Protein AF-A0A9P7K5M5-F1 (afdb_monomer)

Sequence (499 aa):
MVILNSVEAAVDLMEKRSSNYSDRAPLPAFTRMGWSKALATMRYGQEFRMHRRILQQHFNKAKIRNYESIQLLEARTFARNLLTDPEEKKNIINRFTTSIITHITYGHRVTSDEDPYVILVEDIGRGNAETGNASGALLDFQFLEYLPSWFPGTYYVNHARKWAPKVKEFHDLPFEREEGRAKACLVTSELQAFEDKDANSTKTISDIKGAAGQTYIGGAETHFIWAWARVVYATPSTMSSYPPIPPFTWDSIVPRDLLAVFPPPDSLLHPPPSLPSPPRKPIFDAPYTLSTHIFPAAHLRTTDYVPVPPTPPPDAPKAERQAVAEQTAHTLKALRTSLTPRGSPQVLWNCANRYVRNGLDGTQARGLTLFFAHANGFMKEIWEPVLQHLLASPAASIIDEVWTWESVQHGDAFLINGDKIGGVFDWTDNARDILNFLTYYLPSTASAAALPTHLPRLPPAESEHRKTNPFRHRTFIAVGHSYGGCTSYVLFVDRDRDV

Mean predicted aligned error: 17.44 Å

Foldseek 3Di:
DDDDDDPVSCCVCCPVVVVPVVFADAQPLCVLLVLQLALVRDGDDPLNVVLVVLCCVCPPPVNVVVLVVVLVVLVVVLVVVCVVCVVCNLLSLLLSQLQSLLCQLQVDGRDDSPPVSSVLLVLVVVLVVVLPDSVVSVLQPPVLLVPDCPDPNCVSVVSSVVNSVSLVCLLPVSLVVRVVPPRDHSLVVVVVVVVPDDPPDPDDPSNSSNSSSNSNNVRNPVSSVVVCCCSQVVPPVHVPPPPDDPPDPPPPPPDQDDDDFDFAPPVVCPPPFDQPDDFDAQPADFQWGKDKAKEKFTAFFQDDFAAAQDQPPPPDDPVVNVVSVVVVVVVVVVRVPPRGRPGYRDIAMWMKMKIFGHPFDQVPQAAEEEEEAEDPAAALCVCSVVCNVCRPDPSVVRYGMYMRTDDCCYDSNVVRCDRVDHNDHDLLSRLSRVLNCVLFFPDLTRDPDDADNYGHTDDPVRSVCVVLDDRPRHHYHYDYDHSRVVSPVVNVVVNVVVD

Secondary structure (DSSP, 8-state):
-----SHHHHHHHHTTTHHHH------HHHHHHTGGGSTTTPPTTHHHHHHHHHHHHHHSTTGGGGGHHHHHHHHHHHHHHHHH-STTHHHHHHHHHHHHHHHHHHSPPP-STT-HHHHHHHHHHHHHHHH--TTGGGG--GGGGGS-TTSTT-HHHHHHHHHHHHHHHHHHHHHHHHTT--S--HHHHHHHHHHTS-TT----HHHHHHHHHHHHHHHHHHHHHHHHIIIIISSTT----SSPPP--------PPPPPP--PPPGGGS-SPPPPSS-----SS--SEEEEEEEEEPPSSBSS---PPPPPPPTT--HHHHHHHHHHHHHHHHHHHT--S---B----EEEEEEEEETT--TTS--SEEEEEEPPTT--GGGGHHHHHHHHTSGGGGGEEEEEEEE-TTSHHHHHHHGGG--S---SHHHHHHHHHHHHHTS-SS--SSPPPSBPPPPPHHHHHHHHHS--TT-EEEEEE-THHHHHHHHHHHGGGS--

Structure (mmCIF, N/CA/C/O backbone):
data_AF-A0A9P7K5M5-F1
#
_entry.id   AF-A0A9P7K5M5-F1
#
loop_
_atom_site.group_PDB
_atom_site.id
_atom_site.type_symbol
_atom_site.label_atom_id
_atom_site.label_alt_id
_atom_site.label_comp_id
_atom_site.label_asym_id
_atom_site.label_entity_id
_atom_site.label_seq_id
_atom_site.pdbx_PDB_ins_code
_atom_site.Cartn_x
_atom_site.Cartn_y
_atom_site.Cartn_z
_atom_site.occupancy
_atom_site.B_iso_or_equiv
_atom_site.auth_seq_id
_atom_site.auth_comp_id
_atom_site.auth_asym_id
_atom_site.auth_atom_id
_atom_site.pdbx_PDB_model_num
ATOM 1 N N . MET A 1 1 ? 22.376 -7.304 21.214 1.00 71.38 1 MET A N 1
ATOM 2 C CA . MET A 1 1 ? 21.468 -6.539 20.331 1.00 71.38 1 MET A CA 1
ATOM 3 C C . MET A 1 1 ? 21.064 -7.443 19.178 1.00 71.38 1 MET A C 1
ATOM 5 O O . MET A 1 1 ? 21.937 -8.104 18.636 1.00 71.38 1 MET A O 1
ATOM 9 N N . VAL A 1 2 ? 19.776 -7.505 18.840 1.00 79.75 2 VAL A N 1
ATOM 10 C CA . VAL A 1 2 ? 19.262 -8.249 17.676 1.00 79.75 2 VAL A CA 1
ATOM 11 C C . VAL A 1 2 ? 18.604 -7.232 16.748 1.00 79.75 2 VAL A C 1
ATOM 13 O O . VAL A 1 2 ? 17.795 -6.434 17.217 1.00 79.75 2 VAL A O 1
ATOM 16 N N . ILE A 1 3 ? 18.975 -7.228 15.467 1.00 83.44 3 ILE A N 1
ATOM 17 C CA . ILE A 1 3 ? 18.427 -6.309 14.459 1.00 83.44 3 ILE A CA 1
ATOM 18 C C . ILE A 1 3 ? 17.410 -7.077 13.616 1.00 83.44 3 ILE A C 1
ATOM 20 O O . ILE A 1 3 ? 17.737 -8.121 13.055 1.00 83.44 3 ILE A O 1
ATOM 24 N N . LEU A 1 4 ? 16.183 -6.563 13.529 1.00 83.81 4 LEU A N 1
ATOM 25 C CA . LEU A 1 4 ? 15.136 -7.116 12.671 1.00 83.81 4 LEU A CA 1
ATOM 26 C C . LEU A 1 4 ? 15.174 -6.387 11.328 1.00 83.81 4 LEU A C 1
ATOM 28 O O . LEU A 1 4 ? 14.983 -5.176 11.291 1.00 83.81 4 LEU A O 1
ATOM 32 N N . ASN A 1 5 ? 15.440 -7.117 10.245 1.00 88.75 5 ASN A N 1
ATOM 33 C CA . ASN A 1 5 ? 15.594 -6.549 8.900 1.00 88.75 5 ASN A CA 1
ATOM 34 C C . ASN A 1 5 ? 14.642 -7.181 7.865 1.00 88.75 5 ASN A C 1
ATOM 36 O O . ASN A 1 5 ? 14.878 -7.097 6.664 1.00 88.75 5 ASN A O 1
ATOM 40 N N . SER A 1 6 ? 13.582 -7.852 8.326 1.00 93.06 6 SER A N 1
ATOM 41 C CA . SER A 1 6 ? 12.512 -8.370 7.470 1.00 93.06 6 SER A CA 1
ATOM 42 C C . SER A 1 6 ? 11.148 -8.139 8.120 1.00 93.06 6 SER A C 1
ATOM 44 O O . SER A 1 6 ? 11.038 -8.049 9.350 1.00 93.06 6 SER A O 1
ATOM 46 N N . VAL A 1 7 ? 10.112 -8.028 7.288 1.00 91.19 7 VAL A N 1
ATOM 47 C CA . VAL A 1 7 ? 8.731 -7.810 7.743 1.00 91.19 7 VAL A CA 1
ATOM 48 C C . VAL A 1 7 ? 8.240 -9.020 8.531 1.00 91.19 7 VAL A C 1
ATOM 50 O O . VAL A 1 7 ? 7.619 -8.862 9.578 1.00 91.19 7 VAL A O 1
ATOM 53 N N . GLU A 1 8 ? 8.583 -10.224 8.082 1.00 94.50 8 GLU A N 1
ATOM 54 C CA . GLU A 1 8 ? 8.213 -11.487 8.719 1.00 94.50 8 GLU A CA 1
ATOM 55 C C . GLU A 1 8 ? 8.771 -11.553 10.143 1.00 94.50 8 GLU A C 1
ATOM 57 O O . GLU A 1 8 ? 8.028 -11.797 11.093 1.00 94.50 8 GLU A O 1
ATOM 62 N N . ALA A 1 9 ? 10.062 -11.245 10.314 1.00 93.56 9 ALA A N 1
ATOM 63 C CA . ALA A 1 9 ? 10.698 -11.220 11.626 1.00 93.56 9 ALA A CA 1
ATOM 64 C C . ALA A 1 9 ? 10.080 -10.153 12.548 1.00 93.56 9 ALA A C 1
ATOM 66 O O . ALA A 1 9 ? 9.888 -10.405 13.742 1.00 93.56 9 ALA A O 1
ATOM 67 N N . ALA A 1 10 ? 9.746 -8.976 12.005 1.00 92.00 10 ALA A N 1
ATOM 68 C CA . ALA A 1 10 ? 9.083 -7.914 12.754 1.00 92.00 10 ALA A CA 1
ATOM 69 C C . ALA A 1 10 ? 7.682 -8.337 13.223 1.00 92.00 10 ALA A C 1
ATOM 71 O O . ALA A 1 10 ? 7.375 -8.181 14.403 1.00 92.00 10 ALA A O 1
ATOM 72 N N . VAL A 1 11 ? 6.863 -8.931 12.352 1.00 94.12 11 VAL A N 1
ATOM 73 C CA . VAL A 1 11 ? 5.517 -9.424 12.695 1.00 94.12 11 VAL A CA 1
ATOM 74 C C . VAL A 1 11 ? 5.591 -10.550 13.730 1.00 94.12 11 VAL A C 1
ATOM 76 O O . VAL A 1 11 ? 4.892 -10.527 14.748 1.00 94.12 11 VAL A O 1
ATOM 79 N N . ASP A 1 12 ? 6.477 -11.524 13.531 1.00 95.38 12 ASP A N 1
ATOM 80 C CA . ASP A 1 12 ? 6.584 -12.680 14.422 1.00 95.38 12 ASP A CA 1
ATOM 81 C C . ASP A 1 12 ? 7.025 -12.312 15.842 1.00 95.38 12 ASP A C 1
ATOM 83 O O . ASP A 1 12 ? 6.630 -12.979 16.804 1.00 95.38 12 ASP A O 1
ATOM 87 N N . LEU A 1 13 ? 7.868 -11.290 15.999 1.00 93.69 13 LEU A N 1
ATOM 88 C CA . LEU A 1 13 ? 8.374 -10.863 17.305 1.00 93.69 13 LEU A CA 1
ATOM 89 C C . LEU A 1 13 ? 7.526 -9.746 17.920 1.00 93.69 13 LEU A C 1
ATOM 91 O O . LEU A 1 13 ? 7.126 -9.854 19.077 1.00 93.69 13 LEU A O 1
ATOM 95 N N . MET A 1 14 ? 7.220 -8.696 17.160 1.00 92.00 14 MET A N 1
ATOM 96 C CA . MET A 1 14 ? 6.601 -7.477 17.691 1.00 92.00 14 MET A CA 1
ATOM 97 C C . MET A 1 14 ? 5.075 -7.552 17.763 1.00 92.00 14 MET A C 1
ATOM 99 O O . MET A 1 14 ? 4.488 -6.817 18.553 1.00 92.00 14 MET A O 1
ATOM 103 N N . GLU A 1 15 ? 4.432 -8.434 16.990 1.00 89.94 15 GLU A N 1
ATOM 104 C CA . GLU A 1 15 ? 2.973 -8.602 16.989 1.00 89.94 15 GLU A CA 1
ATOM 105 C C . GLU A 1 15 ? 2.569 -9.926 17.645 1.00 89.94 15 GLU A C 1
ATOM 107 O O . GLU A 1 15 ? 2.021 -9.924 18.753 1.00 89.94 15 GLU A O 1
ATOM 112 N N . LYS A 1 16 ? 2.923 -11.064 17.026 1.00 93.56 16 LYS A N 1
ATOM 113 C CA . LYS A 1 16 ? 2.516 -12.403 17.501 1.00 93.56 16 LYS A CA 1
ATOM 114 C C . LYS A 1 16 ? 3.061 -12.731 18.892 1.00 93.56 16 LYS A C 1
ATOM 116 O O . LYS A 1 16 ? 2.392 -13.392 19.680 1.00 93.56 16 LYS A O 1
ATOM 121 N N . ARG A 1 17 ? 4.273 -12.261 19.201 1.00 93.25 17 ARG A N 1
ATOM 122 C CA . ARG A 1 17 ? 4.951 -12.454 20.497 1.00 93.25 17 ARG A CA 1
ATOM 123 C C . ARG A 1 17 ? 5.127 -11.146 21.268 1.00 93.25 17 ARG A C 1
ATOM 125 O O . ARG A 1 17 ? 6.010 -11.044 22.119 1.00 93.25 17 ARG A O 1
ATOM 132 N N . SER A 1 18 ? 4.269 -10.159 21.006 1.00 87.69 18 SER A N 1
ATOM 133 C CA . SER A 1 18 ? 4.341 -8.821 21.607 1.00 87.69 18 SER A CA 1
ATOM 134 C C . SER A 1 18 ? 4.461 -8.840 23.137 1.00 87.69 18 SER A C 1
ATOM 136 O O . SER A 1 18 ? 5.211 -8.036 23.690 1.00 87.69 18 SER A O 1
ATOM 138 N N . SER A 1 19 ? 3.814 -9.782 23.834 1.00 86.94 19 SER A N 1
ATOM 139 C CA . SER A 1 19 ? 3.913 -9.936 25.297 1.00 86.94 19 SER A CA 1
ATOM 140 C C . SER A 1 19 ? 5.346 -10.117 25.806 1.00 86.94 19 SER A C 1
ATOM 142 O O . SER A 1 19 ? 5.638 -9.724 26.931 1.00 86.94 19 SER A O 1
ATOM 144 N N . ASN A 1 20 ? 6.231 -10.684 24.983 1.00 90.50 20 ASN A N 1
ATOM 145 C CA . ASN A 1 20 ? 7.612 -10.994 25.349 1.00 90.50 20 ASN A CA 1
ATOM 146 C C . ASN A 1 20 ? 8.577 -9.855 24.989 1.00 90.50 20 ASN A C 1
ATOM 148 O O . ASN A 1 20 ? 9.620 -9.720 25.621 1.00 90.50 20 ASN A O 1
ATOM 152 N N . TYR A 1 21 ? 8.238 -9.041 23.981 1.00 89.25 21 TYR A N 1
ATOM 153 C CA . TYR A 1 21 ? 9.144 -8.050 23.379 1.00 89.25 21 TYR A CA 1
ATOM 154 C C . TYR A 1 21 ? 8.643 -6.599 23.486 1.00 89.25 21 TYR A C 1
ATOM 156 O O . TYR A 1 21 ? 9.220 -5.698 22.883 1.00 89.25 21 TYR A O 1
ATOM 164 N N . SER A 1 22 ? 7.582 -6.345 24.260 1.00 88.38 22 SER A N 1
ATOM 165 C CA . SER A 1 22 ? 7.037 -4.990 24.456 1.00 88.38 22 SER A CA 1
ATOM 166 C C . SER A 1 22 ? 7.821 -4.126 25.448 1.00 88.38 22 SER A C 1
ATOM 168 O O . SER A 1 22 ? 7.543 -2.929 25.525 1.00 88.38 22 SER A O 1
ATOM 170 N N . ASP A 1 23 ? 8.762 -4.692 26.214 1.00 89.75 23 ASP A N 1
ATOM 171 C CA . ASP A 1 23 ? 9.558 -3.919 27.179 1.00 89.75 23 ASP A CA 1
ATOM 172 C C . ASP A 1 23 ? 10.513 -2.934 26.479 1.00 89.75 23 ASP A C 1
ATOM 174 O O . ASP A 1 23 ? 10.741 -2.982 25.265 1.00 89.75 23 ASP A O 1
ATOM 178 N N . ARG A 1 24 ? 11.039 -1.984 27.245 1.00 84.56 24 ARG A N 1
ATOM 179 C CA . ARG A 1 24 ? 12.035 -1.012 26.796 1.00 84.56 24 ARG A CA 1
ATOM 180 C C . ARG A 1 24 ? 13.346 -1.275 27.518 1.00 84.56 24 ARG A C 1
ATOM 182 O O . ARG A 1 24 ? 13.363 -1.527 28.722 1.00 84.56 24 ARG A O 1
ATOM 189 N N . ALA A 1 25 ? 14.450 -1.204 26.774 1.00 80.81 25 ALA A N 1
ATOM 190 C CA . ALA A 1 25 ? 15.769 -1.167 27.388 1.00 80.81 25 ALA A CA 1
ATOM 191 C C . ALA A 1 25 ? 15.860 0.060 28.318 1.00 80.81 25 ALA A C 1
ATOM 193 O O . ALA A 1 25 ? 15.236 1.081 28.019 1.00 80.81 25 ALA A O 1
ATOM 194 N N . PRO A 1 26 ? 16.605 -0.011 29.435 1.00 77.50 26 PRO A N 1
ATOM 195 C CA . PRO A 1 26 ? 16.825 1.154 30.281 1.00 77.50 26 PRO A CA 1
ATOM 196 C C . PRO A 1 26 ? 17.418 2.316 29.477 1.00 77.50 26 PRO A C 1
ATOM 198 O O . PRO A 1 26 ? 18.375 2.124 28.732 1.00 77.50 26 PRO A O 1
ATOM 201 N N . LEU A 1 27 ? 16.867 3.518 29.661 1.00 82.00 27 LEU A N 1
ATOM 202 C CA . LEU A 1 27 ? 17.335 4.757 29.033 1.00 82.00 27 LEU A CA 1
ATOM 203 C C . LEU A 1 27 ? 17.709 5.777 30.124 1.00 82.00 27 LEU A C 1
ATOM 205 O O . LEU A 1 27 ? 16.927 6.690 30.399 1.00 82.00 27 LEU A O 1
ATOM 209 N N . PRO A 1 28 ? 18.868 5.625 30.796 1.00 80.75 28 PRO A N 1
ATOM 210 C CA . PRO A 1 28 ? 19.196 6.404 31.990 1.00 80.75 28 PRO A CA 1
ATOM 211 C C . PRO A 1 28 ? 19.210 7.916 31.766 1.00 80.75 28 PRO A C 1
ATOM 213 O O . PRO A 1 28 ? 18.712 8.673 32.601 1.00 80.75 28 PRO A O 1
ATOM 216 N N . ALA A 1 29 ? 19.722 8.358 30.614 1.00 82.94 29 ALA A N 1
ATOM 217 C CA . ALA A 1 29 ? 19.745 9.765 30.237 1.00 82.94 29 ALA A CA 1
ATOM 218 C C . ALA A 1 29 ? 18.328 10.366 30.189 1.00 82.94 29 ALA A C 1
ATOM 220 O O . ALA A 1 29 ? 18.055 11.357 30.865 1.00 82.94 29 ALA A O 1
ATOM 221 N N . PHE A 1 30 ? 17.398 9.713 29.483 1.00 85.38 30 PHE A N 1
ATOM 222 C CA . PHE A 1 30 ? 16.001 10.149 29.382 1.00 85.38 30 PHE A CA 1
ATOM 223 C C . PHE A 1 30 ? 15.274 10.093 30.730 1.00 85.38 30 PHE A C 1
ATOM 225 O O . PHE A 1 30 ? 14.559 11.031 31.085 1.00 85.38 30 PHE A O 1
ATOM 232 N N . THR A 1 31 ? 15.490 9.037 31.519 1.00 86.62 31 THR A N 1
ATOM 233 C CA . THR A 1 31 ? 14.927 8.936 32.873 1.00 86.62 31 THR A CA 1
ATOM 234 C C . THR A 1 31 ? 15.357 10.121 33.736 1.00 86.62 31 THR A C 1
ATOM 236 O O . THR A 1 31 ? 14.516 10.737 34.388 1.00 86.62 31 THR A O 1
ATOM 239 N N . ARG A 1 32 ? 16.642 10.496 33.704 1.00 84.88 32 ARG A N 1
ATOM 240 C CA . ARG A 1 32 ? 17.172 11.628 34.483 1.00 84.88 32 ARG A CA 1
ATOM 241 C C . ARG A 1 32 ? 16.771 12.995 33.967 1.00 84.88 32 ARG A C 1
ATOM 243 O O . ARG A 1 32 ? 16.653 13.920 34.762 1.00 84.88 32 ARG A O 1
ATOM 250 N N . MET A 1 33 ? 16.549 13.117 32.665 1.00 89.44 33 MET A N 1
ATOM 251 C CA . MET A 1 33 ? 15.928 14.305 32.092 1.00 89.44 33 MET A CA 1
ATOM 252 C C . MET A 1 33 ? 14.496 14.499 32.611 1.00 89.44 33 MET A C 1
ATOM 254 O O . MET A 1 33 ? 13.993 15.604 32.533 1.00 89.44 33 MET A O 1
ATOM 258 N N . GLY A 1 34 ? 13.840 13.470 33.158 1.00 89.69 34 GLY A N 1
ATOM 259 C CA . GLY A 1 34 ? 12.465 13.559 33.661 1.00 89.69 34 GLY A CA 1
ATOM 260 C C . GLY A 1 34 ? 11.427 12.893 32.758 1.00 89.69 34 GLY A C 1
ATOM 261 O O . GLY A 1 34 ? 10.233 13.024 33.001 1.00 89.69 34 GLY A O 1
ATOM 262 N N . TRP A 1 35 ? 11.852 12.123 31.751 1.00 89.75 35 TRP A N 1
ATOM 263 C CA . TRP A 1 35 ? 10.953 11.397 30.847 1.00 89.75 35 TRP A CA 1
ATOM 264 C C . TRP A 1 35 ? 10.442 10.066 31.410 1.00 89.75 35 TRP A C 1
ATOM 266 O O . TRP A 1 35 ? 9.920 9.250 30.660 1.00 89.75 35 TRP A O 1
ATOM 276 N N . SER A 1 36 ? 10.574 9.794 32.709 1.00 87.75 36 SER A N 1
ATOM 277 C CA . SER A 1 36 ? 10.162 8.509 33.304 1.00 87.75 36 SER A CA 1
ATOM 278 C C . SER A 1 36 ? 8.663 8.217 33.155 1.00 87.75 36 SER A C 1
ATOM 280 O O . SER A 1 36 ? 8.269 7.057 33.054 1.00 87.75 36 SER A O 1
ATOM 282 N N . LYS A 1 37 ? 7.836 9.268 33.100 1.00 89.75 37 LYS A N 1
ATOM 283 C CA . LYS A 1 37 ? 6.376 9.195 32.944 1.00 89.75 37 LYS A CA 1
ATOM 284 C C . LYS A 1 37 ? 5.895 9.285 31.490 1.00 89.75 37 LYS A C 1
ATOM 286 O O . LYS A 1 37 ? 4.690 9.261 31.258 1.00 89.75 37 LYS A O 1
ATOM 291 N N . ALA A 1 38 ? 6.797 9.370 30.511 1.00 88.75 38 ALA A N 1
ATOM 292 C CA . ALA A 1 38 ? 6.428 9.341 29.099 1.00 88.75 38 ALA A CA 1
ATOM 293 C C . ALA A 1 38 ? 6.317 7.898 28.591 1.00 88.75 38 ALA A C 1
ATOM 295 O O . ALA A 1 38 ? 7.188 7.061 28.818 1.00 88.75 38 ALA A O 1
ATOM 296 N N . LEU A 1 39 ? 5.240 7.590 27.867 1.00 90.62 39 LEU A N 1
ATOM 297 C CA . LEU A 1 39 ? 4.955 6.222 27.421 1.00 90.62 39 LEU A CA 1
ATOM 298 C C . LEU A 1 39 ? 6.062 5.627 26.526 1.00 90.62 39 LEU A C 1
ATOM 300 O O . LEU A 1 39 ? 6.244 4.412 26.513 1.00 90.62 39 LEU A O 1
ATOM 304 N N . ALA A 1 40 ? 6.779 6.453 25.758 1.00 85.31 40 ALA A N 1
ATOM 305 C CA . ALA A 1 40 ? 7.815 6.004 24.825 1.00 85.31 40 ALA A CA 1
ATOM 306 C C . ALA A 1 40 ? 9.043 5.387 25.522 1.00 85.31 40 ALA A C 1
ATOM 308 O O . ALA A 1 40 ? 9.659 4.468 24.976 1.00 85.31 40 ALA A O 1
ATOM 309 N N . THR A 1 41 ? 9.372 5.873 26.718 1.00 85.94 41 THR A N 1
ATOM 310 C CA . THR A 1 41 ? 10.529 5.484 27.548 1.00 85.94 41 THR A CA 1
ATOM 311 C C . THR A 1 41 ? 10.138 4.551 28.697 1.00 85.94 41 THR A C 1
ATOM 313 O O . THR A 1 41 ? 10.999 3.912 29.301 1.00 85.94 41 THR A O 1
ATOM 316 N N . MET A 1 42 ? 8.842 4.453 28.998 1.00 89.50 42 MET A N 1
ATOM 317 C CA . MET A 1 42 ? 8.301 3.646 30.084 1.00 89.50 42 MET A CA 1
ATOM 318 C C . MET A 1 42 ? 8.464 2.143 29.831 1.00 89.50 42 MET A C 1
ATOM 320 O O . MET A 1 42 ? 8.139 1.624 28.759 1.00 89.50 42 MET A O 1
ATOM 324 N N . ARG A 1 43 ? 8.931 1.425 30.856 1.00 89.69 43 ARG A N 1
ATOM 325 C CA . ARG A 1 43 ? 9.053 -0.037 30.828 1.00 89.69 43 ARG A CA 1
ATOM 326 C C . ARG A 1 43 ? 7.689 -0.714 30.832 1.00 89.69 43 ARG A C 1
ATOM 328 O O . ARG A 1 43 ? 6.727 -0.209 31.413 1.00 89.69 43 ARG A O 1
ATOM 335 N N . TYR A 1 44 ? 7.604 -1.883 30.208 1.00 90.44 44 TYR A N 1
ATOM 336 C CA . TYR A 1 44 ? 6.350 -2.621 30.131 1.00 90.44 44 TYR A CA 1
ATOM 337 C C . TYR A 1 44 ? 5.916 -3.096 31.525 1.00 90.44 44 TYR A C 1
ATOM 339 O O . TYR A 1 44 ? 6.648 -3.786 32.229 1.00 90.44 44 TYR A O 1
ATOM 347 N N . GLY A 1 45 ? 4.699 -2.729 31.926 1.00 91.06 45 GLY A N 1
ATOM 348 C CA . GLY A 1 45 ? 4.170 -2.988 33.263 1.00 91.06 45 GLY A CA 1
ATOM 349 C C . GLY A 1 45 ? 2.757 -2.436 33.445 1.00 91.06 45 GLY A C 1
ATOM 350 O O . GLY A 1 45 ? 2.100 -2.037 32.479 1.00 91.06 45 GLY A O 1
ATOM 351 N N . GLN A 1 46 ? 2.268 -2.417 34.688 1.00 91.50 46 GLN A N 1
ATOM 352 C CA . GLN A 1 46 ? 0.936 -1.878 34.999 1.00 91.50 46 GLN A CA 1
ATOM 353 C C . GLN A 1 46 ? 0.822 -0.390 34.646 1.00 91.50 46 GLN A C 1
ATOM 355 O O . GLN A 1 46 ? -0.169 0.018 34.041 1.00 91.50 46 GLN A O 1
ATOM 360 N N . GLU A 1 47 ? 1.863 0.388 34.939 1.00 91.38 47 GLU A N 1
ATOM 361 C CA . GLU A 1 47 ? 1.936 1.815 34.625 1.00 91.38 47 GLU A CA 1
ATOM 362 C C . GLU A 1 47 ? 1.863 2.071 33.111 1.00 91.38 47 GLU A C 1
ATOM 364 O O . GLU A 1 47 ? 1.005 2.826 32.656 1.00 91.38 47 GLU A O 1
ATOM 369 N N . PHE A 1 48 ? 2.645 1.337 32.309 1.00 93.00 48 PHE A N 1
ATOM 370 C CA . PHE A 1 48 ? 2.591 1.416 30.843 1.00 93.00 48 PHE A CA 1
ATOM 371 C C . PHE A 1 48 ? 1.193 1.126 30.306 1.00 93.00 48 PHE A C 1
ATOM 373 O O . PHE A 1 48 ? 0.669 1.865 29.471 1.00 93.00 48 PHE A O 1
ATOM 380 N N . ARG A 1 49 ? 0.549 0.059 30.795 1.00 92.06 49 ARG A N 1
ATOM 381 C CA . ARG A 1 49 ? -0.814 -0.298 30.373 1.00 92.06 49 ARG A CA 1
ATOM 382 C C . ARG A 1 49 ? -1.824 0.783 30.755 1.00 92.06 49 ARG A C 1
ATOM 384 O O . ARG A 1 49 ? -2.751 1.027 29.986 1.00 92.06 49 ARG A O 1
ATOM 391 N N . MET A 1 50 ? -1.652 1.427 31.908 1.00 93.00 50 MET A N 1
ATOM 392 C CA . MET A 1 50 ? -2.495 2.536 32.352 1.00 93.00 50 MET A CA 1
ATOM 393 C C . MET A 1 50 ? -2.333 3.761 31.447 1.00 93.00 50 MET A C 1
ATOM 395 O O . MET A 1 50 ? -3.330 4.238 30.909 1.00 93.00 50 MET A O 1
ATOM 399 N N . HIS A 1 51 ? -1.104 4.226 31.212 1.00 94.19 51 HIS A N 1
ATOM 400 C CA . HIS A 1 51 ? -0.824 5.357 30.317 1.00 94.19 51 HIS A CA 1
ATOM 401 C C . HIS A 1 51 ? -1.292 5.077 28.887 1.00 94.19 51 HIS A C 1
ATOM 403 O O . HIS A 1 51 ? -1.968 5.901 28.272 1.00 94.19 51 HIS A O 1
ATOM 409 N N . ARG A 1 52 ? -1.039 3.867 28.368 1.00 92.56 52 ARG A N 1
ATOM 410 C CA . ARG A 1 52 ? -1.550 3.436 27.058 1.00 92.56 52 ARG A CA 1
ATOM 411 C C . ARG A 1 52 ? -3.075 3.491 27.008 1.00 92.56 52 ARG A C 1
ATOM 413 O O . ARG A 1 52 ? -3.617 3.890 25.982 1.00 92.56 52 ARG A O 1
ATOM 420 N N . ARG A 1 53 ? -3.766 3.106 28.086 1.00 92.69 53 ARG A N 1
ATOM 421 C CA . ARG A 1 53 ? -5.231 3.165 28.172 1.00 92.69 53 ARG A CA 1
ATOM 422 C C . ARG A 1 53 ? -5.744 4.603 28.143 1.00 92.69 53 ARG A C 1
ATOM 424 O O . ARG A 1 53 ? -6.686 4.842 27.398 1.00 92.69 53 ARG A O 1
ATOM 431 N N . ILE A 1 54 ? -5.107 5.526 28.872 1.00 92.44 54 ILE A N 1
ATOM 432 C CA . ILE A 1 54 ? -5.428 6.964 28.816 1.00 92.44 54 ILE A CA 1
ATOM 433 C C . ILE A 1 54 ? -5.363 7.439 27.358 1.00 92.44 54 ILE A C 1
ATOM 435 O O . ILE A 1 54 ? -6.353 7.914 26.814 1.00 92.44 54 ILE A O 1
ATOM 439 N N . LEU A 1 55 ? -4.246 7.197 26.663 1.00 93.38 55 LEU A N 1
ATOM 440 C CA . LEU A 1 55 ? -4.105 7.631 25.268 1.00 93.38 55 LEU A CA 1
ATOM 441 C C . LEU A 1 55 ? -5.121 6.963 24.326 1.00 93.38 55 LEU A C 1
ATOM 443 O O . LEU A 1 55 ? -5.732 7.629 23.498 1.00 93.38 55 LEU A O 1
ATOM 447 N N . GLN A 1 56 ? -5.347 5.653 24.449 1.00 92.88 56 GLN A N 1
ATOM 448 C CA . GLN A 1 56 ? -6.309 4.929 23.602 1.00 92.88 56 GLN A CA 1
ATOM 449 C C . GLN A 1 56 ? -7.757 5.406 23.798 1.00 92.88 56 GLN A C 1
ATOM 451 O O . GLN A 1 56 ? -8.559 5.357 22.864 1.00 92.88 56 GLN A O 1
ATOM 456 N N . GLN A 1 57 ? -8.108 5.896 24.988 1.00 91.56 57 GLN A N 1
ATOM 457 C CA . GLN A 1 57 ? -9.434 6.456 25.254 1.00 91.56 57 GLN A CA 1
ATOM 458 C C . GLN A 1 57 ? -9.688 7.753 24.482 1.00 91.56 57 GLN A C 1
ATOM 460 O O . GLN A 1 57 ? -10.828 7.980 24.086 1.00 91.56 57 GLN A O 1
ATOM 465 N N . HIS A 1 58 ? -8.648 8.539 24.193 1.00 92.94 58 HIS A N 1
ATOM 466 C CA . HIS A 1 58 ? -8.750 9.795 23.435 1.00 92.94 58 HIS A CA 1
ATOM 467 C C . HIS A 1 58 ? -8.438 9.634 21.942 1.00 92.94 58 HIS A C 1
ATOM 469 O O . HIS A 1 58 ? -9.016 10.328 21.113 1.00 92.94 58 HIS A O 1
ATOM 475 N N . PHE A 1 59 ? -7.602 8.661 21.568 1.00 93.44 59 PHE A N 1
ATOM 476 C CA . PHE A 1 59 ? -7.115 8.482 20.191 1.00 93.44 59 PHE A CA 1
ATOM 477 C C . PHE A 1 59 ? -7.640 7.229 19.473 1.00 93.44 59 PHE A C 1
ATOM 479 O O . PHE A 1 59 ? -7.062 6.787 18.480 1.00 93.44 59 PHE A O 1
ATOM 486 N N . ASN A 1 60 ? -8.745 6.637 19.933 1.00 92.19 60 ASN A N 1
ATOM 487 C CA . ASN A 1 60 ? -9.407 5.567 19.180 1.00 92.19 60 ASN A CA 1
ATOM 488 C C . ASN A 1 60 ? -10.169 6.105 17.955 1.00 92.19 60 ASN A C 1
ATOM 490 O O . ASN A 1 60 ? -10.518 7.282 17.873 1.00 92.19 60 ASN A O 1
ATOM 494 N N . LYS A 1 61 ? -10.503 5.196 17.029 1.00 90.00 61 LYS A N 1
ATOM 495 C CA . LYS A 1 61 ? -11.170 5.494 15.749 1.00 90.00 61 LYS A CA 1
ATOM 496 C C . LYS A 1 61 ? -12.446 6.341 15.877 1.00 90.00 61 LYS A C 1
ATOM 498 O O . LYS A 1 61 ? -12.749 7.101 14.963 1.00 90.00 61 LYS A O 1
ATOM 503 N N . ALA A 1 62 ? -13.199 6.205 16.969 1.00 91.31 62 ALA A N 1
ATOM 504 C CA . ALA A 1 62 ? -14.413 6.989 17.183 1.00 91.31 62 ALA A CA 1
ATOM 505 C C . ALA A 1 62 ? -14.095 8.401 17.694 1.00 91.31 62 ALA A C 1
ATOM 507 O O . ALA A 1 62 ? -14.668 9.372 17.209 1.00 91.31 62 ALA A O 1
ATOM 508 N N . LYS A 1 63 ? -13.165 8.521 18.648 1.00 88.81 63 LYS A N 1
ATOM 509 C CA . LYS A 1 63 ? -12.842 9.787 19.318 1.00 88.81 63 LYS A CA 1
ATOM 510 C C . LYS A 1 63 ? -12.045 10.751 18.449 1.00 88.81 63 LYS A C 1
ATOM 512 O O . LYS A 1 63 ? -12.308 11.946 18.517 1.00 88.81 63 LYS A O 1
ATOM 517 N N . ILE A 1 64 ? -11.173 10.248 17.571 1.00 91.12 64 ILE A N 1
ATOM 518 C CA . ILE A 1 64 ? -10.373 11.107 16.679 1.00 91.12 64 ILE A CA 1
ATOM 519 C C . ILE A 1 64 ? -11.221 11.999 15.761 1.00 91.12 64 ILE A C 1
ATOM 521 O O . ILE A 1 64 ? -10.775 13.083 15.399 1.00 91.12 64 ILE A O 1
ATOM 525 N N . ARG A 1 65 ? -12.458 11.594 15.434 1.00 92.62 65 ARG A N 1
ATOM 526 C CA . ARG A 1 65 ? -13.385 12.394 14.613 1.00 92.62 65 ARG A CA 1
ATOM 527 C C . ARG A 1 65 ? -13.765 13.720 15.270 1.00 92.62 65 ARG A C 1
ATOM 529 O O . ARG A 1 65 ? -14.012 14.702 14.582 1.00 92.62 65 ARG A O 1
ATOM 536 N N . ASN A 1 66 ? -13.745 13.781 16.602 1.00 91.00 66 ASN A N 1
ATOM 537 C CA . ASN A 1 66 ? -14.033 15.012 17.337 1.00 91.00 66 ASN A CA 1
ATOM 538 C C . ASN A 1 66 ? -12.960 16.092 17.119 1.00 91.00 66 ASN A C 1
ATOM 540 O O . ASN A 1 66 ? -13.205 17.259 17.409 1.00 91.00 66 ASN A O 1
ATOM 544 N N . TYR A 1 67 ? -11.785 15.715 16.607 1.00 93.81 67 TYR A N 1
ATOM 545 C CA . TYR A 1 67 ? -10.676 16.629 16.345 1.00 93.81 67 TYR A CA 1
ATOM 546 C C . TYR A 1 67 ? -10.639 17.130 14.893 1.00 93.81 67 TYR A C 1
ATOM 548 O O . TYR A 1 67 ? -9.809 17.981 14.574 1.00 93.81 67 TYR A O 1
ATOM 556 N N . GLU A 1 68 ? -11.532 16.660 14.013 1.00 93.19 68 GLU A N 1
ATOM 557 C CA . GLU A 1 68 ? -11.560 17.052 12.594 1.00 93.19 68 GLU A CA 1
ATOM 558 C C . GLU A 1 68 ? -11.740 18.564 12.414 1.00 93.19 68 GLU A C 1
ATOM 560 O O . GLU A 1 68 ? -11.088 19.176 11.570 1.00 93.19 68 GLU A O 1
ATOM 565 N N . SER A 1 69 ? -12.582 19.194 13.237 1.00 93.50 69 SER A N 1
ATOM 566 C CA . SER A 1 69 ? -12.802 20.644 13.196 1.00 93.50 69 SER A CA 1
ATOM 567 C C . SER A 1 69 ? -11.537 21.432 13.549 1.00 93.50 69 SER A C 1
ATOM 569 O O . SER A 1 69 ? -11.232 22.427 12.889 1.00 93.50 69 SER A O 1
ATOM 571 N N . ILE A 1 70 ? -10.773 20.959 14.540 1.00 93.88 70 ILE A N 1
ATOM 572 C CA . ILE A 1 70 ? -9.483 21.529 14.947 1.00 93.88 70 ILE A CA 1
ATOM 573 C C . ILE A 1 70 ? -8.474 21.382 13.805 1.00 93.88 70 ILE A C 1
ATOM 575 O O . ILE A 1 70 ? -7.870 22.365 13.382 1.00 93.88 70 ILE A O 1
ATOM 579 N N . GLN A 1 71 ? -8.334 20.174 13.257 1.00 93.75 71 GLN A N 1
ATOM 580 C CA . GLN A 1 71 ? -7.408 19.889 12.158 1.00 93.75 71 GLN A CA 1
ATOM 581 C C . GLN A 1 71 ? -7.725 20.724 10.912 1.00 93.75 71 GLN A C 1
ATOM 583 O O . GLN A 1 71 ? -6.821 21.295 10.307 1.00 93.75 71 GLN A O 1
ATOM 588 N N . LEU A 1 72 ? -9.005 20.841 10.546 1.00 94.62 72 LEU A N 1
ATOM 589 C CA . LEU A 1 72 ? -9.447 21.619 9.391 1.00 94.62 72 LEU A CA 1
ATOM 590 C C . LEU A 1 72 ? -9.196 23.120 9.575 1.00 94.62 72 LEU A C 1
ATOM 592 O O . LEU A 1 72 ? -8.791 23.795 8.626 1.00 94.62 72 LEU A O 1
ATOM 596 N N . LEU A 1 73 ? -9.433 23.649 10.778 1.00 94.62 73 LEU A N 1
ATOM 597 C CA . LEU A 1 73 ? -9.141 25.042 11.107 1.00 94.62 73 LEU A CA 1
ATOM 598 C C . LEU A 1 73 ? -7.647 25.338 10.942 1.00 94.62 73 LEU A C 1
ATOM 600 O O . LEU A 1 73 ? -7.283 26.262 10.212 1.00 94.62 73 LEU A O 1
ATOM 604 N N . GLU A 1 74 ? -6.794 24.533 11.574 1.00 94.31 74 GLU A N 1
ATOM 605 C CA . GLU A 1 74 ? -5.346 24.727 11.523 1.00 94.31 74 GLU A CA 1
ATOM 606 C C . GLU A 1 74 ? -4.794 24.501 10.110 1.00 94.31 74 GLU A C 1
ATOM 608 O O . GLU A 1 74 ? -3.945 25.269 9.667 1.00 94.31 74 GLU A O 1
ATOM 613 N N . ALA A 1 75 ? -5.336 23.550 9.340 1.00 92.94 75 ALA A N 1
ATOM 614 C CA . ALA A 1 75 ? -4.941 23.326 7.946 1.00 92.94 75 ALA A CA 1
ATOM 615 C C . ALA A 1 75 ? -5.267 24.527 7.044 1.00 92.94 75 ALA A C 1
ATOM 617 O O . ALA A 1 75 ? -4.461 24.910 6.195 1.00 92.94 75 ALA A O 1
ATOM 618 N N . ARG A 1 76 ? -6.429 25.165 7.243 1.00 94.75 76 ARG A N 1
ATOM 619 C CA . ARG A 1 76 ? -6.802 26.394 6.520 1.00 94.75 76 ARG A CA 1
ATOM 620 C C . ARG A 1 76 ? -5.893 27.562 6.893 1.00 94.75 76 ARG A C 1
ATOM 622 O O . ARG A 1 76 ? -5.465 28.303 6.011 1.00 94.75 76 ARG A O 1
ATOM 629 N N . THR A 1 77 ? -5.590 27.730 8.182 1.00 94.06 77 THR A N 1
ATOM 630 C CA . THR A 1 77 ? -4.649 28.761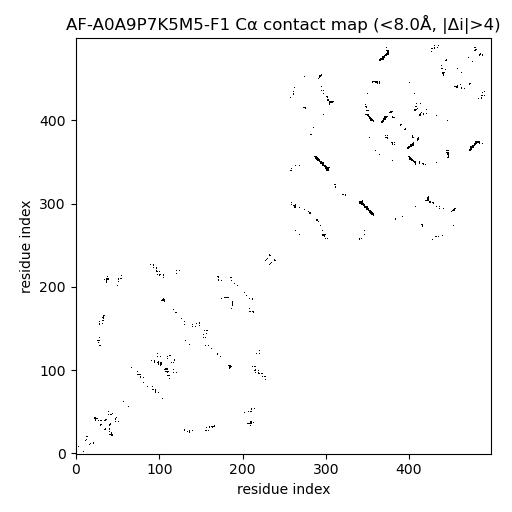 8.648 1.00 94.06 77 THR A CA 1
ATOM 631 C C . THR A 1 77 ? -3.244 28.520 8.098 1.00 94.06 77 THR A C 1
ATOM 633 O O . THR A 1 77 ? -2.627 29.459 7.602 1.00 94.06 77 THR A O 1
ATOM 636 N N . PHE A 1 78 ? -2.777 27.273 8.102 1.00 93.25 78 PHE A N 1
ATOM 637 C CA . PHE A 1 78 ? -1.501 26.864 7.525 1.00 93.25 78 PHE A CA 1
ATOM 638 C C . PHE A 1 78 ? -1.411 27.201 6.034 1.00 93.25 78 PHE A C 1
ATOM 640 O O . PHE A 1 78 ? -0.495 27.912 5.628 1.00 93.25 78 PHE A O 1
ATOM 647 N N . ALA A 1 79 ? -2.392 26.766 5.236 1.00 91.75 79 ALA A N 1
ATOM 648 C CA . ALA A 1 79 ? -2.419 27.027 3.799 1.00 91.75 79 ALA A CA 1
ATOM 649 C C . ALA A 1 79 ? -2.427 28.531 3.493 1.00 91.75 79 ALA A C 1
ATOM 651 O O . ALA A 1 79 ? -1.669 28.994 2.646 1.00 91.75 79 ALA A O 1
ATOM 652 N N . ARG A 1 80 ? -3.239 29.309 4.220 1.00 94.19 80 ARG A N 1
ATOM 653 C CA . ARG A 1 80 ? -3.275 30.768 4.070 1.00 94.19 80 ARG A CA 1
ATOM 654 C C . ARG A 1 80 ? -1.921 31.399 4.386 1.00 94.19 80 ARG A C 1
ATOM 656 O O . ARG A 1 80 ? -1.433 32.185 3.587 1.00 94.19 80 ARG A O 1
ATOM 663 N N . ASN A 1 81 ? -1.321 31.057 5.525 1.00 91.88 81 ASN A N 1
ATOM 664 C CA . ASN A 1 81 ? -0.065 31.670 5.950 1.00 91.88 81 ASN A CA 1
ATOM 665 C C . ASN A 1 81 ? 1.082 31.295 4.998 1.00 91.88 81 ASN A C 1
ATOM 667 O O . ASN A 1 81 ? 1.884 32.158 4.671 1.00 91.88 81 ASN A O 1
ATOM 671 N N . LEU A 1 82 ? 1.111 30.058 4.487 1.00 89.94 82 LEU A N 1
ATOM 672 C CA . LEU A 1 82 ? 2.108 29.622 3.504 1.00 89.94 82 LEU A CA 1
ATOM 673 C C . LEU A 1 82 ? 1.969 30.350 2.155 1.00 89.94 82 LEU A C 1
ATOM 675 O O . LEU A 1 82 ? 2.969 30.592 1.491 1.00 89.94 82 LEU A O 1
ATOM 679 N N . LEU A 1 83 ? 0.744 30.708 1.752 1.00 89.81 83 LEU A N 1
ATOM 680 C CA . LEU A 1 83 ? 0.497 31.518 0.551 1.00 89.81 83 LEU A CA 1
ATOM 681 C C . LEU A 1 83 ? 0.874 32.993 0.741 1.00 89.81 83 LEU A C 1
ATOM 683 O O . LEU A 1 83 ? 1.206 33.661 -0.233 1.00 89.81 83 LEU A O 1
ATOM 687 N N . THR A 1 84 ? 0.768 33.513 1.965 1.00 93.06 84 THR A N 1
ATOM 688 C CA . THR A 1 84 ? 1.080 34.915 2.279 1.00 93.06 84 THR A CA 1
ATOM 689 C C . THR A 1 84 ? 2.574 35.142 2.491 1.00 93.06 84 THR A C 1
ATOM 691 O O . THR A 1 84 ? 3.096 36.135 1.996 1.00 93.06 84 THR A O 1
ATOM 694 N N . ASP A 1 85 ? 3.249 34.237 3.200 1.00 91.19 85 ASP A N 1
ATOM 695 C CA . ASP A 1 85 ? 4.665 34.370 3.548 1.00 91.19 85 ASP A CA 1
ATOM 696 C C . ASP A 1 85 ? 5.389 33.009 3.471 1.00 91.19 85 ASP A C 1
ATOM 698 O O . ASP A 1 85 ? 5.591 32.329 4.481 1.00 91.19 85 ASP A O 1
ATOM 702 N N . PRO A 1 86 ? 5.734 32.540 2.260 1.00 86.75 86 PRO A N 1
ATOM 703 C CA . PRO A 1 86 ? 6.365 31.235 2.070 1.00 86.75 86 PRO A CA 1
ATOM 704 C C . PRO A 1 86 ? 7.799 31.153 2.619 1.00 86.75 86 PRO A C 1
ATOM 706 O O . PRO A 1 86 ? 8.298 30.042 2.829 1.00 86.75 86 PRO A O 1
ATOM 709 N N . GLU A 1 87 ? 8.466 32.284 2.861 1.00 89.06 87 GLU A N 1
ATOM 710 C CA . GLU A 1 87 ? 9.824 32.309 3.422 1.00 89.06 87 GLU A CA 1
ATOM 711 C C . GLU A 1 87 ? 9.814 31.873 4.894 1.00 89.06 87 GLU A C 1
ATOM 713 O O . GLU A 1 87 ? 10.660 31.085 5.327 1.00 89.06 87 GLU A O 1
ATOM 718 N N . GLU A 1 88 ? 8.754 32.225 5.622 1.00 90.44 88 GLU A N 1
ATOM 719 C CA . GLU A 1 88 ? 8.519 31.833 7.016 1.00 90.44 88 GLU A CA 1
ATOM 720 C C . GLU A 1 88 ? 7.991 30.393 7.182 1.00 90.44 88 GLU A C 1
ATOM 722 O O . GLU A 1 88 ? 7.501 30.000 8.247 1.00 90.44 88 GLU A O 1
ATOM 727 N N . LYS A 1 89 ? 8.112 29.542 6.151 1.00 88.44 89 LYS A N 1
ATOM 728 C CA . LYS A 1 89 ? 7.595 28.158 6.141 1.00 88.44 89 LYS A CA 1
ATOM 729 C C . LYS A 1 89 ? 7.975 27.338 7.373 1.00 88.44 89 LYS A C 1
ATOM 731 O O . LYS A 1 89 ? 7.161 26.540 7.827 1.00 88.44 89 LYS A O 1
ATOM 736 N N . LYS A 1 90 ? 9.177 27.516 7.936 1.00 89.88 90 LYS A N 1
ATOM 737 C CA . LYS A 1 90 ? 9.603 26.789 9.145 1.00 89.88 90 LYS A CA 1
ATOM 738 C C . LYS A 1 90 ? 8.702 27.124 10.332 1.00 89.88 90 LYS A C 1
ATOM 740 O O . LYS A 1 90 ? 8.153 26.212 10.947 1.00 89.88 90 LYS A O 1
ATOM 745 N N . ASN A 1 91 ? 8.523 28.412 10.599 1.00 91.50 91 ASN A N 1
ATOM 746 C CA . ASN A 1 91 ? 7.713 28.916 11.704 1.00 91.50 91 ASN A CA 1
ATOM 747 C C . ASN A 1 91 ? 6.235 28.580 11.475 1.00 91.50 91 ASN A C 1
ATOM 749 O O . ASN A 1 91 ? 5.555 28.073 12.366 1.00 91.50 91 ASN A O 1
ATOM 753 N N . ILE A 1 92 ? 5.762 28.711 10.231 1.00 92.94 92 ILE A N 1
ATOM 754 C CA . ILE A 1 92 ? 4.401 28.337 9.833 1.00 92.94 92 ILE A CA 1
ATOM 755 C C . ILE A 1 92 ? 4.120 26.847 10.083 1.00 92.94 92 ILE A C 1
ATOM 757 O O . ILE A 1 92 ? 3.063 26.522 10.628 1.00 92.94 92 ILE A O 1
ATOM 761 N N . ILE A 1 93 ? 5.039 25.950 9.709 1.00 91.75 93 ILE A N 1
ATOM 762 C CA . ILE A 1 93 ? 4.898 24.507 9.951 1.00 91.75 93 ILE A CA 1
ATOM 763 C C . ILE A 1 93 ? 4.945 24.216 11.453 1.00 91.75 93 ILE A C 1
ATOM 765 O O . ILE A 1 93 ? 4.090 23.479 11.938 1.00 91.75 93 ILE A O 1
ATOM 769 N N . ASN A 1 94 ? 5.887 24.811 12.192 1.00 91.00 94 ASN A N 1
ATOM 770 C CA . ASN A 1 94 ? 6.023 24.575 13.631 1.00 91.00 94 ASN A CA 1
ATOM 771 C C . ASN A 1 94 ? 4.770 25.012 14.408 1.00 91.00 94 ASN A C 1
ATOM 773 O O . ASN A 1 94 ? 4.230 24.256 15.221 1.00 91.00 94 ASN A O 1
ATOM 777 N N . ARG A 1 95 ? 4.226 26.190 14.089 1.00 93.25 95 ARG A N 1
ATOM 778 C CA . ARG A 1 95 ? 2.960 26.671 14.651 1.00 93.25 95 ARG A CA 1
ATOM 779 C C . ARG A 1 95 ? 1.792 25.760 14.289 1.00 93.25 95 ARG A C 1
ATOM 781 O O . ARG A 1 95 ? 1.002 25.426 15.165 1.00 93.25 95 ARG A O 1
ATOM 788 N N . PHE A 1 96 ? 1.686 25.331 13.031 1.00 93.56 96 PHE A N 1
ATOM 789 C CA . PHE A 1 96 ? 0.619 24.435 12.572 1.00 93.56 96 PHE A CA 1
ATOM 790 C C . PHE A 1 96 ? 0.596 23.112 13.348 1.00 93.56 96 PHE A C 1
ATOM 792 O O . PHE A 1 96 ? -0.454 22.701 13.846 1.00 93.56 96 PHE A O 1
ATOM 799 N N . THR A 1 97 ? 1.746 22.453 13.491 1.00 92.69 97 THR A N 1
ATOM 800 C CA . THR A 1 97 ? 1.822 21.141 14.146 1.00 92.69 97 THR A CA 1
ATOM 801 C C . THR A 1 97 ? 1.655 21.249 15.655 1.00 92.69 97 THR A C 1
ATOM 803 O O . THR A 1 97 ? 0.926 20.448 16.245 1.00 92.69 97 THR A O 1
ATOM 806 N N . THR A 1 98 ? 2.247 22.275 16.270 1.00 93.25 98 THR A N 1
ATOM 807 C CA . THR A 1 98 ? 2.111 22.551 17.705 1.00 93.25 98 THR A CA 1
ATOM 808 C C . THR A 1 98 ? 0.669 22.916 18.062 1.00 93.25 98 THR A C 1
ATOM 810 O O . THR A 1 98 ? 0.122 22.339 18.997 1.00 93.25 98 THR A O 1
ATOM 813 N N . SER A 1 99 ? 0.015 23.792 17.288 1.00 94.25 99 SER A N 1
ATOM 814 C CA . SER A 1 99 ? -1.365 24.244 17.533 1.00 94.25 99 SER A CA 1
ATOM 815 C C . SER A 1 99 ? -2.372 23.094 17.548 1.00 94.25 99 SER A C 1
ATOM 817 O O . SER A 1 99 ? -3.216 23.024 18.438 1.00 94.25 99 SER A O 1
ATOM 819 N N . ILE A 1 100 ? -2.273 22.145 16.607 1.00 94.44 100 ILE A N 1
ATOM 820 C CA . ILE A 1 100 ? -3.178 20.984 16.575 1.00 94.44 100 ILE A CA 1
ATOM 821 C C . ILE A 1 100 ? -3.071 20.186 17.874 1.00 94.44 100 ILE A C 1
ATOM 823 O O . ILE A 1 100 ? -4.085 19.869 18.503 1.00 94.44 100 ILE A O 1
ATOM 827 N N . ILE A 1 101 ? -1.848 19.831 18.272 1.00 93.88 101 ILE A N 1
ATOM 828 C CA . ILE A 1 101 ? -1.658 18.903 19.382 1.00 93.88 101 ILE A CA 1
ATOM 829 C C . ILE A 1 101 ? -1.908 19.564 20.740 1.00 93.88 101 ILE A C 1
ATOM 831 O O . ILE A 1 101 ? -2.466 18.915 21.628 1.00 93.88 101 ILE A O 1
ATOM 835 N N . THR A 1 102 ? -1.579 20.847 20.913 1.00 93.00 102 THR A N 1
ATOM 836 C CA . THR A 1 102 ? -1.880 21.590 22.148 1.00 93.00 102 THR A CA 1
ATOM 837 C C . THR A 1 102 ? -3.369 21.857 22.291 1.00 93.00 102 THR A C 1
ATOM 839 O O . THR A 1 102 ? -3.895 21.763 23.400 1.00 93.00 102 THR A O 1
ATOM 842 N N . HIS A 1 103 ? -4.084 22.064 21.186 1.00 92.50 103 HIS A N 1
ATOM 843 C CA . HIS A 1 103 ? -5.532 22.231 21.217 1.00 92.50 103 HIS A CA 1
ATOM 844 C C . HIS A 1 103 ? -6.224 20.928 21.632 1.00 92.50 103 HIS A C 1
ATOM 846 O O . HIS A 1 103 ? -7.112 20.946 22.481 1.00 92.50 103 HIS A O 1
ATOM 852 N N . ILE A 1 104 ? -5.771 19.779 21.124 1.00 93.38 104 ILE A N 1
ATOM 853 C CA . ILE A 1 104 ? -6.303 18.467 21.528 1.00 93.38 104 ILE A CA 1
ATOM 854 C C . ILE A 1 104 ? -5.947 18.139 22.988 1.00 93.38 104 ILE A C 1
ATOM 856 O O . ILE A 1 104 ? -6.789 17.649 23.745 1.00 93.38 104 ILE A O 1
ATOM 860 N N . THR A 1 105 ? -4.699 18.393 23.387 1.00 92.12 105 THR A N 1
ATOM 861 C CA . THR A 1 105 ? -4.172 17.945 24.686 1.00 92.12 105 THR A CA 1
ATOM 862 C C . THR A 1 105 ? -4.613 18.858 25.826 1.00 92.12 105 THR A C 1
ATOM 864 O O . THR A 1 105 ? -5.103 18.372 26.843 1.00 92.12 105 THR A O 1
ATOM 867 N N . TYR A 1 106 ? -4.475 20.168 25.630 1.00 91.56 106 TYR A N 1
ATOM 868 C CA . TYR A 1 106 ? -4.641 21.197 26.656 1.00 91.56 106 TYR A CA 1
ATOM 869 C C . TYR A 1 106 ? -5.795 22.167 26.363 1.00 91.56 106 TYR A C 1
ATOM 871 O O . TYR A 1 106 ? -6.172 22.939 27.230 1.00 91.56 106 TYR A O 1
ATOM 879 N N . GLY A 1 107 ? -6.406 22.131 25.172 1.00 90.31 107 GLY A N 1
ATOM 880 C CA . GLY A 1 107 ? -7.465 23.084 24.803 1.00 90.31 107 GLY A CA 1
ATOM 881 C C . GLY A 1 107 ? -6.938 24.465 24.392 1.00 90.31 107 GLY A C 1
ATOM 882 O O . GLY A 1 107 ? -7.726 25.399 24.203 1.00 90.31 107 GLY A O 1
ATOM 883 N N . HIS A 1 108 ? -5.617 24.596 24.231 1.00 90.75 108 HIS A N 1
ATOM 884 C CA . HIS A 1 108 ? -4.937 25.840 23.873 1.00 90.75 108 HIS A CA 1
ATOM 885 C C . HIS A 1 108 ? -4.668 25.906 22.372 1.00 90.75 108 HIS A C 1
ATOM 887 O O . HIS A 1 108 ? -4.107 24.978 21.801 1.00 90.75 108 HIS A O 1
ATOM 893 N N . ARG A 1 109 ? -5.047 27.011 21.730 1.00 92.12 109 ARG A N 1
ATOM 894 C CA . ARG A 1 109 ? -4.762 27.246 20.312 1.00 92.12 109 ARG A CA 1
ATOM 895 C C . ARG A 1 109 ? -3.575 28.190 20.200 1.00 92.12 109 ARG A C 1
ATOM 897 O O . ARG A 1 109 ? -3.649 29.312 20.693 1.00 92.12 109 ARG A O 1
ATOM 904 N N . VAL A 1 110 ? -2.540 27.758 19.493 1.00 91.69 110 VAL A N 1
ATOM 905 C CA . VAL A 1 110 ? -1.342 28.567 19.258 1.00 91.69 110 VAL A CA 1
ATOM 906 C C . VAL A 1 110 ? -1.600 29.532 18.105 1.00 91.69 110 VAL A C 1
ATOM 908 O O . VAL A 1 110 ? -1.981 29.121 17.009 1.00 91.69 110 VAL A O 1
ATOM 911 N N . THR A 1 111 ? -1.387 30.825 18.341 1.00 88.75 111 THR A N 1
ATOM 912 C CA . THR A 1 111 ? -1.624 31.877 17.334 1.00 88.75 111 THR A CA 1
ATOM 913 C C . THR A 1 111 ? -0.390 32.696 16.973 1.00 88.75 111 THR A C 1
ATOM 915 O O . THR A 1 111 ? -0.451 33.442 16.000 1.00 88.75 111 THR A O 1
ATOM 918 N N . SER A 1 112 ? 0.706 32.576 17.723 1.00 90.31 112 SER A N 1
ATOM 919 C CA . SER A 1 112 ? 1.968 33.287 17.478 1.00 90.31 112 SER A CA 1
ATOM 920 C C . SER A 1 112 ? 3.152 32.335 17.653 1.00 90.31 112 SER A C 1
ATOM 922 O O . SER A 1 112 ? 3.009 31.269 18.256 1.00 90.31 112 SER A O 1
ATOM 924 N N . ASP A 1 113 ? 4.292 32.692 17.067 1.00 87.12 113 ASP A N 1
ATOM 925 C CA . ASP A 1 113 ? 5.504 31.865 17.090 1.00 87.12 113 ASP A CA 1
ATOM 926 C C . ASP A 1 113 ? 6.260 32.004 18.424 1.00 87.12 113 ASP A C 1
ATOM 928 O O . ASP A 1 113 ? 7.005 31.115 18.825 1.00 87.12 113 ASP A O 1
ATOM 932 N N . GLU A 1 114 ? 5.980 33.077 19.163 1.00 89.56 114 GLU A N 1
ATOM 933 C CA . GLU A 1 114 ? 6.465 33.364 20.517 1.00 89.56 114 GLU A CA 1
ATOM 934 C C . GLU A 1 114 ? 5.631 32.676 21.607 1.00 89.56 114 GLU A C 1
ATOM 936 O O . GLU A 1 114 ? 5.860 32.881 22.803 1.00 89.56 114 GLU A O 1
ATOM 941 N N . ASP A 1 115 ? 4.630 31.886 21.217 1.00 90.56 115 ASP A N 1
ATOM 942 C CA . ASP A 1 115 ? 3.817 31.143 22.163 1.00 90.56 115 ASP A CA 1
ATOM 943 C C . ASP A 1 115 ? 4.719 30.182 22.973 1.00 90.56 115 ASP A C 1
ATOM 945 O O . ASP A 1 115 ? 5.461 29.391 22.377 1.00 90.56 115 ASP A O 1
ATOM 949 N N . PRO A 1 116 ? 4.671 30.207 24.325 1.00 90.19 116 PRO A N 1
ATOM 950 C CA . PRO A 1 116 ? 5.535 29.379 25.167 1.00 90.19 116 PRO A CA 1
ATOM 951 C C . PRO A 1 116 ? 5.500 27.894 24.811 1.00 90.19 116 PRO A C 1
ATOM 953 O O . PRO A 1 116 ? 6.495 27.195 24.974 1.00 90.19 116 PRO A O 1
ATOM 956 N N . TYR A 1 117 ? 4.369 27.412 24.299 1.00 89.94 117 TYR A N 1
ATOM 957 C CA . TYR A 1 117 ? 4.224 26.040 23.842 1.00 89.94 117 TYR A CA 1
ATOM 958 C C . TYR A 1 117 ? 5.185 25.730 22.674 1.00 89.94 117 TYR A C 1
ATOM 960 O O . TYR A 1 117 ? 5.916 24.739 22.737 1.00 89.94 117 TYR A O 1
ATOM 968 N N . VAL A 1 118 ? 5.263 26.598 21.662 1.00 89.75 118 VAL A N 1
ATOM 969 C CA . VAL A 1 118 ? 6.157 26.429 20.499 1.00 89.75 118 VAL A CA 1
ATOM 970 C C . VAL A 1 118 ? 7.620 26.405 20.940 1.00 89.75 118 VAL A C 1
ATOM 972 O O . VAL A 1 118 ? 8.360 25.487 20.583 1.00 89.75 118 VAL A O 1
ATOM 975 N N . ILE A 1 119 ? 8.009 27.359 21.789 1.00 90.75 119 ILE A N 1
ATOM 976 C CA . ILE A 1 119 ? 9.376 27.477 22.319 1.00 90.75 119 ILE A CA 1
ATOM 977 C C . ILE A 1 119 ? 9.763 26.218 23.106 1.00 90.75 119 ILE A C 1
ATOM 979 O O . ILE A 1 119 ? 10.856 25.678 22.933 1.00 90.75 119 ILE A O 1
ATOM 983 N N . LEU A 1 120 ? 8.850 25.714 23.941 1.00 90.25 120 LEU A N 1
ATOM 984 C CA . LEU A 1 120 ? 9.067 24.506 24.731 1.00 90.25 120 LEU A CA 1
ATOM 985 C C . LEU A 1 120 ? 9.311 23.269 23.856 1.00 90.25 120 LEU A C 1
ATOM 987 O O . LEU A 1 120 ? 10.181 22.467 24.188 1.00 90.25 120 LEU A O 1
ATOM 991 N N . VAL A 1 121 ? 8.586 23.102 22.746 1.00 87.38 121 VAL A N 1
ATOM 992 C CA . VAL A 1 121 ? 8.806 21.973 21.821 1.00 87.38 121 VAL A CA 1
ATOM 993 C C . VAL A 1 121 ? 10.176 22.063 21.161 1.00 87.38 121 VAL A C 1
ATOM 995 O O . VAL A 1 121 ? 10.879 21.058 21.102 1.00 87.38 121 VAL A O 1
ATOM 998 N N . GLU A 1 122 ? 10.588 23.245 20.698 1.00 86.31 122 GLU A N 1
ATOM 999 C CA . GLU A 1 122 ? 11.902 23.415 20.067 1.00 86.31 122 GLU A CA 1
ATOM 1000 C C . GLU A 1 122 ? 13.056 23.140 21.041 1.00 86.31 122 GLU A C 1
ATOM 1002 O O . GLU A 1 122 ? 14.008 22.428 20.699 1.00 86.31 122 GLU A O 1
ATOM 1007 N N . ASP A 1 123 ? 12.962 23.661 22.267 1.00 89.38 123 ASP A N 1
ATOM 1008 C CA . ASP A 1 123 ? 13.954 23.433 23.318 1.00 89.38 123 ASP A CA 1
ATOM 1009 C C . ASP A 1 123 ? 14.082 21.947 23.651 1.00 89.38 123 ASP A C 1
ATOM 1011 O O . ASP A 1 123 ? 15.190 21.401 23.688 1.00 89.38 123 ASP A O 1
ATOM 1015 N N . ILE A 1 124 ? 12.948 21.283 23.863 1.00 88.56 124 ILE A N 1
ATOM 1016 C CA . ILE A 1 124 ? 12.915 19.866 24.203 1.00 88.56 124 ILE A CA 1
ATOM 1017 C C . ILE A 1 124 ? 13.391 18.992 23.048 1.00 88.56 124 ILE A C 1
ATOM 1019 O O . ILE A 1 124 ? 14.145 18.047 23.288 1.00 88.56 124 ILE A O 1
ATOM 1023 N N . GLY A 1 125 ? 13.019 19.311 21.811 1.00 84.62 125 GLY A N 1
ATOM 1024 C CA . GLY A 1 125 ? 13.458 18.544 20.653 1.00 84.62 125 GLY A CA 1
ATOM 1025 C C . GLY A 1 125 ? 14.948 18.619 20.416 1.00 84.62 125 GLY A C 1
ATOM 1026 O O . GLY A 1 125 ? 15.588 17.596 20.161 1.00 84.62 125 GLY A O 1
ATOM 1027 N N . ARG A 1 126 ? 15.542 19.796 20.625 1.00 84.38 126 ARG A N 1
ATOM 1028 C CA . ARG A 1 126 ? 16.999 19.939 20.666 1.00 84.38 126 ARG A CA 1
ATOM 1029 C C . ARG A 1 126 ? 17.607 19.098 21.787 1.00 84.38 126 ARG A C 1
ATOM 1031 O O . ARG A 1 126 ? 18.538 18.340 21.527 1.00 84.38 126 ARG A O 1
ATOM 1038 N N . GLY A 1 127 ? 17.068 19.182 23.004 1.00 84.94 127 GLY A N 1
ATOM 1039 C CA . GLY A 1 127 ? 17.559 18.402 24.141 1.00 84.94 127 GLY A CA 1
ATOM 1040 C C . GLY A 1 127 ? 17.516 16.892 23.899 1.00 84.94 127 GLY A C 1
ATOM 1041 O O . GLY A 1 127 ? 18.495 16.204 24.181 1.00 84.94 127 GLY A O 1
ATOM 1042 N N . ASN A 1 128 ? 16.426 16.385 23.321 1.00 83.69 128 ASN A N 1
ATOM 1043 C CA . ASN A 1 128 ? 16.250 14.975 22.974 1.00 83.69 128 ASN A CA 1
ATOM 1044 C C . ASN A 1 128 ? 17.185 14.532 21.838 1.00 83.69 128 ASN A C 1
ATOM 1046 O O . ASN A 1 128 ? 17.772 13.454 21.923 1.00 83.69 128 ASN A O 1
ATOM 1050 N N . ALA A 1 129 ? 17.358 15.355 20.799 1.00 79.38 129 ALA A N 1
ATOM 1051 C CA . ALA A 1 129 ? 18.272 15.063 19.696 1.00 79.38 129 ALA A CA 1
ATOM 1052 C C . ALA A 1 129 ? 19.738 15.011 20.160 1.00 79.38 129 ALA A C 1
ATOM 1054 O O . ALA A 1 129 ? 20.475 14.107 19.765 1.00 79.38 129 ALA A O 1
ATOM 1055 N N . GLU A 1 130 ? 20.144 15.933 21.040 1.00 80.12 130 GLU A N 1
ATOM 1056 C CA . GLU A 1 130 ? 21.478 15.958 21.657 1.00 80.12 130 GLU A CA 1
ATOM 1057 C C . GLU A 1 130 ? 21.728 14.745 22.576 1.00 80.12 130 GLU A C 1
ATOM 1059 O O . GLU A 1 130 ? 22.870 14.303 22.701 1.00 80.12 130 GLU A O 1
ATOM 1064 N N . THR A 1 131 ? 20.684 14.173 23.191 1.00 75.31 131 THR A N 1
ATOM 1065 C CA . THR A 1 131 ? 20.792 12.949 24.012 1.00 75.31 131 THR A CA 1
ATOM 1066 C C . THR A 1 131 ? 21.118 11.707 23.170 1.00 75.31 131 THR A C 1
ATOM 1068 O O . THR A 1 131 ? 21.665 10.736 23.689 1.00 75.31 131 THR A O 1
ATOM 1071 N N . GLY A 1 132 ? 20.826 11.730 21.866 1.00 65.44 132 GLY A N 1
ATOM 1072 C CA . GLY A 1 132 ? 21.050 10.608 20.958 1.00 65.44 132 GLY A CA 1
ATOM 1073 C C . GLY A 1 132 ? 19.917 9.575 20.953 1.00 65.44 132 GLY A C 1
ATOM 1074 O O . GLY A 1 132 ? 18.872 9.728 21.584 1.00 65.44 132 GLY A O 1
ATOM 1075 N N . ASN A 1 133 ? 20.102 8.509 20.172 1.00 59.56 133 ASN A N 1
ATOM 1076 C CA . ASN A 1 133 ? 19.096 7.464 19.977 1.00 59.56 133 ASN A CA 1
ATOM 1077 C C . ASN A 1 133 ? 19.246 6.308 20.985 1.00 59.56 133 ASN A C 1
ATOM 1079 O O . ASN A 1 133 ? 20.296 6.111 21.594 1.00 59.56 133 ASN A O 1
ATOM 1083 N N . ALA A 1 134 ? 18.202 5.483 21.118 1.00 52.22 134 ALA A N 1
ATOM 1084 C CA . ALA A 1 134 ? 18.197 4.323 22.016 1.00 52.22 134 ALA A CA 1
ATOM 1085 C C . ALA A 1 134 ? 19.331 3.308 21.740 1.00 52.22 134 ALA A C 1
ATOM 1087 O O . ALA A 1 134 ? 19.705 2.551 22.630 1.00 52.22 134 ALA A O 1
ATOM 1088 N N . SER A 1 135 ? 19.903 3.294 20.530 1.00 47.78 135 SER A N 1
ATOM 1089 C CA . SER A 1 135 ? 21.080 2.480 20.198 1.00 47.78 135 SER A CA 1
ATOM 1090 C C . SER A 1 135 ? 22.382 2.999 20.822 1.00 47.78 135 SER A C 1
ATOM 1092 O O . SER A 1 135 ? 23.240 2.185 21.151 1.00 47.78 135 SER A O 1
ATOM 1094 N N . GLY A 1 136 ? 22.523 4.313 21.037 1.00 54.12 136 GLY A N 1
ATOM 1095 C CA . GLY A 1 136 ? 23.649 4.905 21.773 1.00 54.12 136 GLY A CA 1
ATOM 1096 C C . GLY A 1 136 ? 23.589 4.632 23.280 1.00 54.12 136 GLY A C 1
ATOM 1097 O O . GLY A 1 136 ? 24.626 4.446 23.909 1.00 54.12 136 GLY A O 1
ATOM 1098 N N . ALA A 1 137 ? 22.379 4.476 23.831 1.00 54.25 137 ALA A N 1
ATOM 1099 C CA . ALA A 1 137 ? 22.151 4.174 25.248 1.00 54.25 137 ALA A CA 1
ATOM 1100 C C . ALA A 1 137 ? 22.715 2.811 25.703 1.00 54.25 137 ALA A C 1
ATOM 1102 O O . ALA A 1 137 ? 22.863 2.571 26.897 1.00 54.25 137 ALA A O 1
ATOM 1103 N N . LEU A 1 138 ? 23.082 1.915 24.774 1.00 50.50 138 LEU A N 1
ATOM 1104 C CA . LEU A 1 138 ? 23.792 0.667 25.096 1.00 50.50 138 LEU A CA 1
ATOM 1105 C C . LEU A 1 138 ? 25.199 0.909 25.670 1.00 50.50 138 LEU A C 1
ATOM 1107 O O . LEU A 1 138 ? 25.754 0.010 26.300 1.00 50.50 138 LEU A O 1
ATOM 1111 N N . LEU A 1 139 ? 25.766 2.099 25.450 1.00 54.78 139 LEU A N 1
ATOM 1112 C CA . LEU A 1 139 ? 27.058 2.525 25.993 1.00 54.78 139 LEU A CA 1
ATOM 1113 C C . LEU A 1 139 ? 26.915 3.311 27.310 1.00 54.78 139 LEU A C 1
ATOM 1115 O O . LEU A 1 139 ? 27.919 3.560 27.980 1.00 54.78 139 LEU A O 1
ATOM 1119 N N . ASP A 1 140 ? 25.689 3.659 27.715 1.00 65.44 140 ASP A N 1
ATOM 1120 C CA . ASP A 1 140 ? 25.412 4.362 28.969 1.00 65.44 140 ASP A CA 1
ATOM 1121 C C . ASP A 1 140 ? 25.403 3.355 30.127 1.00 65.44 140 ASP A C 1
ATOM 1123 O O . ASP A 1 140 ? 24.361 2.907 30.617 1.00 65.44 140 ASP A O 1
ATOM 1127 N N . PHE A 1 141 ? 26.596 2.952 30.569 1.00 67.19 141 PHE A N 1
ATOM 1128 C CA . PHE A 1 141 ? 26.729 2.054 31.709 1.00 67.19 141 PHE A CA 1
ATOM 1129 C C . PHE A 1 141 ? 26.119 2.689 32.967 1.00 67.19 141 PHE A C 1
ATOM 1131 O O . PHE A 1 141 ? 26.567 3.739 33.435 1.00 67.19 141 PHE A O 1
ATOM 1138 N N . GLN A 1 142 ? 25.134 2.004 33.554 1.00 67.56 142 GLN A N 1
ATOM 1139 C CA . GLN A 1 142 ? 24.375 2.484 34.715 1.00 67.56 142 GLN A CA 1
ATOM 1140 C C . GLN A 1 142 ? 25.235 2.783 35.947 1.00 67.56 142 GLN A C 1
ATOM 1142 O O . GLN A 1 142 ? 24.811 3.546 36.795 1.00 67.56 142 GLN A O 1
ATOM 1147 N N . PHE A 1 143 ? 26.443 2.227 36.091 1.00 74.31 143 PHE A N 1
ATOM 1148 C CA . PHE A 1 143 ? 27.293 2.557 37.243 1.00 74.31 143 PHE A CA 1
ATOM 1149 C C . PHE A 1 143 ? 27.952 3.944 37.125 1.00 74.31 143 PHE A C 1
ATOM 1151 O O . PHE A 1 143 ? 28.287 4.549 38.144 1.00 74.31 143 PHE A O 1
ATOM 1158 N N . LEU A 1 144 ? 28.110 4.479 35.903 1.00 73.06 144 LEU A N 1
ATOM 1159 C CA . LEU A 1 144 ? 28.682 5.816 35.666 1.00 73.06 144 LEU A CA 1
ATOM 1160 C C . LEU A 1 144 ? 27.816 6.917 36.292 1.00 73.06 144 LEU A C 1
ATOM 1162 O O . LEU A 1 144 ? 28.283 8.016 36.572 1.00 73.06 144 LEU A O 1
ATOM 1166 N N . GLU A 1 145 ? 26.558 6.592 36.573 1.00 70.56 145 GLU A N 1
ATOM 1167 C CA . GLU A 1 145 ? 25.600 7.407 37.296 1.00 70.56 145 GLU A CA 1
ATOM 1168 C C . GLU A 1 145 ? 26.051 7.887 38.673 1.00 70.56 145 GLU A C 1
ATOM 1170 O O . GLU A 1 145 ? 25.576 8.939 39.111 1.00 70.56 145 GLU A O 1
ATOM 1175 N N . TYR A 1 146 ? 26.907 7.113 39.339 1.00 78.19 146 TYR A N 1
ATOM 1176 C CA . TYR A 1 146 ? 27.395 7.376 40.692 1.00 78.19 146 TYR A CA 1
ATOM 1177 C C . TYR A 1 146 ? 28.761 8.067 40.700 1.00 78.19 146 TYR A C 1
ATOM 1179 O O . TYR A 1 146 ? 29.290 8.378 41.767 1.00 78.19 146 TYR A O 1
ATOM 1187 N N . LEU A 1 147 ? 29.347 8.304 39.523 1.00 80.44 147 LEU A N 1
ATOM 1188 C CA . LEU A 1 147 ? 30.664 8.909 39.395 1.00 80.44 147 LEU A CA 1
ATOM 1189 C C . LEU A 1 147 ? 30.569 10.441 39.291 1.00 80.44 147 LEU A C 1
ATOM 1191 O O . LEU A 1 147 ? 29.558 10.982 38.830 1.00 80.44 147 LEU A O 1
ATOM 1195 N N . PRO A 1 148 ? 31.617 11.170 39.715 1.00 80.69 148 PRO A N 1
ATOM 1196 C CA . PRO A 1 148 ? 31.683 12.617 39.547 1.00 80.69 148 PRO A CA 1
ATOM 1197 C C . PRO A 1 148 ? 31.547 13.044 38.080 1.00 80.69 148 PRO A C 1
ATOM 1199 O O . PRO A 1 148 ? 31.999 12.349 37.175 1.00 80.69 148 PRO A O 1
ATOM 1202 N N . SER A 1 149 ? 31.002 14.240 37.847 1.00 75.69 149 SER A N 1
ATOM 1203 C CA . SER A 1 149 ? 30.735 14.796 36.508 1.00 75.69 149 SER A CA 1
ATOM 1204 C C . SER A 1 149 ? 31.963 14.975 35.610 1.00 75.69 149 SER A C 1
ATOM 1206 O O . SER A 1 149 ? 31.798 15.192 34.411 1.00 75.69 149 SER A O 1
ATOM 1208 N N . TRP A 1 150 ? 33.172 14.931 36.175 1.00 80.50 150 TRP A N 1
ATOM 1209 C CA . TRP A 1 150 ? 34.435 15.002 35.438 1.00 80.50 150 TRP A CA 1
ATOM 1210 C C . TRP A 1 150 ? 34.916 13.630 34.939 1.00 80.50 150 TRP A C 1
ATOM 1212 O O . TRP A 1 150 ? 35.834 13.567 34.124 1.00 80.50 150 TRP A O 1
ATOM 1222 N N . PHE A 1 151 ? 34.330 12.528 35.423 1.00 81.19 151 PHE A N 1
ATOM 1223 C CA . PHE A 1 151 ? 34.781 11.179 35.093 1.00 81.19 151 PHE A CA 1
ATOM 1224 C C . PHE A 1 151 ? 34.419 10.813 33.636 1.00 81.19 151 PHE A C 1
ATOM 1226 O O . PHE A 1 151 ? 33.283 11.070 33.213 1.00 81.19 151 PHE A O 1
ATOM 1233 N N . PRO A 1 152 ? 35.334 10.199 32.857 1.00 76.69 152 PRO A N 1
ATOM 1234 C CA . PRO A 1 152 ? 35.070 9.820 31.468 1.00 76.69 152 PRO A CA 1
ATOM 1235 C C . PRO A 1 152 ? 33.818 8.943 31.319 1.00 76.69 152 PRO A C 1
ATOM 1237 O O . PRO A 1 152 ? 33.639 7.971 32.045 1.00 76.69 152 PRO A O 1
ATOM 1240 N N . GLY A 1 153 ? 32.942 9.282 30.369 1.00 72.19 153 GLY A N 1
ATOM 1241 C CA . GLY A 1 153 ? 31.689 8.549 30.133 1.00 72.19 153 GLY A CA 1
ATOM 1242 C C . GLY A 1 153 ? 30.467 9.071 30.904 1.00 72.19 153 GLY A C 1
ATOM 1243 O O . GLY A 1 153 ? 29.361 8.611 30.654 1.00 72.19 153 GLY A O 1
ATOM 1244 N N . THR A 1 154 ? 30.610 10.079 31.774 1.00 76.88 154 THR A N 1
ATOM 1245 C CA . THR A 1 154 ? 29.473 10.716 32.484 1.00 76.88 154 THR A CA 1
ATOM 1246 C C . THR A 1 154 ? 28.769 11.825 31.683 1.00 76.88 154 THR A C 1
ATOM 1248 O O . THR A 1 154 ? 27.938 12.558 32.225 1.00 76.88 154 THR A O 1
ATOM 1251 N N . TYR A 1 155 ? 29.061 11.955 30.381 1.00 77.62 155 TYR A N 1
ATOM 1252 C CA . TYR A 1 155 ? 28.538 13.026 29.516 1.00 77.62 155 TYR A CA 1
ATOM 1253 C C . TYR A 1 155 ? 27.003 13.106 29.549 1.00 77.62 155 TYR A C 1
ATOM 1255 O O . TYR A 1 155 ? 26.444 14.196 29.690 1.00 77.62 155 TYR A O 1
ATOM 1263 N N . TYR A 1 156 ? 26.324 11.955 29.527 1.00 77.62 156 TYR A N 1
ATOM 1264 C CA . TYR A 1 156 ? 24.864 11.878 29.539 1.00 77.62 156 TYR A CA 1
ATOM 1265 C C . TYR A 1 156 ? 24.259 12.361 30.866 1.00 77.62 156 TYR A C 1
ATOM 1267 O O . TYR A 1 156 ? 23.143 12.873 30.891 1.00 77.62 156 TYR A O 1
ATOM 1275 N N . VAL A 1 157 ? 24.997 12.250 31.977 1.00 78.56 157 VAL A N 1
ATOM 1276 C CA . VAL A 1 157 ? 24.555 12.712 33.301 1.00 78.56 157 VAL A CA 1
ATOM 1277 C C . VAL A 1 157 ? 24.510 14.234 33.350 1.00 78.56 157 VAL A C 1
ATOM 1279 O O . VAL A 1 157 ? 23.531 14.816 33.817 1.00 78.56 157 VAL A O 1
ATOM 1282 N N . ASN A 1 158 ? 25.565 14.885 32.859 1.00 80.25 158 ASN A N 1
ATOM 1283 C CA . ASN A 1 158 ? 25.641 16.344 32.809 1.00 80.25 158 ASN A CA 1
ATOM 1284 C C . ASN A 1 158 ? 24.613 16.912 31.828 1.00 80.25 158 ASN A C 1
ATOM 1286 O O . ASN A 1 158 ? 23.939 17.893 32.140 1.00 80.25 158 ASN A O 1
ATOM 1290 N N . HIS A 1 159 ? 24.440 16.246 30.686 1.00 84.31 159 HIS A N 1
ATOM 1291 C CA . HIS A 1 159 ? 23.403 16.573 29.713 1.00 84.31 159 HIS A CA 1
ATOM 1292 C C . HIS A 1 159 ? 21.997 16.469 30.310 1.00 84.31 159 HIS A C 1
ATOM 1294 O O . HIS A 1 159 ? 21.215 17.415 30.233 1.00 84.31 159 HIS A O 1
ATOM 1300 N N . ALA A 1 160 ? 21.697 15.365 30.997 1.00 86.31 160 ALA A N 1
ATOM 1301 C CA . ALA A 1 160 ? 20.407 15.182 31.646 1.00 86.31 160 ALA A CA 1
ATOM 1302 C C . ALA A 1 160 ? 20.137 16.252 32.715 1.00 86.31 160 ALA A C 1
ATOM 1304 O O . ALA A 1 160 ? 19.038 16.794 32.763 1.00 86.31 160 ALA A O 1
ATOM 1305 N N . ARG A 1 161 ? 21.142 16.625 33.522 1.00 85.56 161 ARG A N 1
ATOM 1306 C CA . ARG A 1 161 ? 21.018 17.718 34.507 1.00 85.56 161 ARG A CA 1
ATOM 1307 C C . ARG A 1 161 ? 20.734 19.072 33.857 1.00 85.56 161 ARG A C 1
ATOM 1309 O O . ARG A 1 161 ? 19.944 19.836 34.400 1.00 85.56 161 ARG A O 1
ATOM 1316 N N . LYS A 1 162 ? 21.359 19.362 32.711 1.00 89.00 162 LYS A N 1
ATOM 1317 C CA . LYS A 1 162 ? 21.129 20.597 31.943 1.00 89.00 162 LYS A CA 1
ATOM 1318 C C . LYS A 1 162 ? 19.678 20.692 31.461 1.00 89.00 162 LYS A C 1
ATOM 1320 O O . LYS A 1 162 ? 19.081 21.760 31.555 1.00 89.00 162 LYS A O 1
ATOM 1325 N N . TRP A 1 163 ? 19.115 19.590 30.965 1.00 91.06 163 TRP A N 1
ATOM 1326 C CA . TRP A 1 163 ? 17.788 19.574 30.340 1.00 91.06 163 TRP A CA 1
ATOM 1327 C C . TRP A 1 163 ? 16.632 19.229 31.289 1.00 91.06 163 TRP A C 1
ATOM 1329 O O . TRP A 1 163 ? 15.487 19.553 30.979 1.00 91.06 163 TRP A O 1
ATOM 1339 N N . ALA A 1 164 ? 16.899 18.647 32.462 1.00 91.62 164 ALA A N 1
ATOM 1340 C CA . ALA A 1 164 ? 15.860 18.271 33.423 1.00 91.62 164 ALA A CA 1
ATOM 1341 C C . ALA A 1 164 ? 14.922 19.424 33.842 1.00 91.62 164 ALA A C 1
ATOM 1343 O O . ALA A 1 164 ? 13.707 19.211 33.861 1.00 91.62 164 ALA A O 1
ATOM 1344 N N . PRO A 1 165 ? 15.405 20.658 34.110 1.00 93.62 165 PRO A N 1
ATOM 1345 C CA . PRO A 1 165 ? 14.516 21.781 34.408 1.00 93.62 165 PRO A CA 1
ATOM 1346 C C . PRO A 1 165 ? 13.565 22.110 33.252 1.00 93.62 165 PRO A C 1
ATOM 1348 O O . PRO A 1 165 ? 12.403 22.424 33.491 1.00 93.62 165 PRO A O 1
ATOM 1351 N N . LYS A 1 166 ? 14.034 21.982 32.003 1.00 92.31 166 LYS A N 1
ATOM 1352 C CA . LYS A 1 166 ? 13.233 22.243 30.802 1.00 92.31 166 LYS A CA 1
ATOM 1353 C C . LYS A 1 166 ? 12.175 21.173 30.565 1.00 92.31 166 LYS A C 1
ATOM 1355 O O . LYS A 1 166 ? 11.043 21.503 30.239 1.00 92.31 166 LYS A O 1
ATOM 1360 N N . VAL A 1 167 ? 12.501 19.901 30.791 1.00 91.75 167 VAL A N 1
ATOM 1361 C CA . VAL A 1 167 ? 11.512 18.809 30.720 1.00 91.75 167 VAL A CA 1
ATOM 1362 C C . VAL A 1 167 ? 10.468 18.950 31.823 1.00 91.75 167 VAL A C 1
ATOM 1364 O O . VAL A 1 167 ? 9.288 18.710 31.577 1.00 91.75 167 VAL A O 1
ATOM 1367 N N . LYS A 1 168 ? 10.869 19.373 33.028 1.00 92.06 168 LYS A N 1
ATOM 1368 C CA . LYS A 1 168 ? 9.921 19.695 34.099 1.00 92.06 168 LYS A CA 1
ATOM 1369 C C . LYS A 1 168 ? 8.982 20.828 33.672 1.00 92.06 168 LYS A C 1
ATOM 1371 O O . LYS A 1 168 ? 7.769 20.668 33.756 1.00 92.06 168 LYS A O 1
ATOM 1376 N N . GLU A 1 169 ? 9.533 21.927 33.157 1.00 92.38 169 GLU A N 1
ATOM 1377 C CA . GLU A 1 169 ? 8.765 23.061 32.621 1.00 92.38 169 GLU A CA 1
ATOM 1378 C C . GLU A 1 169 ? 7.782 22.617 31.521 1.00 92.38 169 GLU A C 1
ATOM 1380 O O . GLU A 1 169 ? 6.616 22.999 31.551 1.00 92.38 169 GLU A O 1
ATOM 1385 N N . PHE A 1 170 ? 8.212 21.734 30.614 1.00 90.94 170 PHE A N 1
ATOM 1386 C CA . PHE A 1 170 ? 7.387 21.174 29.538 1.00 90.94 170 PHE A CA 1
ATOM 1387 C C . PHE A 1 170 ? 6.162 20.392 30.039 1.00 90.94 170 PHE A C 1
ATOM 1389 O O . PHE A 1 170 ? 5.112 20.429 29.401 1.00 90.94 170 PHE A O 1
ATOM 1396 N N . HIS A 1 171 ? 6.279 19.678 31.163 1.00 89.62 171 HIS A N 1
ATOM 1397 C CA . HIS A 1 171 ? 5.156 18.936 31.750 1.00 89.62 171 HIS A CA 1
ATOM 1398 C C . HIS A 1 171 ? 4.261 19.819 32.626 1.00 89.62 171 HIS A C 1
ATOM 1400 O O . HIS A 1 171 ? 3.045 19.625 32.647 1.00 89.62 171 HIS A O 1
ATOM 1406 N N . ASP A 1 172 ? 4.851 20.755 33.369 1.00 89.94 172 ASP A N 1
ATOM 1407 C CA . ASP A 1 172 ? 4.136 21.527 34.384 1.00 89.94 172 ASP A CA 1
ATOM 1408 C C . ASP A 1 172 ? 3.438 22.760 33.806 1.00 89.94 172 ASP A C 1
ATOM 1410 O O . ASP A 1 172 ? 2.260 22.959 34.091 1.00 89.94 172 ASP A O 1
ATOM 1414 N N . LEU A 1 173 ? 4.104 23.545 32.950 1.00 87.69 173 LEU A N 1
ATOM 1415 C CA . LEU A 1 173 ? 3.561 24.818 32.459 1.00 87.69 173 LEU A CA 1
ATOM 1416 C C . LEU A 1 173 ? 2.229 24.645 31.702 1.00 87.69 173 LEU A C 1
ATOM 1418 O O . LEU A 1 173 ? 1.286 25.381 32.008 1.00 87.69 173 LEU A O 1
ATOM 1422 N N . PRO A 1 174 ? 2.095 23.702 30.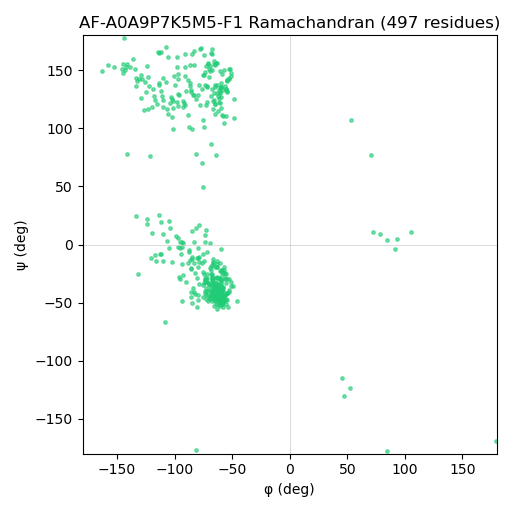743 1.00 84.94 174 PRO A N 1
ATOM 1423 C CA . PRO A 1 174 ? 0.817 23.458 30.078 1.00 84.94 174 PRO A CA 1
ATOM 1424 C C . PRO A 1 174 ? -0.304 23.050 31.025 1.00 84.94 174 PRO A C 1
ATOM 1426 O O . PRO A 1 174 ? -1.449 23.466 30.872 1.00 84.94 174 PRO A O 1
ATOM 1429 N N . PHE A 1 175 ? 0.040 22.216 32.004 1.00 82.50 175 PHE A N 1
ATOM 1430 C CA . PHE A 1 175 ? -0.918 21.669 32.943 1.00 82.50 175 PHE A CA 1
ATOM 1431 C C . PHE A 1 175 ? -1.414 22.757 33.898 1.00 82.50 175 PHE A C 1
ATOM 1433 O O . PHE A 1 175 ? -2.616 22.945 34.012 1.00 82.50 175 PHE A O 1
ATOM 1440 N N . GLU A 1 176 ? -0.513 23.536 34.500 1.00 83.50 176 GLU A N 1
ATOM 1441 C CA . GLU A 1 176 ? -0.849 24.619 35.439 1.00 83.50 176 GLU A CA 1
ATOM 1442 C C . GLU A 1 176 ? -1.665 25.746 34.789 1.00 83.50 176 GLU A C 1
ATOM 1444 O O . GLU A 1 176 ? -2.510 26.361 35.434 1.00 83.50 176 GLU A O 1
ATOM 1449 N N . ARG A 1 177 ? -1.429 26.041 33.503 1.00 77.25 177 ARG A N 1
ATOM 1450 C CA . ARG A 1 177 ? -2.166 27.099 32.789 1.00 77.25 177 ARG A CA 1
ATOM 1451 C C . ARG A 1 177 ? -3.603 26.722 32.451 1.00 77.25 177 ARG A C 1
ATOM 1453 O O . ARG A 1 177 ? -4.438 27.620 32.320 1.00 77.25 177 ARG A O 1
ATOM 1460 N N . GLU A 1 178 ? -3.867 25.435 32.259 1.00 71.69 178 GLU A N 1
ATOM 1461 C CA . GLU A 1 178 ? -5.155 24.936 31.770 1.00 71.69 178 GLU A CA 1
ATOM 1462 C C . GLU A 1 178 ? -5.933 24.133 32.826 1.00 71.69 178 GLU A C 1
ATOM 1464 O O . GLU A 1 178 ? -7.119 23.855 32.635 1.00 71.69 178 GLU A O 1
ATOM 1469 N N . GLU A 1 179 ? -5.319 23.835 33.975 1.00 65.25 179 GLU A N 1
ATOM 1470 C CA . GLU A 1 179 ? -6.000 23.369 35.184 1.00 65.25 179 GLU A CA 1
ATOM 1471 C C . GLU A 1 179 ? -7.051 24.416 35.604 1.00 65.25 179 GLU A C 1
ATOM 1473 O O . GLU A 1 179 ? -6.739 25.551 35.961 1.00 65.25 179 GLU A O 1
ATOM 1478 N N . GLY A 1 180 ? -8.334 24.063 35.472 1.00 58.53 180 GLY A N 1
ATOM 1479 C CA . GLY A 1 180 ? -9.461 24.953 35.781 1.00 58.53 180 GLY A CA 1
ATOM 1480 C C . GLY A 1 180 ? -10.025 25.770 34.608 1.00 58.53 180 GLY A C 1
ATOM 1481 O O . GLY A 1 180 ? -10.936 26.573 34.821 1.00 58.53 180 GLY A O 1
ATOM 1482 N N . ARG A 1 181 ? -9.562 25.576 33.362 1.00 60.91 181 ARG A N 1
ATOM 1483 C CA . ARG A 1 181 ? -10.178 26.194 32.167 1.00 60.91 181 ARG A CA 1
ATOM 1484 C C . ARG A 1 181 ? -11.166 25.243 31.485 1.00 60.91 181 ARG A C 1
ATOM 1486 O O . ARG A 1 181 ? -10.852 24.112 31.149 1.00 60.91 181 ARG A O 1
ATOM 1493 N N . ALA A 1 182 ? -12.383 25.728 31.237 1.00 54.56 182 ALA A N 1
ATOM 1494 C CA . ALA A 1 182 ? -13.561 24.931 30.866 1.00 54.56 182 ALA A CA 1
ATOM 1495 C C . ALA A 1 182 ? -13.589 24.338 29.433 1.00 54.56 182 ALA A C 1
ATOM 1497 O O . ALA A 1 182 ? -14.647 23.898 28.979 1.00 54.56 182 ALA A O 1
ATOM 1498 N N . LYS A 1 183 ? -12.482 24.337 28.676 1.00 69.62 183 LYS A N 1
ATOM 1499 C CA . LYS A 1 183 ? -12.477 23.757 27.320 1.00 69.62 183 LYS A CA 1
ATOM 1500 C C . LYS A 1 183 ? -12.261 22.245 27.392 1.00 69.62 183 LYS A C 1
ATOM 1502 O O . LYS A 1 183 ? -11.315 21.772 28.014 1.00 69.62 183 LYS A O 1
ATOM 1507 N N . ALA A 1 184 ? -13.133 21.488 26.727 1.00 79.69 184 ALA A N 1
ATOM 1508 C CA . ALA A 1 184 ? -13.019 20.036 26.647 1.00 79.69 184 ALA A CA 1
ATOM 1509 C C . ALA A 1 184 ? -11.750 19.638 25.871 1.00 79.69 184 ALA A C 1
ATOM 1511 O O . ALA A 1 184 ? -11.651 19.874 24.667 1.00 79.69 184 ALA A O 1
ATOM 1512 N N . CYS A 1 185 ? -10.788 19.036 26.564 1.00 88.25 185 CYS A N 1
ATOM 1513 C CA . CYS A 1 185 ? -9.530 18.530 26.022 1.00 88.25 185 CYS A CA 1
ATOM 1514 C C . CYS A 1 185 ? -9.131 17.241 26.756 1.00 88.25 185 CYS A C 1
ATOM 1516 O O . CYS A 1 185 ? -9.838 16.793 27.668 1.00 88.25 185 CYS A O 1
ATOM 1518 N N . LEU A 1 186 ? -8.019 16.620 26.352 1.00 90.19 186 LEU A N 1
ATOM 1519 C CA . LEU A 1 186 ? -7.519 15.403 27.000 1.00 90.19 186 LEU A CA 1
ATOM 1520 C C . LEU A 1 186 ? -7.318 15.623 28.505 1.00 90.19 186 LEU A C 1
ATOM 1522 O O . LEU A 1 186 ? -7.839 14.847 29.303 1.00 90.19 186 LEU A O 1
ATOM 1526 N N . VAL A 1 187 ? -6.609 16.687 28.897 1.00 90.25 187 VAL A N 1
ATOM 1527 C CA . VAL A 1 187 ? -6.280 16.951 30.307 1.00 90.25 187 VAL A CA 1
ATOM 1528 C C . VAL A 1 187 ? -7.529 17.220 31.142 1.00 90.25 187 VAL A C 1
ATOM 1530 O O . VAL A 1 187 ? -7.701 16.574 32.172 1.00 90.25 187 VAL A O 1
ATOM 1533 N N . THR A 1 188 ? -8.436 18.094 30.698 1.00 88.75 188 THR A N 1
ATOM 1534 C CA . THR A 1 188 ? -9.655 18.410 31.465 1.00 88.75 188 THR A CA 1
ATOM 1535 C C . THR A 1 188 ? -10.570 17.197 31.613 1.00 88.75 188 THR A C 1
ATOM 1537 O O . THR A 1 188 ? -11.112 16.973 32.691 1.00 88.75 188 THR A O 1
ATOM 1540 N N . SER A 1 189 ? -10.670 16.355 30.579 1.00 88.25 189 SER A N 1
ATOM 1541 C CA . SER A 1 189 ? -11.441 15.105 30.643 1.00 88.25 189 SER A CA 1
ATOM 1542 C C . SER A 1 189 ? -10.841 14.100 31.632 1.00 88.25 189 SER A C 1
ATOM 1544 O O . SER A 1 189 ? -11.573 13.424 32.353 1.00 88.25 189 SER A O 1
ATOM 1546 N N . GLU A 1 190 ? -9.510 13.976 31.669 1.00 89.44 190 GLU A N 1
ATOM 1547 C CA . GLU A 1 190 ? -8.831 13.074 32.605 1.00 89.44 190 GLU A CA 1
ATOM 1548 C C . GLU A 1 190 ? -8.866 13.585 34.047 1.00 89.44 190 GLU A C 1
ATOM 1550 O O . GLU A 1 190 ? -8.930 12.759 34.955 1.00 89.44 190 GLU A O 1
ATOM 1555 N N . LEU A 1 191 ? -8.847 14.906 34.257 1.00 87.44 191 LEU A N 1
ATOM 1556 C CA . LEU A 1 191 ? -8.989 15.515 35.581 1.00 87.44 191 LEU A CA 1
ATOM 1557 C C . LEU A 1 191 ? -10.403 15.344 36.132 1.00 87.44 191 LEU A C 1
ATOM 1559 O O . LEU A 1 191 ? -10.544 14.869 37.252 1.00 87.44 191 LEU A O 1
ATOM 1563 N N . GLN A 1 192 ? -11.437 15.592 35.324 1.00 84.81 192 GLN A N 1
ATOM 1564 C CA . GLN A 1 192 ? -12.825 15.305 35.710 1.00 84.81 192 GLN A CA 1
ATOM 1565 C C . GLN A 1 192 ? -12.996 13.826 36.080 1.00 84.81 192 GLN A C 1
ATOM 1567 O O . GLN A 1 192 ? -13.451 13.490 37.167 1.00 84.81 192 GLN A O 1
ATOM 1572 N N . ALA A 1 193 ? -12.504 12.917 35.232 1.00 84.19 193 ALA A N 1
ATOM 1573 C CA . ALA A 1 193 ? -12.559 11.484 35.513 1.00 84.19 193 ALA A CA 1
ATOM 1574 C C . ALA A 1 193 ? -11.683 11.039 36.702 1.00 84.19 193 ALA A C 1
ATOM 1576 O O . ALA A 1 193 ? -11.804 9.893 37.145 1.00 84.19 193 ALA A O 1
ATOM 1577 N N . PHE A 1 194 ? -10.747 11.878 37.152 1.00 84.31 194 PHE A N 1
ATOM 1578 C CA . PHE A 1 194 ? -9.932 11.653 38.343 1.00 84.31 194 PHE A CA 1
ATOM 1579 C C . PHE A 1 194 ? -10.657 12.138 39.605 1.00 84.31 194 PHE A C 1
ATOM 1581 O O . PHE A 1 194 ? -10.656 11.409 40.591 1.00 84.31 194 PHE A O 1
ATOM 1588 N N . GLU A 1 195 ? -11.325 13.292 39.547 1.00 81.50 195 GLU A N 1
ATOM 1589 C CA . GLU A 1 195 ? -12.173 13.834 40.620 1.00 81.50 195 GLU A CA 1
ATOM 1590 C C . GLU A 1 195 ? -13.414 12.963 40.879 1.00 81.50 195 GLU A C 1
ATOM 1592 O O . GLU A 1 195 ? -13.782 12.740 42.030 1.00 81.50 195 GLU A O 1
ATOM 1597 N N . ASP A 1 196 ? -14.008 12.399 39.823 1.00 76.19 196 ASP A N 1
ATOM 1598 C CA . ASP A 1 196 ? -15.214 11.561 39.896 1.00 76.19 196 ASP A CA 1
ATOM 1599 C C . ASP A 1 196 ? -14.960 10.133 40.429 1.00 76.19 196 ASP A C 1
ATOM 1601 O O . ASP A 1 196 ? -15.905 9.360 40.618 1.00 76.19 196 ASP A O 1
ATOM 1605 N N . LYS A 1 197 ? -13.697 9.716 40.612 1.00 70.00 197 LYS A N 1
ATOM 1606 C CA . LYS A 1 197 ? -13.342 8.317 40.909 1.00 70.00 197 LYS A CA 1
ATOM 1607 C C . LYS A 1 197 ? -13.046 8.022 42.377 1.00 70.00 197 LYS A C 1
ATOM 1609 O O . LYS A 1 197 ? -12.420 8.784 43.097 1.00 70.00 197 LYS A O 1
ATOM 1614 N N . ASP A 1 198 ? -13.445 6.805 42.739 1.00 56.81 198 ASP A N 1
ATOM 1615 C CA . ASP A 1 198 ? -13.326 6.158 44.045 1.00 56.81 198 ASP A CA 1
ATOM 1616 C C . ASP A 1 198 ? -11.865 5.934 44.501 1.00 56.81 198 ASP A C 1
ATOM 1618 O O . ASP A 1 198 ? -10.953 5.783 43.677 1.00 56.81 198 ASP A O 1
ATOM 1622 N N . ALA A 1 199 ? -11.656 5.812 45.816 1.00 56.34 199 ALA A N 1
ATOM 1623 C CA . ALA A 1 199 ? -10.355 5.793 46.513 1.00 56.34 199 ALA A CA 1
ATOM 1624 C C . ALA A 1 199 ? -9.366 4.669 46.100 1.00 56.34 199 ALA A C 1
ATOM 1626 O O . ALA A 1 199 ? -8.225 4.645 46.559 1.00 56.34 199 ALA A O 1
ATOM 1627 N N . ASN A 1 200 ? -9.772 3.752 45.214 1.00 57.03 200 ASN A N 1
ATOM 1628 C CA . ASN A 1 200 ? -8.981 2.618 44.716 1.00 57.03 200 ASN A CA 1
ATOM 1629 C C . ASN A 1 200 ? -8.294 2.861 43.352 1.00 57.03 200 ASN A C 1
ATOM 1631 O O . ASN A 1 200 ? -7.718 1.934 42.774 1.00 57.03 200 ASN A O 1
ATOM 1635 N N . SER A 1 201 ? -8.353 4.072 42.788 1.00 70.31 201 SER A N 1
ATOM 1636 C CA . SER A 1 201 ? -7.630 4.396 41.549 1.00 70.31 201 SER A CA 1
ATOM 1637 C C . SER A 1 201 ? -6.117 4.503 41.788 1.00 70.31 201 SER A C 1
ATOM 1639 O O . SER A 1 201 ? -5.660 5.353 42.542 1.00 70.31 201 SER A O 1
ATOM 1641 N N . THR A 1 202 ? -5.312 3.704 41.078 1.00 78.88 202 THR A N 1
ATOM 1642 C CA . THR A 1 202 ? -3.835 3.800 41.101 1.00 78.88 202 THR A CA 1
ATOM 1643 C C . THR A 1 202 ? -3.278 4.921 40.213 1.00 78.88 202 THR A C 1
ATOM 1645 O O . THR A 1 202 ? -2.063 5.084 40.126 1.00 78.88 202 THR A O 1
ATOM 1648 N N . LYS A 1 203 ? -4.140 5.644 39.486 1.00 86.44 203 LYS A N 1
ATOM 1649 C CA . LYS A 1 203 ? -3.751 6.753 38.601 1.00 86.44 203 LYS A CA 1
ATOM 1650 C C . LYS A 1 203 ? -3.436 7.984 39.446 1.00 86.44 203 LYS A C 1
ATOM 1652 O O . LYS A 1 203 ? -4.239 8.335 40.297 1.00 86.44 203 LYS A O 1
ATOM 1657 N N . THR A 1 204 ? -2.327 8.661 39.176 1.00 89.94 204 THR A N 1
ATOM 1658 C CA . THR A 1 204 ? -1.944 9.921 39.834 1.00 89.94 204 THR A CA 1
ATOM 1659 C C . THR A 1 204 ? -2.004 11.106 38.865 1.00 89.94 204 THR A C 1
ATOM 1661 O O . THR A 1 204 ? -1.997 10.927 37.647 1.00 89.94 204 THR A O 1
ATOM 1664 N N . ILE A 1 205 ? -1.975 12.338 39.386 1.00 88.81 205 ILE A N 1
ATOM 1665 C CA . ILE A 1 205 ? -1.841 13.556 38.561 1.00 88.81 205 ILE A CA 1
ATOM 1666 C C . ILE A 1 205 ? -0.558 13.514 37.716 1.00 88.81 205 ILE A C 1
ATOM 1668 O O . ILE A 1 205 ? -0.558 13.915 36.553 1.00 88.81 205 ILE A O 1
ATOM 1672 N N . SER A 1 206 ? 0.529 12.961 38.264 1.00 90.06 206 SER A N 1
ATOM 1673 C CA . SER A 1 206 ? 1.786 12.773 37.530 1.00 90.06 206 SER A CA 1
ATOM 1674 C C . SER A 1 206 ? 1.611 11.878 36.298 1.00 90.06 206 SER A C 1
ATOM 1676 O O . SER A 1 206 ? 2.263 12.107 35.280 1.00 90.06 206 SER A O 1
ATOM 1678 N N . ASP A 1 207 ? 0.696 10.907 36.344 1.00 92.12 207 ASP A N 1
ATOM 1679 C CA . ASP A 1 207 ? 0.396 10.051 35.196 1.00 92.12 207 ASP A CA 1
ATOM 1680 C C . ASP A 1 207 ? -0.386 10.789 34.109 1.00 92.12 207 ASP A C 1
ATOM 1682 O O . ASP A 1 207 ? -0.111 10.603 32.926 1.00 92.12 207 ASP A O 1
ATOM 1686 N N . ILE A 1 208 ? -1.314 11.668 34.498 1.00 91.81 208 ILE A N 1
ATOM 1687 C CA . ILE A 1 208 ? -2.045 12.529 33.557 1.00 91.81 208 ILE A CA 1
ATOM 1688 C C . ILE A 1 208 ? -1.065 13.487 32.871 1.00 91.81 208 ILE A C 1
ATOM 1690 O O . ILE A 1 208 ? -1.047 13.563 31.642 1.00 91.81 208 ILE A O 1
ATOM 1694 N N . LYS A 1 209 ? -0.191 14.145 33.648 1.00 91.94 209 LYS A N 1
ATOM 1695 C CA . LYS A 1 209 ? 0.887 14.999 33.123 1.00 91.94 209 LYS A CA 1
ATOM 1696 C C . LYS A 1 209 ? 1.804 14.234 32.167 1.00 91.94 209 LYS A C 1
ATOM 1698 O O . LYS A 1 209 ? 2.109 14.736 31.091 1.00 91.94 209 LYS A O 1
ATOM 1703 N N . GLY A 1 210 ? 2.204 13.010 32.513 1.00 92.38 210 GLY A N 1
ATOM 1704 C CA . GLY A 1 210 ? 3.042 12.163 31.657 1.00 92.38 210 GLY A CA 1
ATOM 1705 C C . GLY A 1 210 ? 2.371 11.769 30.337 1.00 92.38 210 GLY A C 1
ATOM 1706 O O . GLY A 1 210 ? 2.980 11.880 29.271 1.00 92.38 210 GLY A O 1
ATOM 1707 N N . ALA A 1 211 ? 1.094 11.376 30.377 1.00 93.00 211 ALA A N 1
ATOM 1708 C CA . ALA A 1 211 ? 0.323 11.044 29.179 1.00 93.00 211 ALA A CA 1
ATOM 1709 C C . ALA A 1 211 ? 0.099 12.271 28.273 1.00 93.00 211 ALA A C 1
ATOM 1711 O O . ALA A 1 211 ? 0.235 12.176 27.048 1.00 93.00 211 ALA A O 1
ATOM 1712 N N . ALA A 1 212 ? -0.192 13.432 28.866 1.00 92.69 212 ALA A N 1
ATOM 1713 C CA . ALA A 1 212 ? -0.314 14.700 28.153 1.00 92.69 212 ALA A CA 1
ATOM 1714 C C . ALA A 1 212 ? 1.025 15.126 27.530 1.00 92.69 212 ALA A C 1
ATOM 1716 O O . ALA A 1 212 ? 1.080 15.406 26.333 1.00 92.69 212 ALA A O 1
ATOM 1717 N N . GLY A 1 213 ? 2.122 15.063 28.290 1.00 91.81 213 GLY A N 1
ATOM 1718 C CA . GLY A 1 213 ? 3.475 15.344 27.809 1.00 91.81 213 GLY A CA 1
ATOM 1719 C C . GLY A 1 213 ? 3.884 14.439 26.644 1.00 91.81 213 GLY A C 1
ATOM 1720 O O . GLY A 1 213 ? 4.366 14.928 25.625 1.00 91.81 213 GLY A O 1
ATOM 1721 N N . GLN A 1 214 ? 3.604 13.134 26.731 1.00 91.62 214 GLN A N 1
ATOM 1722 C CA . GLN A 1 214 ? 3.851 12.179 25.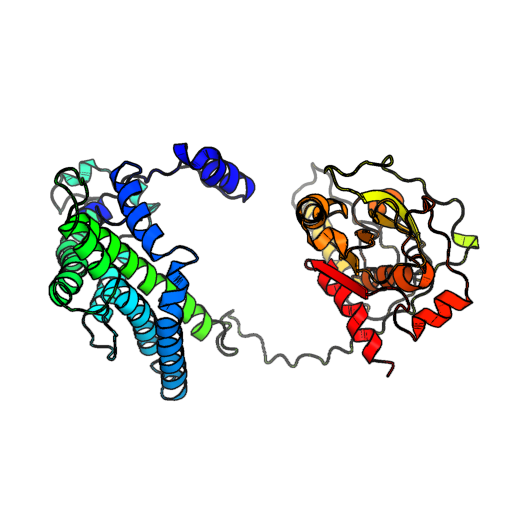645 1.00 91.62 214 GLN A CA 1
ATOM 1723 C C . GLN A 1 214 ? 3.058 12.507 24.373 1.00 91.62 214 GLN A C 1
ATOM 1725 O O . GLN A 1 214 ? 3.582 12.373 23.262 1.00 91.62 214 GLN A O 1
ATOM 1730 N N . THR A 1 215 ? 1.789 12.878 24.533 1.00 92.38 215 THR A N 1
ATOM 1731 C CA . THR A 1 215 ? 0.920 13.283 23.420 1.00 92.38 215 THR A CA 1
ATOM 1732 C C . THR A 1 215 ? 1.474 14.536 22.766 1.00 92.38 215 THR A C 1
ATOM 1734 O O . THR A 1 215 ? 1.602 14.590 21.544 1.00 92.38 215 THR A O 1
ATOM 1737 N N . TYR A 1 216 ? 1.867 15.501 23.594 1.00 92.12 216 TYR A N 1
ATOM 1738 C CA . TYR A 1 216 ? 2.368 16.782 23.154 1.00 92.12 216 TYR A CA 1
ATOM 1739 C C . TYR A 1 216 ? 3.663 16.646 22.344 1.00 92.12 216 TYR A C 1
ATOM 1741 O O . TYR A 1 216 ? 3.695 17.047 21.182 1.00 92.12 216 TYR A O 1
ATOM 1749 N N . ILE A 1 217 ? 4.694 16.004 22.904 1.00 87.75 217 ILE A N 1
ATOM 1750 C CA . ILE A 1 217 ? 5.984 15.850 22.218 1.00 87.75 217 ILE A CA 1
ATOM 1751 C C . ILE A 1 217 ? 5.854 14.988 20.957 1.00 87.75 217 ILE A C 1
ATOM 1753 O O . ILE A 1 217 ? 6.305 15.373 19.879 1.00 87.75 217 ILE A O 1
ATOM 1757 N N . GLY A 1 218 ? 5.153 13.853 21.065 1.00 85.31 218 GLY A N 1
ATOM 1758 C CA . GLY A 1 218 ? 4.976 12.926 19.953 1.00 85.31 218 GLY A CA 1
ATOM 1759 C C . GLY A 1 218 ? 4.198 13.550 18.799 1.00 85.31 218 GLY A C 1
ATOM 1760 O O . GLY A 1 218 ? 4.553 13.335 17.643 1.00 85.31 218 GLY A O 1
ATOM 1761 N N . GLY A 1 219 ? 3.164 14.338 19.098 1.00 86.00 219 GLY A N 1
ATOM 1762 C CA . GLY A 1 219 ? 2.343 14.992 18.086 1.00 86.00 219 GLY A CA 1
ATOM 1763 C C . GLY A 1 219 ? 2.930 16.288 17.529 1.00 86.00 219 GLY A C 1
ATOM 1764 O O . GLY A 1 219 ? 2.592 16.635 16.405 1.00 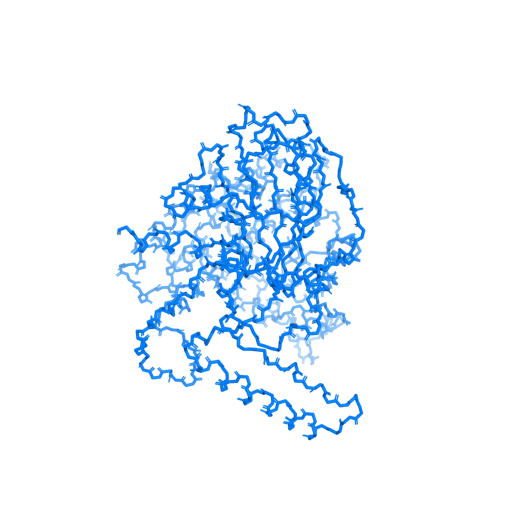86.00 219 GLY A O 1
ATOM 1765 N N . ALA A 1 220 ? 3.800 17.004 18.242 1.00 86.88 220 ALA A N 1
ATOM 1766 C CA . ALA A 1 220 ? 4.401 18.226 17.704 1.00 86.88 220 ALA A CA 1
ATOM 1767 C C . ALA A 1 220 ? 5.572 17.912 16.752 1.00 86.88 220 ALA A C 1
ATOM 1769 O O . ALA A 1 220 ? 5.559 18.332 15.593 1.00 86.88 220 ALA A O 1
ATOM 1770 N N . GLU A 1 221 ? 6.552 17.122 17.203 1.00 82.38 221 GLU A N 1
ATOM 1771 C CA . GLU A 1 221 ? 7.808 16.902 16.467 1.00 82.38 221 GLU A CA 1
ATOM 1772 C C . GLU A 1 221 ? 7.642 16.022 15.230 1.00 82.38 221 GLU A C 1
ATOM 1774 O O . GLU A 1 221 ? 8.136 16.342 14.148 1.00 82.38 221 GLU A O 1
ATOM 1779 N N . THR A 1 222 ? 6.941 14.893 15.367 1.00 82.31 222 THR A N 1
ATOM 1780 C CA . THR A 1 222 ? 6.815 13.940 14.254 1.00 82.31 222 THR A CA 1
ATOM 1781 C C . THR A 1 222 ? 5.975 14.521 13.121 1.00 82.31 222 THR A C 1
ATOM 1783 O O . THR A 1 222 ? 6.325 14.362 11.948 1.00 82.31 222 THR A O 1
ATOM 1786 N N . HIS A 1 223 ? 4.914 15.265 13.459 1.00 85.94 223 HIS A N 1
ATOM 1787 C CA . HIS A 1 223 ? 4.132 16.004 12.476 1.00 85.94 223 HIS A CA 1
ATOM 1788 C C . HIS A 1 223 ? 4.953 17.118 11.828 1.00 85.94 223 HIS A C 1
ATOM 1790 O O . HIS A 1 223 ? 4.822 17.298 10.618 1.00 85.94 223 HIS A O 1
ATOM 1796 N N . PHE A 1 224 ? 5.821 17.820 12.574 1.00 86.69 224 PHE A N 1
ATOM 1797 C CA . PHE A 1 224 ? 6.719 18.825 11.995 1.00 86.69 224 PHE A CA 1
ATOM 1798 C C . PHE A 1 224 ? 7.624 18.198 10.936 1.00 86.69 224 PHE A C 1
ATOM 1800 O O . PHE A 1 224 ? 7.663 18.685 9.811 1.00 86.69 224 PHE A O 1
ATOM 1807 N N . ILE A 1 225 ? 8.292 17.082 11.250 1.00 82.06 225 ILE A N 1
ATOM 1808 C CA . ILE A 1 225 ? 9.190 16.389 10.310 1.00 82.06 225 ILE A CA 1
ATOM 1809 C C . ILE A 1 225 ? 8.428 15.938 9.059 1.00 82.06 225 ILE A C 1
ATOM 1811 O O . ILE A 1 225 ? 8.900 16.139 7.938 1.00 82.06 225 ILE A O 1
ATOM 1815 N N . TRP A 1 226 ? 7.240 15.353 9.230 1.00 83.50 226 TRP A N 1
ATOM 1816 C CA . TRP A 1 226 ? 6.411 14.912 8.110 1.00 83.50 226 TRP A CA 1
ATOM 1817 C C . TRP A 1 226 ? 5.956 16.085 7.229 1.00 83.50 226 TRP A C 1
ATOM 1819 O O . TRP A 1 226 ? 6.083 16.024 6.003 1.00 83.50 226 TRP A O 1
ATOM 1829 N N . ALA A 1 227 ? 5.465 17.166 7.841 1.00 82.25 227 ALA A N 1
ATOM 1830 C CA . ALA A 1 227 ? 5.004 18.356 7.134 1.00 82.25 227 ALA A CA 1
ATOM 1831 C C . ALA A 1 227 ? 6.167 19.071 6.435 1.00 82.25 227 ALA A C 1
ATOM 1833 O O . ALA A 1 227 ? 6.055 19.417 5.260 1.00 82.25 227 ALA A O 1
ATOM 1834 N N . TRP A 1 228 ? 7.313 19.203 7.107 1.00 83.62 228 TRP A N 1
ATOM 1835 C CA . TRP A 1 228 ? 8.551 19.720 6.532 1.00 83.62 228 TRP A CA 1
ATOM 1836 C C . TRP A 1 228 ? 8.979 18.908 5.317 1.00 83.62 228 TRP A C 1
ATOM 1838 O O . TRP A 1 228 ? 9.221 19.483 4.262 1.00 83.62 228 TRP A O 1
ATOM 1848 N N . ALA A 1 229 ? 8.998 17.576 5.407 1.00 77.50 229 ALA A N 1
ATOM 1849 C CA . ALA A 1 229 ? 9.377 16.740 4.275 1.00 77.50 229 ALA A CA 1
ATOM 1850 C C . ALA A 1 229 ? 8.444 16.925 3.067 1.00 77.50 229 ALA A C 1
ATOM 1852 O O . ALA A 1 229 ? 8.901 16.949 1.926 1.00 77.50 229 ALA A O 1
ATOM 1853 N N . ARG A 1 230 ? 7.140 17.114 3.293 1.00 77.38 230 ARG A N 1
ATOM 1854 C CA . ARG A 1 230 ? 6.176 17.369 2.213 1.00 77.38 230 ARG A CA 1
ATOM 1855 C C . ARG A 1 230 ? 6.304 18.771 1.621 1.00 77.38 230 ARG A C 1
ATOM 1857 O O . ARG A 1 230 ? 6.291 18.907 0.406 1.00 77.38 230 ARG A O 1
ATOM 1864 N N . VAL A 1 231 ? 6.462 19.801 2.442 1.00 77.19 231 VAL A N 1
ATOM 1865 C CA . VAL A 1 231 ? 6.559 21.189 1.961 1.00 77.19 231 VAL A CA 1
ATOM 1866 C C . VAL A 1 231 ? 7.917 21.453 1.310 1.00 77.19 231 VAL A C 1
ATOM 1868 O O . VAL A 1 231 ? 7.998 22.103 0.270 1.00 77.19 231 VAL A O 1
ATOM 1871 N N . VAL A 1 232 ? 8.990 20.938 1.909 1.00 74.75 232 VAL A N 1
ATOM 1872 C CA . VAL A 1 232 ? 10.366 21.253 1.520 1.00 74.75 232 VAL A CA 1
ATOM 1873 C C . VAL A 1 232 ? 10.960 20.236 0.565 1.00 74.75 232 VAL A C 1
ATOM 1875 O O . VAL A 1 232 ? 11.777 20.660 -0.228 1.00 74.75 232 VAL A O 1
ATOM 1878 N N . TYR A 1 233 ? 10.590 18.951 0.580 1.00 62.19 233 TYR A N 1
ATOM 1879 C CA . TYR A 1 233 ? 11.163 17.955 -0.350 1.00 62.19 233 TYR A CA 1
ATOM 1880 C C . TYR A 1 233 ? 10.190 17.454 -1.420 1.00 62.19 233 TYR A C 1
ATOM 1882 O O . TYR A 1 233 ? 10.632 16.842 -2.388 1.00 62.19 233 TYR A O 1
ATOM 1890 N N . ALA A 1 234 ? 8.881 17.696 -1.279 1.00 54.88 234 ALA A N 1
ATOM 1891 C CA . ALA A 1 234 ? 7.902 17.375 -2.323 1.00 54.88 234 ALA A CA 1
ATOM 1892 C C . ALA A 1 234 ? 7.507 18.593 -3.180 1.00 54.88 234 ALA A C 1
ATOM 1894 O O . ALA A 1 234 ? 6.610 18.486 -4.017 1.00 54.88 234 ALA A O 1
ATOM 1895 N N . THR A 1 235 ? 8.178 19.738 -3.005 1.00 48.72 235 THR A N 1
ATOM 1896 C CA . THR A 1 235 ? 8.123 20.847 -3.960 1.00 48.72 235 THR A CA 1
ATOM 1897 C C . THR A 1 235 ? 9.042 20.544 -5.156 1.00 48.72 235 THR A C 1
ATOM 1899 O O . THR A 1 235 ? 10.156 20.057 -4.965 1.00 48.72 235 THR A O 1
ATOM 1902 N N . PRO A 1 236 ? 8.616 20.813 -6.406 1.00 49.88 236 PRO A N 1
ATOM 1903 C CA . PRO A 1 236 ? 9.393 20.474 -7.606 1.00 49.88 236 PRO A CA 1
ATOM 1904 C C . PRO A 1 236 ? 10.811 21.074 -7.659 1.00 49.88 236 PRO A C 1
ATOM 1906 O O . PRO A 1 236 ? 11.651 20.589 -8.409 1.00 49.88 236 PRO A O 1
ATOM 1909 N N . SER A 1 237 ? 11.088 22.122 -6.877 1.00 47.00 237 SER A N 1
ATOM 1910 C CA . SER A 1 237 ? 12.356 22.86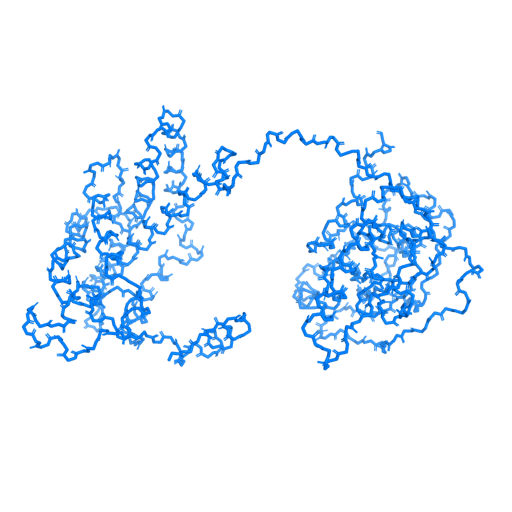1 -6.866 1.00 47.00 237 SER A CA 1
ATOM 1911 C C . SER A 1 237 ? 13.437 22.296 -5.934 1.00 47.00 237 SER A C 1
ATOM 1913 O O . SER A 1 237 ? 14.565 22.781 -5.958 1.00 47.00 237 SER A O 1
ATOM 1915 N N . THR A 1 238 ? 13.140 21.282 -5.120 1.00 42.72 238 THR A N 1
ATOM 1916 C CA . THR A 1 238 ? 14.023 20.815 -4.029 1.00 42.72 238 THR A CA 1
ATOM 1917 C C . THR A 1 238 ? 14.194 19.295 -3.985 1.00 42.72 238 THR A C 1
ATOM 1919 O O . THR A 1 238 ? 14.589 18.740 -2.955 1.00 42.72 238 THR A O 1
ATOM 1922 N N . MET A 1 239 ? 14.000 18.607 -5.118 1.00 41.66 239 MET A N 1
ATOM 1923 C CA . MET A 1 239 ? 14.602 17.285 -5.344 1.00 41.66 239 MET A CA 1
ATOM 1924 C C . MET A 1 239 ? 16.136 17.427 -5.369 1.00 41.66 239 MET A C 1
ATOM 1926 O O . MET A 1 239 ? 16.774 17.454 -6.418 1.00 41.66 239 MET A O 1
ATOM 1930 N N . SER A 1 240 ? 16.733 17.557 -4.183 1.00 44.78 240 SER A N 1
ATOM 1931 C CA . SER A 1 240 ? 18.174 17.597 -3.938 1.00 44.78 240 SER A CA 1
ATOM 1932 C C . SER A 1 240 ? 18.765 16.189 -4.032 1.00 44.78 240 SER A C 1
ATOM 1934 O O . SER A 1 240 ? 19.166 15.579 -3.043 1.00 44.78 240 SER A O 1
ATOM 1936 N N . SER A 1 241 ? 18.810 15.652 -5.246 1.00 42.38 241 SER A N 1
ATOM 1937 C CA . SER A 1 241 ? 19.850 14.705 -5.635 1.00 42.38 241 SER A CA 1
ATOM 1938 C C . SER A 1 241 ? 20.853 15.500 -6.467 1.00 42.38 241 SER A C 1
ATOM 1940 O O . SER A 1 241 ? 20.577 15.801 -7.623 1.00 42.38 241 SER A O 1
ATOM 1942 N N . TYR A 1 242 ? 21.965 15.914 -5.852 1.00 38.97 242 TYR A N 1
ATOM 1943 C CA . TYR A 1 242 ? 23.089 16.547 -6.551 1.00 38.97 242 TYR A CA 1
ATOM 1944 C C . TYR A 1 242 ? 24.030 15.445 -7.080 1.00 38.97 242 TYR A C 1
ATOM 1946 O O . TYR A 1 242 ? 24.279 14.484 -6.345 1.00 38.97 242 TYR A O 1
ATOM 1954 N N . PRO A 1 243 ? 24.577 15.551 -8.306 1.00 49.81 243 PRO A N 1
ATOM 1955 C CA . PRO A 1 243 ? 24.567 16.716 -9.195 1.00 49.81 243 PRO A CA 1
ATOM 1956 C C . PRO A 1 243 ? 23.204 17.010 -9.845 1.00 49.81 243 PRO A C 1
ATOM 1958 O O . PRO A 1 243 ? 22.389 16.100 -9.990 1.00 49.81 243 PRO A O 1
ATOM 1961 N N . PRO A 1 244 ? 22.952 18.283 -10.213 1.00 42.50 244 PRO A N 1
ATOM 1962 C CA . PRO A 1 244 ? 21.669 18.733 -10.722 1.00 42.50 244 PRO A CA 1
ATOM 1963 C C . PRO A 1 244 ? 21.408 18.056 -12.063 1.00 42.50 244 PRO A C 1
ATOM 1965 O O . PRO A 1 244 ? 22.263 18.050 -12.951 1.00 42.50 244 PRO A O 1
ATOM 1968 N N . ILE A 1 245 ? 20.220 17.473 -12.197 1.00 47.22 245 ILE A N 1
ATOM 1969 C CA . ILE A 1 245 ? 19.771 16.897 -13.459 1.00 47.22 245 ILE A CA 1
ATOM 1970 C C . ILE A 1 245 ? 19.593 18.084 -14.422 1.00 47.22 245 ILE A C 1
ATOM 1972 O O . ILE A 1 245 ? 18.882 19.029 -14.066 1.00 47.22 245 ILE A O 1
ATOM 1976 N N . PRO A 1 246 ? 20.255 18.105 -15.595 1.00 53.62 246 PRO A N 1
ATOM 1977 C CA . PRO A 1 246 ? 20.032 19.152 -16.590 1.00 53.62 246 PRO A CA 1
ATOM 1978 C C . PRO A 1 246 ? 18.531 19.270 -16.896 1.00 53.62 246 PRO A C 1
ATOM 1980 O O . PRO A 1 246 ? 17.828 18.267 -16.757 1.00 53.62 246 PRO A O 1
ATOM 1983 N N . PRO A 1 247 ? 18.025 20.461 -17.279 1.00 54.88 247 PRO A N 1
ATOM 1984 C CA . PRO A 1 247 ? 16.605 20.671 -17.543 1.00 54.88 247 PRO A CA 1
ATOM 1985 C C . PRO A 1 247 ? 16.076 19.563 -18.453 1.00 54.88 247 PRO A C 1
ATOM 1987 O O . PRO A 1 247 ? 16.440 19.467 -19.623 1.00 54.88 247 PRO A O 1
ATOM 1990 N N . PHE A 1 248 ? 15.266 18.686 -17.863 1.00 52.47 248 PHE A N 1
ATOM 1991 C CA . PHE A 1 248 ? 14.689 17.553 -18.556 1.00 52.47 248 PHE A CA 1
ATOM 1992 C C . PHE A 1 248 ? 13.435 18.061 -19.247 1.00 52.47 248 PHE A C 1
ATOM 1994 O O . PHE A 1 248 ? 12.381 18.232 -18.631 1.00 52.47 248 PHE A O 1
ATOM 2001 N N . THR A 1 249 ? 13.545 18.339 -20.539 1.00 58.53 249 THR A N 1
ATOM 2002 C CA . THR A 1 249 ? 12.376 18.232 -21.397 1.00 58.53 249 THR A CA 1
ATOM 2003 C C . THR A 1 249 ? 11.966 16.774 -21.339 1.00 58.53 249 THR A C 1
ATOM 2005 O O . THR A 1 249 ? 12.743 15.911 -21.744 1.00 58.53 249 THR A O 1
ATOM 2008 N N . TRP A 1 250 ? 10.783 16.484 -20.793 1.00 51.56 250 TRP A N 1
ATOM 2009 C CA . TRP A 1 250 ? 10.182 15.186 -21.054 1.00 51.56 250 TRP A CA 1
ATOM 2010 C C . TRP A 1 250 ? 10.106 15.073 -22.563 1.00 51.56 250 TRP A C 1
ATOM 2012 O O . TRP A 1 250 ? 9.364 15.829 -23.196 1.00 51.56 250 TRP A O 1
ATOM 2022 N N . ASP A 1 251 ? 10.917 14.181 -23.132 1.00 55.75 251 ASP A N 1
ATOM 2023 C CA . ASP A 1 251 ? 10.679 13.734 -24.490 1.00 55.75 251 ASP A CA 1
ATOM 2024 C C . ASP A 1 251 ? 9.204 13.373 -24.525 1.00 55.75 251 ASP A C 1
ATOM 2026 O O . ASP A 1 251 ? 8.718 12.656 -23.642 1.00 55.75 251 ASP A O 1
ATOM 2030 N N . SER A 1 252 ? 8.468 13.960 -25.467 1.00 58.72 252 SER A N 1
ATOM 2031 C CA . SER A 1 252 ? 7.076 13.590 -25.647 1.00 58.72 252 SER A CA 1
ATOM 2032 C C . SER A 1 252 ? 7.082 12.089 -25.913 1.00 58.72 252 SER A C 1
ATOM 2034 O O . SER A 1 252 ? 7.538 11.635 -26.963 1.00 58.72 252 SER A O 1
ATOM 2036 N N . ILE A 1 253 ? 6.699 11.304 -24.905 1.00 54.47 253 ILE A N 1
ATOM 2037 C CA . ILE A 1 253 ? 6.641 9.861 -25.044 1.00 54.47 253 ILE A CA 1
ATOM 2038 C C . ILE A 1 253 ? 5.408 9.638 -25.889 1.00 54.47 253 ILE A C 1
ATOM 2040 O O . ILE A 1 253 ? 4.291 9.715 -25.382 1.00 54.47 253 ILE A O 1
ATOM 2044 N N . VAL A 1 254 ? 5.615 9.391 -27.179 1.00 62.72 254 VAL A N 1
ATOM 2045 C CA . VAL A 1 254 ? 4.576 8.818 -28.025 1.00 62.72 254 VAL A CA 1
ATOM 2046 C C . VAL A 1 254 ? 4.223 7.481 -27.371 1.00 62.72 254 VAL A C 1
ATOM 2048 O O . VAL A 1 254 ? 5.095 6.605 -27.294 1.00 62.72 254 VAL A O 1
ATOM 2051 N N . PRO A 1 255 ? 3.014 7.326 -26.796 1.00 63.19 255 PRO A N 1
ATOM 2052 C CA . PRO A 1 255 ? 2.605 6.051 -26.231 1.00 63.19 255 PRO A CA 1
ATOM 2053 C C . PRO A 1 255 ? 2.747 5.000 -27.326 1.00 63.19 255 PRO A C 1
ATOM 2055 O O . PRO A 1 255 ? 2.358 5.256 -28.462 1.00 63.19 255 PRO A O 1
ATOM 2058 N N . ARG A 1 256 ? 3.348 3.849 -27.011 1.00 69.75 256 ARG A N 1
ATOM 2059 C CA . ARG A 1 256 ? 3.471 2.776 -28.000 1.00 69.75 256 ARG A CA 1
ATOM 2060 C C . ARG A 1 256 ? 2.072 2.349 -28.419 1.00 69.75 256 ARG A C 1
ATOM 2062 O O . ARG A 1 256 ? 1.248 2.067 -27.548 1.00 69.75 256 ARG A O 1
ATOM 2069 N N . ASP A 1 257 ? 1.846 2.263 -29.722 1.00 73.31 257 ASP A N 1
ATOM 2070 C CA . ASP A 1 257 ? 0.625 1.666 -30.238 1.00 73.31 257 ASP A CA 1
ATOM 2071 C C . ASP A 1 257 ? 0.558 0.209 -29.778 1.00 73.31 257 ASP A C 1
ATOM 2073 O O . ASP A 1 257 ? 1.529 -0.553 -29.880 1.00 73.31 257 ASP A O 1
ATOM 2077 N N . LEU A 1 258 ? -0.587 -0.172 -29.220 1.00 76.25 258 LEU A N 1
ATOM 2078 C CA . LEU A 1 258 ? -0.822 -1.551 -28.832 1.00 76.25 258 LEU A CA 1
ATOM 2079 C C . LEU A 1 258 ? -1.014 -2.387 -30.097 1.00 76.25 258 LEU A C 1
ATOM 2081 O O . LEU A 1 258 ? -1.736 -2.007 -31.017 1.00 76.25 258 LEU A O 1
ATOM 2085 N N . LEU A 1 259 ? -0.392 -3.568 -30.136 1.00 84.50 259 LEU A N 1
ATOM 2086 C CA . LEU A 1 259 ? -0.753 -4.560 -31.143 1.00 84.50 259 LEU A CA 1
ATOM 2087 C C . LEU A 1 259 ? -2.229 -4.919 -30.980 1.00 84.50 259 LEU A C 1
ATOM 2089 O O . LEU A 1 259 ? -2.695 -5.143 -29.857 1.00 84.50 259 LEU A O 1
ATOM 2093 N N . ALA A 1 260 ? -2.922 -5.065 -32.107 1.00 87.06 260 ALA A N 1
ATOM 2094 C CA . ALA A 1 260 ? -4.305 -5.512 -32.120 1.00 87.06 260 ALA A CA 1
ATOM 2095 C C . ALA A 1 260 ? -4.491 -6.798 -31.292 1.00 87.06 260 ALA A C 1
ATOM 2097 O O . ALA A 1 260 ? -3.595 -7.646 -31.181 1.00 87.06 260 ALA A O 1
ATOM 2098 N N . VAL A 1 261 ? -5.668 -6.924 -30.682 1.00 89.69 261 VAL A N 1
ATOM 2099 C CA . VAL A 1 261 ? -6.000 -8.036 -29.789 1.00 89.69 261 VAL A CA 1
ATOM 2100 C C . VAL A 1 261 ? -6.885 -9.041 -30.511 1.00 89.69 261 VAL A C 1
ATOM 2102 O O . VAL A 1 261 ? -8.062 -8.800 -30.787 1.00 89.69 261 VAL A O 1
ATOM 2105 N N . PHE A 1 262 ? -6.309 -10.202 -30.795 1.00 89.00 262 PHE A N 1
ATOM 2106 C CA . PHE A 1 262 ? -7.001 -11.334 -31.392 1.00 89.00 262 PHE A CA 1
ATOM 2107 C C . PHE A 1 262 ? -6.478 -12.646 -30.798 1.00 89.00 262 PHE A C 1
ATOM 2109 O O . PHE A 1 262 ? -5.312 -12.725 -30.402 1.00 89.00 262 PHE A O 1
ATOM 2116 N N . PRO A 1 263 ? -7.322 -13.683 -30.719 1.00 91.62 263 PRO A N 1
ATOM 2117 C CA . PRO A 1 263 ? -6.896 -15.000 -30.280 1.00 91.62 263 PRO A CA 1
ATOM 2118 C C . PRO A 1 263 ? -6.018 -15.664 -31.357 1.00 91.62 263 PRO A C 1
ATOM 2120 O O . PRO A 1 263 ? -6.135 -15.327 -32.538 1.00 91.62 263 PRO A O 1
ATOM 2123 N N . PRO A 1 264 ? -5.153 -16.627 -30.997 1.00 93.12 264 PRO A N 1
ATOM 2124 C CA . PRO A 1 264 ? -4.355 -17.355 -31.983 1.00 93.12 264 PRO A CA 1
ATOM 2125 C C . PRO A 1 264 ? -5.236 -18.244 -32.873 1.00 93.12 264 PRO A C 1
ATOM 2127 O O . PRO A 1 264 ? -6.259 -18.739 -32.397 1.00 93.12 264 PRO A O 1
ATOM 2130 N N . PRO A 1 265 ? -4.839 -18.499 -34.134 1.00 91.88 265 PRO A N 1
ATOM 2131 C CA . PRO A 1 265 ? -5.522 -19.452 -35.004 1.00 91.88 265 PRO A CA 1
ATOM 2132 C C . PRO A 1 265 ? -5.681 -20.828 -34.349 1.00 91.88 265 PRO A C 1
ATOM 2134 O O . PRO A 1 265 ? -4.760 -21.312 -33.691 1.00 91.88 265 PRO A O 1
ATOM 2137 N N . ASP A 1 266 ? -6.815 -21.491 -34.587 1.00 88.75 266 ASP A N 1
ATOM 2138 C CA . ASP A 1 266 ? -7.130 -22.790 -33.965 1.00 88.75 266 ASP A CA 1
ATOM 2139 C C . ASP A 1 266 ? -6.098 -23.869 -34.318 1.00 88.75 266 ASP A C 1
ATOM 2141 O O . ASP A 1 266 ? -5.782 -24.732 -33.502 1.00 88.75 266 ASP A O 1
ATOM 2145 N N . SER A 1 267 ? -5.483 -23.763 -35.499 1.00 89.00 267 SER A N 1
ATOM 2146 C CA . SER A 1 267 ? -4.391 -24.636 -35.935 1.00 89.00 267 SER A CA 1
ATOM 2147 C C . SER A 1 267 ? -3.156 -24.587 -35.027 1.00 89.00 267 SER A C 1
ATOM 2149 O O . SER A 1 267 ? -2.377 -25.535 -35.032 1.00 89.00 267 SER A O 1
ATOM 2151 N N . LEU A 1 268 ? -2.958 -23.508 -34.258 1.00 86.50 268 LEU A N 1
ATOM 2152 C CA . LEU A 1 268 ? -1.827 -23.344 -33.336 1.00 86.50 268 LEU A CA 1
ATOM 2153 C C . LEU A 1 268 ? -2.141 -23.793 -31.898 1.00 86.50 268 LEU A C 1
ATOM 2155 O O . LEU A 1 268 ? -1.268 -23.724 -31.035 1.00 86.50 268 LEU A O 1
ATOM 2159 N N . LEU A 1 269 ? -3.372 -24.233 -31.620 1.00 87.62 269 LEU A N 1
ATOM 2160 C CA . LEU A 1 269 ? -3.824 -24.602 -30.273 1.00 87.62 269 LEU A CA 1
ATOM 2161 C C . LEU A 1 269 ? -3.654 -26.092 -29.944 1.00 87.62 269 LEU A C 1
ATOM 2163 O O . LEU A 1 269 ? -4.007 -26.515 -28.843 1.00 87.62 269 LEU A O 1
ATOM 2167 N N . HIS A 1 270 ? -3.111 -26.887 -30.870 1.00 82.12 270 HIS A N 1
ATOM 2168 C CA . HIS A 1 270 ? -2.995 -28.336 -30.728 1.00 82.12 270 HIS A CA 1
ATOM 2169 C C . HIS A 1 270 ? -1.534 -28.809 -30.586 1.00 82.12 270 HIS A C 1
ATOM 2171 O O . HIS A 1 270 ? -0.702 -28.444 -31.417 1.00 82.12 270 HIS A O 1
ATOM 2177 N N . PRO A 1 271 ? -1.222 -29.678 -29.600 1.00 83.19 271 PRO A N 1
ATOM 2178 C CA . PRO A 1 271 ? -2.092 -30.130 -28.508 1.00 83.19 271 PRO A CA 1
ATOM 2179 C C . PRO A 1 271 ? -2.267 -29.046 -27.422 1.00 83.19 271 PRO A C 1
ATOM 2181 O O . PRO A 1 271 ? -1.319 -28.305 -27.146 1.00 83.19 271 PRO A O 1
ATOM 2184 N N . PRO A 1 272 ? -3.444 -28.952 -26.777 1.00 86.50 272 PRO A N 1
ATOM 2185 C CA . PRO A 1 272 ? -3.643 -27.998 -25.695 1.00 86.50 272 PRO A CA 1
ATOM 2186 C C . PRO A 1 272 ? -2.913 -28.466 -24.421 1.00 86.50 272 PRO A C 1
ATOM 2188 O O . PRO A 1 272 ? -2.805 -29.673 -24.184 1.00 86.50 272 PRO A O 1
ATOM 2191 N N . PRO A 1 273 ? -2.420 -27.545 -23.576 1.00 92.75 273 PRO A N 1
ATOM 2192 C CA . PRO A 1 273 ? -1.718 -27.915 -22.354 1.00 92.75 273 PRO A CA 1
ATOM 2193 C C . PRO A 1 273 ? -2.671 -28.507 -21.312 1.00 92.75 273 PRO A C 1
ATOM 2195 O O . PRO A 1 273 ? -3.868 -28.213 -21.300 1.00 92.75 273 PRO A O 1
ATOM 2198 N N . SER A 1 274 ? -2.138 -29.321 -20.404 1.00 92.75 274 SER A N 1
ATOM 2199 C CA . SER A 1 274 ? -2.857 -29.791 -19.219 1.00 92.75 274 SER A CA 1
ATOM 2200 C C . SER A 1 274 ? -2.796 -28.763 -18.090 1.00 92.75 274 SER A C 1
ATOM 2202 O O . SER A 1 274 ? -1.836 -27.999 -17.993 1.00 92.75 274 SER A O 1
ATOM 2204 N N . LEU A 1 275 ? -3.779 -28.790 -17.184 1.00 92.56 275 LEU A N 1
ATOM 2205 C CA . LEU A 1 275 ? -3.652 -28.072 -15.917 1.00 92.56 275 LEU A CA 1
ATOM 2206 C C . LEU A 1 275 ? -2.475 -28.651 -15.113 1.00 92.56 275 LEU A C 1
ATOM 2208 O O . LEU A 1 275 ? -2.434 -29.867 -14.914 1.00 92.56 275 LEU A O 1
ATOM 2212 N N . PRO A 1 276 ? -1.535 -27.815 -14.642 1.00 90.31 276 PRO A N 1
ATOM 2213 C CA . PRO A 1 276 ? -0.391 -28.276 -13.858 1.00 90.31 276 PRO A CA 1
ATOM 2214 C C . PRO A 1 276 ? -0.811 -28.659 -12.433 1.00 90.31 276 PRO A C 1
ATOM 2216 O O . PRO A 1 276 ? -0.246 -29.575 -11.840 1.00 90.31 276 PRO A O 1
ATOM 2219 N N . SER A 1 277 ? -1.839 -27.986 -11.914 1.00 88.06 277 SER A N 1
ATOM 2220 C CA . SER A 1 277 ? -2.399 -28.190 -10.583 1.00 88.06 277 SER A CA 1
ATOM 2221 C C . SER A 1 277 ? -3.767 -28.882 -10.670 1.00 88.06 277 SER A C 1
ATOM 2223 O O . SER A 1 277 ? -4.569 -28.540 -11.546 1.00 88.06 277 SER A O 1
ATOM 2225 N N . PRO A 1 278 ? -4.085 -29.837 -9.773 1.00 85.19 278 PRO A N 1
ATOM 2226 C CA . PRO A 1 278 ? -5.397 -30.478 -9.753 1.00 85.19 278 PRO A CA 1
ATOM 2227 C C . PRO A 1 278 ? -6.506 -29.470 -9.398 1.00 85.19 278 PRO A C 1
ATOM 2229 O O . PRO A 1 278 ? -6.237 -28.494 -8.691 1.00 85.19 278 PRO A O 1
ATOM 2232 N N . PRO A 1 279 ? -7.765 -29.702 -9.822 1.00 82.81 279 PRO A N 1
ATOM 2233 C CA . PRO A 1 279 ? -8.893 -28.867 -9.422 1.00 82.81 279 PRO A CA 1
ATOM 2234 C C . PRO A 1 279 ? -9.011 -28.760 -7.898 1.00 82.81 279 PRO A C 1
ATOM 2236 O O . PRO A 1 279 ? -8.976 -29.764 -7.183 1.00 82.81 279 PRO A O 1
ATOM 2239 N N . ARG A 1 280 ? -9.161 -27.532 -7.399 1.00 83.38 280 ARG A N 1
ATOM 2240 C CA . ARG A 1 280 ? -9.223 -27.228 -5.963 1.00 83.38 280 ARG A CA 1
ATOM 2241 C C . ARG A 1 280 ? -10.638 -26.884 -5.521 1.00 83.38 280 ARG A C 1
ATOM 2243 O O . ARG A 1 280 ? -11.490 -26.512 -6.323 1.00 83.38 280 ARG A O 1
ATOM 2250 N N . LYS A 1 281 ? -10.867 -26.981 -4.212 1.00 83.56 281 LYS A N 1
ATOM 2251 C CA . LYS A 1 281 ? -12.046 -26.419 -3.544 1.00 83.56 281 LYS A CA 1
ATOM 2252 C C . LYS A 1 281 ? -11.679 -25.065 -2.929 1.00 83.56 281 LYS A C 1
ATOM 2254 O O . LYS A 1 281 ? -10.505 -24.878 -2.601 1.00 83.56 281 LYS A O 1
ATOM 2259 N N . PRO A 1 282 ? -12.636 -24.135 -2.760 1.00 82.06 282 PRO A N 1
ATOM 2260 C CA . PRO A 1 282 ? -12.375 -22.911 -2.012 1.00 82.06 282 PRO A CA 1
ATOM 2261 C C . PRO A 1 282 ? -11.845 -23.250 -0.611 1.00 82.06 282 PRO A C 1
ATOM 2263 O O . PRO A 1 282 ? -12.334 -24.184 0.024 1.00 82.06 282 PRO A O 1
ATOM 2266 N N . ILE A 1 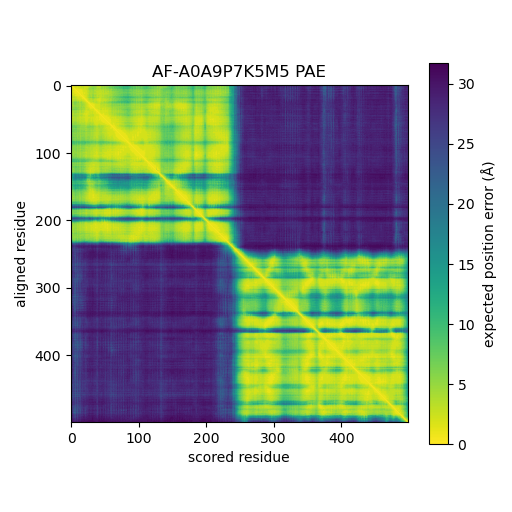283 ? -10.873 -22.483 -0.109 1.00 85.69 283 ILE A N 1
ATOM 2267 C CA . ILE A 1 283 ? -10.339 -22.641 1.260 1.00 85.69 283 ILE A CA 1
ATOM 2268 C C . ILE A 1 283 ? -11.305 -22.126 2.344 1.00 85.69 283 ILE A C 1
ATOM 2270 O O . ILE A 1 283 ? -10.976 -22.112 3.528 1.00 85.69 283 ILE A O 1
ATOM 2274 N N . PHE A 1 284 ? -12.485 -21.667 1.933 1.00 86.69 284 PHE A N 1
ATOM 2275 C CA . PHE A 1 284 ? -13.505 -21.047 2.763 1.00 86.69 284 PHE A CA 1
ATOM 2276 C C . PHE A 1 284 ? -14.887 -21.615 2.434 1.00 86.69 284 PHE A C 1
ATOM 2278 O O . PHE A 1 284 ? -15.154 -22.011 1.301 1.00 86.69 284 PHE A O 1
ATOM 2285 N N . ASP A 1 285 ? -15.771 -21.630 3.430 1.00 85.50 285 ASP A N 1
ATOM 2286 C CA . ASP A 1 285 ? -17.152 -22.078 3.268 1.00 85.50 285 ASP A CA 1
ATOM 2287 C C . ASP A 1 285 ? -18.031 -20.905 2.813 1.00 85.50 285 ASP A C 1
ATOM 2289 O O . ASP A 1 285 ? -18.359 -20.009 3.591 1.00 85.50 285 ASP A O 1
ATOM 2293 N N . ALA A 1 286 ? -18.340 -20.865 1.518 1.00 82.88 286 ALA A N 1
ATOM 2294 C CA . ALA A 1 286 ? -19.213 -19.869 0.905 1.00 82.88 286 ALA A CA 1
ATOM 2295 C C . ALA A 1 286 ? -20.085 -20.543 -0.168 1.00 82.88 286 ALA A C 1
ATOM 2297 O O . ALA A 1 286 ? -19.665 -21.549 -0.745 1.00 82.88 286 ALA A O 1
ATOM 2298 N N . PRO A 1 287 ? -21.271 -19.991 -0.498 1.00 90.12 287 PRO A N 1
ATOM 2299 C CA . PRO A 1 287 ? -22.192 -20.561 -1.488 1.00 90.12 287 PRO A CA 1
ATOM 2300 C C . PRO A 1 287 ? -21.717 -20.328 -2.937 1.00 90.12 287 PRO A C 1
ATOM 2302 O O . PRO A 1 287 ? -22.475 -19.857 -3.787 1.00 90.12 287 PRO A O 1
ATOM 2305 N N . TYR A 1 288 ? -20.450 -20.640 -3.212 1.00 93.25 288 TYR A N 1
ATOM 2306 C CA . TYR A 1 288 ? -19.770 -20.449 -4.485 1.00 93.25 288 TYR A CA 1
ATOM 2307 C C . TYR A 1 288 ? -19.006 -21.707 -4.892 1.00 93.25 288 TYR A C 1
ATOM 2309 O O . TYR A 1 288 ? -18.348 -22.354 -4.078 1.00 93.25 288 TYR A O 1
ATOM 2317 N N . THR A 1 289 ? -19.044 -22.012 -6.183 1.00 93.69 289 THR A N 1
ATOM 2318 C CA . THR A 1 289 ? -18.286 -23.100 -6.798 1.00 93.69 289 THR A CA 1
ATOM 2319 C C . THR A 1 289 ? -17.016 -22.543 -7.434 1.00 93.69 289 THR A C 1
ATOM 2321 O O . THR A 1 289 ? -17.096 -21.663 -8.290 1.00 93.69 289 THR A O 1
ATOM 2324 N N . LEU A 1 290 ? -15.854 -23.063 -7.021 1.00 95.75 290 LEU A N 1
ATOM 2325 C CA . LEU A 1 290 ? -14.554 -22.779 -7.636 1.00 95.75 290 LEU A CA 1
ATOM 2326 C C . LEU A 1 290 ? -14.292 -23.734 -8.806 1.00 95.75 290 LEU A C 1
ATOM 2328 O O . LEU A 1 290 ? -14.492 -24.941 -8.698 1.00 95.75 290 LEU A O 1
ATOM 2332 N N . SER A 1 291 ? -13.786 -23.181 -9.900 1.00 95.69 291 SER A N 1
ATOM 2333 C CA . SER A 1 291 ? -13.263 -23.902 -11.060 1.00 95.69 291 SER A CA 1
ATOM 2334 C C . SER A 1 291 ? -12.029 -23.182 -11.612 1.00 95.69 291 SER A C 1
ATOM 2336 O O . SER A 1 291 ? -11.888 -21.974 -11.426 1.00 95.69 291 SER A O 1
ATOM 2338 N N . THR A 1 292 ? -11.124 -23.916 -12.259 1.00 96.62 292 THR A N 1
ATOM 2339 C CA . THR A 1 292 ? -9.885 -23.375 -12.842 1.00 96.62 292 THR A CA 1
ATOM 2340 C C . THR A 1 292 ? -9.885 -23.616 -14.342 1.00 96.62 292 THR A C 1
ATOM 2342 O O . THR A 1 292 ? -10.193 -24.719 -14.804 1.00 96.62 292 THR A O 1
ATOM 2345 N N . HIS A 1 293 ? -9.538 -22.577 -15.092 1.00 96.81 293 HIS A N 1
ATOM 2346 C CA . HIS A 1 293 ? -9.700 -22.518 -16.533 1.00 96.81 293 HIS A CA 1
ATOM 2347 C C . HIS A 1 293 ? -8.444 -22.006 -17.224 1.00 96.81 293 HIS A C 1
ATOM 2349 O O . HIS A 1 293 ? -7.796 -21.082 -16.737 1.00 96.81 293 HIS A O 1
ATOM 2355 N N . ILE A 1 294 ? -8.150 -22.573 -18.389 1.00 96.50 294 ILE A N 1
ATOM 2356 C CA . ILE A 1 294 ? -7.033 -22.198 -19.252 1.00 96.50 294 ILE A CA 1
ATOM 2357 C C . ILE A 1 294 ? -7.536 -21.825 -20.640 1.00 96.50 294 ILE A C 1
ATOM 2359 O O . ILE A 1 294 ? -8.509 -22.381 -21.153 1.00 96.50 294 ILE A O 1
ATOM 2363 N N . PHE A 1 295 ? -6.878 -20.843 -21.236 1.00 96.56 295 PHE A N 1
ATOM 2364 C CA . PHE A 1 295 ? -7.217 -20.290 -22.543 1.00 96.56 295 PHE A CA 1
ATOM 2365 C C . PHE A 1 295 ? -5.980 -19.601 -23.124 1.00 96.56 295 PHE A C 1
ATOM 2367 O O . PHE A 1 295 ? -5.088 -19.195 -22.371 1.00 96.56 295 PHE A O 1
ATOM 2374 N N . PRO A 1 296 ? -5.875 -19.493 -24.454 1.00 96.94 296 PRO A N 1
ATOM 2375 C CA . PRO A 1 296 ? -4.712 -18.880 -25.066 1.00 96.94 296 PRO A CA 1
ATOM 2376 C C . PRO A 1 296 ? -4.679 -17.371 -24.814 1.00 96.94 296 PRO A C 1
ATOM 2378 O O . PRO A 1 296 ? -5.709 -16.692 -24.834 1.00 96.94 296 PRO A O 1
ATOM 2381 N N . ALA A 1 297 ? -3.467 -16.864 -24.630 1.00 96.25 297 ALA A N 1
ATOM 2382 C CA . ALA A 1 297 ? -3.142 -15.452 -24.520 1.00 96.25 297 ALA A CA 1
ATOM 2383 C C . ALA A 1 297 ? -3.364 -14.717 -25.859 1.00 96.25 297 ALA A C 1
ATOM 2385 O O . ALA A 1 297 ? -3.558 -15.348 -26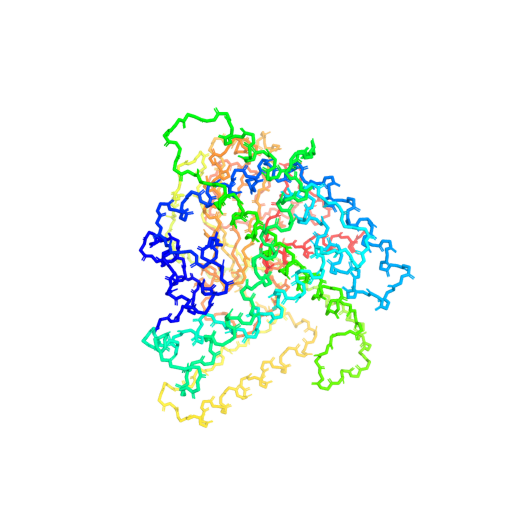.905 1.00 96.25 297 ALA A O 1
ATOM 2386 N N . ALA A 1 298 ? -3.330 -13.383 -25.848 1.00 95.00 298 ALA A N 1
ATOM 2387 C CA . ALA A 1 298 ? -3.445 -12.580 -27.062 1.00 95.00 298 ALA A CA 1
ATOM 2388 C C . ALA A 1 298 ? -2.340 -12.944 -28.067 1.00 95.00 298 ALA A C 1
ATOM 2390 O O . ALA A 1 298 ? -1.161 -13.063 -27.706 1.00 95.00 298 ALA A O 1
ATOM 2391 N N . HIS A 1 299 ? -2.733 -13.129 -29.328 1.00 93.31 299 HIS A N 1
ATOM 2392 C CA . HIS A 1 299 ? -1.832 -13.537 -30.393 1.00 93.31 299 HIS A CA 1
ATOM 2393 C C . HIS A 1 299 ? -1.128 -12.355 -31.045 1.00 93.31 299 HIS A C 1
ATOM 2395 O O . HIS A 1 299 ? -1.573 -11.208 -31.005 1.00 93.31 299 HIS A O 1
ATOM 2401 N N . LEU A 1 300 ? 0.029 -12.699 -31.598 1.00 92.94 300 LEU A N 1
ATOM 2402 C CA . LEU A 1 300 ? 1.207 -11.864 -31.726 1.00 92.94 300 LEU A CA 1
ATOM 2403 C C . LEU A 1 300 ? 1.627 -11.270 -30.381 1.00 92.94 300 LEU A C 1
ATOM 2405 O O . LEU A 1 300 ? 0.982 -10.363 -29.868 1.00 92.94 300 LEU A O 1
ATOM 2409 N N . ARG A 1 301 ? 2.720 -11.763 -29.798 1.00 90.81 301 ARG A N 1
ATOM 2410 C CA . ARG A 1 301 ? 3.340 -11.140 -28.620 1.00 90.81 301 ARG A CA 1
ATOM 2411 C C . ARG A 1 301 ? 4.082 -9.882 -29.046 1.00 90.81 301 ARG A C 1
ATOM 2413 O O . ARG A 1 301 ? 4.630 -9.814 -30.146 1.00 90.81 301 ARG A O 1
ATOM 2420 N N . THR A 1 302 ? 4.100 -8.875 -28.189 1.00 87.62 302 THR A N 1
ATOM 2421 C CA . THR A 1 302 ? 4.813 -7.617 -28.478 1.00 87.62 302 THR A CA 1
ATOM 2422 C C . THR A 1 302 ? 6.331 -7.816 -28.526 1.00 87.62 302 THR A C 1
ATOM 2424 O O . THR A 1 302 ? 7.006 -7.144 -29.311 1.00 87.62 302 THR A O 1
ATOM 2427 N N . THR A 1 303 ? 6.861 -8.774 -27.760 1.00 83.00 303 THR A N 1
ATOM 2428 C CA . THR A 1 303 ? 8.283 -9.138 -27.731 1.00 83.00 303 THR A CA 1
ATOM 2429 C C . THR A 1 303 ? 8.547 -10.507 -28.361 1.00 83.00 303 THR A C 1
ATOM 2431 O O . THR A 1 303 ? 7.771 -11.447 -28.188 1.00 83.00 303 THR A O 1
ATOM 2434 N N . ASP A 1 304 ? 9.679 -10.632 -29.057 1.00 84.12 304 ASP A N 1
ATOM 2435 C CA . ASP A 1 304 ? 10.231 -11.926 -29.479 1.00 84.12 304 ASP A CA 1
ATOM 2436 C C . ASP A 1 304 ? 10.667 -12.765 -28.272 1.00 84.12 304 ASP A C 1
ATOM 2438 O O . ASP A 1 304 ? 10.950 -12.231 -27.196 1.00 84.12 304 ASP A O 1
ATOM 2442 N N . TYR A 1 305 ? 10.758 -14.085 -28.459 1.00 85.75 305 TYR A N 1
ATOM 2443 C CA . TYR A 1 305 ? 11.335 -14.961 -27.444 1.00 85.75 305 TYR A CA 1
ATOM 2444 C C . TYR A 1 305 ? 12.820 -14.637 -27.264 1.00 85.75 305 TYR A C 1
ATOM 2446 O O . TYR A 1 305 ? 13.617 -14.735 -28.198 1.00 85.75 305 TYR A O 1
ATOM 2454 N N . VAL A 1 306 ? 13.185 -14.274 -26.040 1.00 84.19 306 VAL A N 1
ATOM 2455 C CA . VAL A 1 306 ? 14.568 -14.033 -25.635 1.00 84.19 306 VAL A CA 1
ATOM 2456 C C . VAL A 1 306 ? 14.920 -15.088 -24.593 1.00 84.19 306 VAL A C 1
ATOM 2458 O O . VAL A 1 306 ? 14.250 -15.121 -23.561 1.00 84.19 306 VAL A O 1
ATOM 2461 N N . PRO A 1 307 ? 15.937 -15.938 -24.811 1.00 85.31 307 PRO A N 1
ATOM 2462 C CA . PRO A 1 307 ? 16.349 -16.920 -23.815 1.00 85.31 307 PRO A CA 1
ATOM 2463 C C . PRO A 1 307 ? 16.661 -16.259 -22.470 1.00 85.31 307 PRO A C 1
ATOM 2465 O O . PRO A 1 307 ? 17.243 -15.171 -22.425 1.00 85.31 307 PRO A O 1
ATOM 2468 N N . VAL A 1 308 ? 16.283 -16.913 -21.369 1.00 83.50 308 VAL A N 1
ATOM 2469 C CA . VAL A 1 308 ? 16.668 -16.455 -20.028 1.00 83.50 308 VAL A CA 1
ATOM 2470 C C . VAL A 1 308 ? 18.201 -16.477 -19.938 1.00 83.50 308 VAL A C 1
ATOM 2472 O O . VAL A 1 308 ? 18.799 -17.513 -20.239 1.00 83.50 308 VAL A O 1
ATOM 2475 N N . PRO A 1 309 ? 18.855 -15.362 -19.560 1.00 81.50 309 PRO A N 1
ATOM 2476 C CA . PRO A 1 309 ? 20.306 -15.319 -19.442 1.00 81.50 309 PRO A CA 1
ATOM 2477 C C . PRO A 1 309 ? 20.810 -16.409 -18.486 1.00 81.50 309 PRO A C 1
ATOM 2479 O O . PRO A 1 309 ? 20.218 -16.592 -17.417 1.00 81.50 309 PRO A O 1
ATOM 2482 N N . PRO A 1 310 ? 21.887 -17.134 -18.836 1.00 80.69 310 PRO A N 1
ATOM 2483 C CA . PRO A 1 310 ? 22.419 -18.172 -17.969 1.00 80.69 310 PRO A CA 1
ATOM 2484 C C . PRO A 1 310 ? 22.913 -17.559 -16.656 1.00 80.69 310 PRO A C 1
ATOM 2486 O O . PRO A 1 310 ? 23.578 -16.521 -16.643 1.00 80.69 310 PRO A O 1
ATOM 2489 N N . THR A 1 311 ? 22.611 -18.214 -15.537 1.00 81.44 311 THR A N 1
ATOM 2490 C CA . THR A 1 311 ? 23.218 -17.860 -14.253 1.00 81.44 311 THR A CA 1
ATOM 2491 C C . THR A 1 311 ? 24.671 -18.332 -14.235 1.00 81.44 311 THR A C 1
ATOM 2493 O O . THR A 1 311 ? 24.930 -19.461 -14.661 1.00 81.44 311 THR A O 1
ATOM 2496 N N . PRO A 1 312 ? 25.620 -17.526 -13.728 1.00 84.62 312 PRO A N 1
ATOM 2497 C CA . PRO A 1 312 ? 26.996 -17.984 -13.583 1.00 84.62 312 PRO A CA 1
ATOM 2498 C C . PRO A 1 312 ? 27.060 -19.200 -12.636 1.00 84.62 312 PRO A C 1
ATOM 2500 O O . PRO A 1 312 ? 26.230 -19.286 -11.721 1.00 84.62 312 PRO A O 1
ATOM 2503 N N . PRO A 1 313 ? 28.023 -20.125 -12.823 1.00 86.00 313 PRO A N 1
ATOM 2504 C CA . PRO A 1 313 ? 28.206 -21.270 -11.935 1.00 86.00 313 PRO A CA 1
ATOM 2505 C C . PRO A 1 313 ? 28.276 -20.854 -10.453 1.00 86.00 313 PRO A C 1
ATOM 2507 O O . PRO A 1 313 ? 28.820 -19.787 -10.146 1.00 86.00 313 PRO A O 1
ATOM 2510 N N . PRO A 1 314 ? 27.751 -21.660 -9.509 1.00 84.81 314 PRO A N 1
ATOM 2511 C CA . PRO A 1 314 ? 27.767 -21.319 -8.081 1.00 84.81 314 PRO A CA 1
ATOM 2512 C C . PRO A 1 314 ? 29.173 -21.044 -7.522 1.00 84.81 314 PRO A C 1
ATOM 2514 O O . PRO A 1 314 ? 29.334 -20.247 -6.597 1.00 84.81 314 PRO A O 1
ATOM 2517 N N . ASP A 1 315 ? 30.182 -21.687 -8.100 1.00 91.62 315 ASP A N 1
ATOM 2518 C CA . ASP A 1 315 ? 31.606 -21.610 -7.777 1.00 91.62 315 ASP A CA 1
ATOM 2519 C C . ASP A 1 315 ? 32.388 -20.607 -8.646 1.00 91.62 315 ASP A C 1
ATOM 2521 O O . ASP A 1 315 ? 33.595 -20.438 -8.463 1.00 91.62 315 ASP A O 1
ATOM 2525 N N . ALA A 1 316 ? 31.713 -19.886 -9.548 1.00 89.06 316 ALA A N 1
ATOM 2526 C CA . ALA A 1 316 ? 32.358 -18.948 -10.456 1.00 89.06 316 ALA A CA 1
ATOM 2527 C C . ALA A 1 316 ? 33.088 -17.811 -9.701 1.00 89.06 316 ALA A C 1
ATOM 2529 O O . ALA A 1 316 ? 32.516 -17.164 -8.798 1.00 89.06 316 ALA A O 1
ATOM 2530 N N . PRO A 1 317 ? 34.335 -17.481 -10.096 1.00 93.81 317 PRO A N 1
ATOM 2531 C CA . PRO A 1 317 ? 35.064 -16.335 -9.573 1.00 93.81 317 PRO A CA 1
ATOM 2532 C C . PRO A 1 317 ? 34.250 -15.039 -9.669 1.00 93.81 317 PRO A C 1
ATOM 2534 O O . PRO A 1 317 ? 33.438 -14.843 -10.573 1.00 93.81 317 PRO A O 1
ATOM 2537 N N . LYS A 1 318 ? 34.493 -14.098 -8.746 1.00 88.44 318 LYS A N 1
ATOM 2538 C CA . LYS A 1 318 ? 33.777 -12.805 -8.709 1.00 88.44 318 LYS A CA 1
ATOM 2539 C C . LYS A 1 318 ? 33.824 -12.066 -10.057 1.00 88.44 318 LYS A C 1
ATOM 2541 O O . LYS A 1 318 ? 32.820 -11.483 -10.449 1.00 88.44 318 LYS A O 1
ATOM 2546 N N . ALA A 1 319 ? 34.964 -12.116 -10.748 1.00 91.56 319 ALA A N 1
ATOM 2547 C CA . ALA A 1 319 ? 35.151 -11.473 -12.047 1.00 91.56 319 ALA A CA 1
ATOM 2548 C C . ALA A 1 319 ? 34.253 -12.076 -13.141 1.00 91.56 319 ALA A C 1
ATOM 2550 O O . ALA A 1 319 ? 33.655 -11.338 -13.916 1.00 91.56 319 ALA A O 1
ATOM 2551 N N . GLU A 1 320 ? 34.096 -13.400 -13.162 1.00 90.06 320 GLU A N 1
ATOM 2552 C CA . GLU A 1 320 ? 33.225 -14.089 -14.119 1.00 90.06 320 GLU A CA 1
ATOM 2553 C C . GLU A 1 320 ? 31.749 -13.777 -13.849 1.00 90.06 320 GLU A C 1
ATOM 2555 O O . GLU A 1 320 ? 31.009 -13.416 -14.763 1.00 90.06 320 GLU A O 1
ATOM 2560 N N . ARG A 1 321 ? 31.334 -13.795 -12.574 1.00 86.69 321 ARG A N 1
ATOM 2561 C CA . ARG A 1 321 ? 29.979 -13.378 -12.177 1.00 86.69 321 ARG A CA 1
ATOM 2562 C C . ARG A 1 321 ? 29.671 -11.944 -12.605 1.00 86.69 321 ARG A C 1
ATOM 2564 O O . ARG A 1 321 ? 28.563 -11.664 -13.056 1.00 86.69 321 ARG A O 1
ATOM 2571 N N . GLN A 1 322 ? 30.648 -11.049 -12.471 1.00 86.88 322 GLN A N 1
ATOM 2572 C CA . GLN A 1 322 ? 30.516 -9.659 -12.888 1.00 86.88 322 GLN A CA 1
ATOM 2573 C C . GLN A 1 322 ? 30.409 -9.530 -14.415 1.00 86.88 322 GLN A C 1
ATOM 2575 O O . GLN A 1 322 ? 29.508 -8.844 -14.888 1.00 86.88 322 GLN A O 1
ATOM 2580 N N . ALA A 1 323 ? 31.238 -10.246 -15.179 1.00 88.44 323 ALA A N 1
ATOM 2581 C CA . ALA A 1 323 ? 31.182 -10.242 -16.642 1.00 88.44 323 ALA A CA 1
ATOM 2582 C C . ALA A 1 323 ? 29.828 -10.749 -17.177 1.00 88.44 323 ALA A C 1
ATOM 2584 O O . ALA A 1 323 ? 29.228 -10.114 -18.047 1.00 88.44 323 ALA A O 1
ATOM 2585 N N . VAL A 1 324 ? 29.298 -11.842 -16.613 1.00 87.00 324 VAL A N 1
ATOM 2586 C CA . VAL A 1 324 ? 27.973 -12.378 -16.981 1.00 87.00 324 VAL A CA 1
ATOM 2587 C C . VAL A 1 324 ? 26.861 -11.373 -16.661 1.00 87.00 324 VAL A C 1
ATOM 2589 O O . VAL A 1 324 ? 25.959 -11.162 -17.479 1.00 87.00 324 VAL A O 1
ATOM 2592 N N . ALA A 1 325 ? 26.924 -10.708 -15.503 1.00 85.38 325 ALA A N 1
ATOM 2593 C CA . ALA A 1 325 ? 25.953 -9.683 -15.123 1.00 85.38 325 ALA A CA 1
ATOM 2594 C C . ALA A 1 325 ? 26.006 -8.453 -16.049 1.00 85.38 325 ALA A C 1
ATOM 2596 O O . ALA A 1 325 ? 24.959 -7.961 -16.473 1.00 85.38 325 ALA A O 1
ATOM 2597 N N . GLU A 1 326 ? 27.204 -7.983 -16.406 1.00 87.31 326 GLU A N 1
ATOM 2598 C CA . GLU A 1 326 ? 27.413 -6.846 -17.312 1.00 87.31 326 GLU A CA 1
ATOM 2599 C C . GLU A 1 326 ? 26.909 -7.149 -18.730 1.00 87.31 326 GLU A C 1
ATOM 2601 O O . GLU A 1 326 ? 26.157 -6.354 -19.304 1.00 87.31 326 GLU A O 1
ATOM 2606 N N . GLN A 1 327 ? 27.231 -8.328 -19.272 1.00 86.69 327 GLN A N 1
ATOM 2607 C CA . GLN A 1 327 ? 26.740 -8.773 -20.579 1.00 86.69 327 GLN A CA 1
ATOM 2608 C C . GLN A 1 327 ? 25.211 -8.913 -20.598 1.00 86.69 327 GLN A C 1
ATOM 2610 O O . GLN A 1 327 ? 24.546 -8.492 -21.554 1.00 86.69 327 GLN A O 1
ATOM 2615 N N . THR A 1 328 ? 24.638 -9.467 -19.527 1.00 83.69 328 THR A N 1
ATOM 2616 C CA . THR A 1 328 ? 23.185 -9.592 -19.366 1.00 83.69 328 THR A CA 1
ATOM 2617 C C . THR A 1 328 ? 22.522 -8.218 -19.343 1.00 83.69 328 THR A C 1
ATOM 2619 O O . THR A 1 328 ? 21.584 -7.969 -20.102 1.00 83.69 328 THR A O 1
ATOM 2622 N N . ALA A 1 329 ? 23.039 -7.290 -18.535 1.00 83.50 329 ALA A N 1
ATOM 2623 C CA . ALA A 1 329 ? 22.519 -5.930 -18.445 1.00 83.50 329 ALA A CA 1
ATOM 2624 C C . ALA A 1 329 ? 22.583 -5.196 -19.796 1.00 83.50 329 ALA A C 1
ATOM 2626 O O . ALA A 1 329 ? 21.613 -4.537 -20.180 1.00 83.50 329 ALA A O 1
ATOM 2627 N N . HIS A 1 330 ? 23.683 -5.346 -20.543 1.00 84.38 330 HIS A N 1
ATOM 2628 C CA . HIS A 1 330 ? 23.832 -4.761 -21.877 1.00 84.38 330 HIS A CA 1
ATOM 2629 C C . HIS A 1 330 ? 22.772 -5.294 -22.852 1.00 84.38 330 HIS A C 1
ATOM 2631 O O . HIS A 1 330 ? 22.108 -4.520 -23.544 1.00 84.38 330 HIS A O 1
ATOM 2637 N N . THR A 1 331 ? 22.563 -6.612 -22.858 1.00 79.50 331 THR A N 1
ATOM 2638 C CA . THR A 1 331 ? 21.573 -7.278 -23.718 1.00 79.50 331 THR A CA 1
ATOM 2639 C C . THR A 1 331 ? 20.149 -6.817 -23.398 1.00 79.50 331 THR A C 1
ATOM 2641 O O . THR A 1 331 ? 19.411 -6.406 -24.295 1.00 79.50 331 THR A O 1
ATOM 2644 N N . LEU A 1 332 ? 19.771 -6.800 -22.114 1.00 77.44 332 LEU A N 1
ATOM 2645 C CA . LEU A 1 332 ? 18.447 -6.346 -21.672 1.00 77.44 332 LEU A CA 1
ATOM 2646 C C . LEU A 1 332 ? 18.199 -4.869 -22.015 1.00 77.44 332 LEU A C 1
ATOM 2648 O O . LEU A 1 332 ? 17.097 -4.500 -22.427 1.00 77.44 332 LEU A O 1
ATOM 2652 N N . LYS A 1 333 ? 19.223 -4.015 -21.889 1.00 80.12 333 LYS A N 1
ATOM 2653 C CA . LYS A 1 333 ? 19.128 -2.590 -22.235 1.00 80.12 333 LYS A CA 1
ATOM 2654 C C . LYS A 1 333 ? 18.898 -2.380 -23.734 1.00 80.12 333 LYS A C 1
ATOM 2656 O O . LYS A 1 333 ? 18.042 -1.572 -24.085 1.00 80.12 333 LYS A O 1
ATOM 2661 N N . ALA A 1 334 ? 19.597 -3.127 -24.592 1.00 78.94 334 ALA A N 1
ATOM 2662 C CA . ALA A 1 334 ? 19.424 -3.063 -26.046 1.00 78.94 334 ALA A CA 1
ATOM 2663 C C . ALA A 1 334 ? 18.020 -3.511 -26.493 1.00 78.94 334 ALA A C 1
ATOM 2665 O O . ALA A 1 334 ? 17.429 -2.930 -27.404 1.00 78.94 334 ALA A O 1
ATOM 2666 N N . LEU A 1 335 ? 17.447 -4.509 -25.816 1.00 72.12 335 LEU A N 1
ATOM 2667 C CA . LEU A 1 335 ? 16.081 -4.963 -26.081 1.00 72.12 335 LEU A CA 1
ATOM 2668 C C . LEU A 1 335 ? 15.033 -3.932 -25.642 1.00 72.12 335 LEU A C 1
ATOM 2670 O O . LEU A 1 335 ? 14.067 -3.696 -26.365 1.00 72.12 335 LEU A O 1
ATOM 2674 N N . ARG A 1 336 ? 15.246 -3.260 -24.502 1.00 66.38 336 ARG A N 1
ATOM 2675 C CA . ARG A 1 336 ? 14.338 -2.221 -23.981 1.00 66.38 336 ARG A CA 1
ATOM 2676 C C . ARG A 1 336 ? 14.205 -1.008 -24.913 1.00 66.38 336 ARG A C 1
ATOM 2678 O O . ARG A 1 336 ? 13.159 -0.360 -24.904 1.00 66.38 336 ARG A O 1
ATOM 2685 N N . THR A 1 337 ? 15.238 -0.702 -25.701 1.00 60.38 337 THR A N 1
ATOM 2686 C CA . THR A 1 337 ? 15.268 0.446 -26.626 1.00 60.38 337 THR A CA 1
ATOM 2687 C C . THR A 1 337 ? 14.531 0.223 -27.951 1.00 60.38 337 THR A C 1
ATOM 2689 O O . THR A 1 337 ? 14.282 1.190 -28.664 1.00 60.38 337 THR A O 1
ATOM 2692 N N . SER A 1 338 ? 14.129 -1.009 -28.284 1.00 63.19 338 SER A N 1
ATOM 2693 C CA . SER A 1 338 ? 13.264 -1.266 -29.444 1.00 63.19 338 SER A CA 1
ATOM 2694 C C . SER A 1 338 ? 11.824 -0.859 -29.114 1.00 63.19 338 SER A C 1
ATOM 2696 O O . SER A 1 338 ? 11.154 -1.533 -28.335 1.00 63.19 338 SER A O 1
ATOM 2698 N N . LEU A 1 339 ? 11.349 0.254 -29.681 1.00 57.00 339 LEU A N 1
ATOM 2699 C CA . LEU A 1 339 ? 10.000 0.791 -29.437 1.00 57.00 339 LEU A CA 1
ATOM 2700 C C . LEU A 1 339 ? 8.905 0.136 -30.291 1.00 57.00 339 LEU A C 1
ATOM 2702 O O . LEU A 1 339 ? 7.731 0.284 -29.967 1.00 57.00 339 LEU A O 1
ATOM 2706 N N . THR A 1 340 ? 9.274 -0.580 -31.353 1.00 65.38 340 THR A N 1
ATOM 2707 C CA . THR A 1 340 ? 8.322 -1.167 -32.301 1.00 65.38 340 THR A CA 1
ATOM 2708 C C . THR A 1 340 ? 7.936 -2.585 -31.871 1.00 65.38 340 THR A C 1
ATOM 2710 O O . THR A 1 340 ? 8.824 -3.446 -31.796 1.00 65.38 340 THR A O 1
ATOM 2713 N N . PRO A 1 341 ? 6.646 -2.869 -31.612 1.00 69.31 341 PRO A N 1
ATOM 2714 C CA . PRO A 1 341 ? 6.175 -4.235 -31.426 1.00 69.31 341 PRO A CA 1
ATOM 2715 C C . PRO A 1 341 ? 6.428 -5.041 -32.704 1.00 69.31 341 PRO A C 1
ATOM 2717 O O . PRO A 1 341 ? 5.976 -4.657 -33.780 1.00 69.31 341 PRO A O 1
ATOM 2720 N N . ARG A 1 342 ? 7.171 -6.148 -32.605 1.00 71.94 342 ARG A N 1
ATOM 2721 C CA . ARG A 1 342 ? 7.539 -6.965 -33.779 1.00 71.94 342 ARG A CA 1
ATOM 2722 C C . ARG A 1 342 ? 6.482 -8.001 -34.156 1.00 71.94 342 ARG A C 1
ATOM 2724 O O . ARG A 1 342 ? 6.449 -8.439 -35.298 1.00 71.94 342 ARG A O 1
ATOM 2731 N N . GLY A 1 343 ? 5.605 -8.347 -33.213 1.00 83.00 343 GLY A N 1
ATOM 2732 C CA . GLY A 1 343 ? 4.559 -9.341 -33.413 1.00 83.00 343 GLY A CA 1
ATOM 2733 C C . GLY A 1 343 ? 5.128 -10.756 -33.506 1.00 83.00 343 GLY A C 1
ATOM 2734 O O . GLY A 1 343 ? 5.218 -11.334 -34.583 1.00 83.00 343 GLY A O 1
ATOM 2735 N N . SER A 1 344 ? 5.489 -11.335 -32.366 1.00 87.19 344 SER A N 1
ATOM 2736 C CA . SER A 1 344 ? 5.998 -12.706 -32.288 1.00 87.19 344 SER A CA 1
ATOM 2737 C C . SER A 1 344 ? 4.851 -13.723 -32.346 1.00 87.19 344 SER A C 1
ATOM 2739 O O . SER A 1 344 ? 3.923 -13.629 -31.540 1.00 87.19 344 SER A O 1
ATOM 2741 N N . PRO A 1 345 ? 4.897 -14.741 -33.225 1.00 90.31 345 PRO A N 1
ATOM 2742 C CA . PRO A 1 345 ? 3.814 -15.714 -33.399 1.00 90.31 345 PRO A CA 1
ATOM 2743 C C . PRO A 1 345 ? 3.709 -16.736 -32.254 1.00 90.31 345 PRO A C 1
ATOM 2745 O O . PRO A 1 345 ? 2.957 -17.704 -32.354 1.00 90.31 345 PRO A O 1
ATOM 2748 N N . GLN A 1 346 ? 4.462 -16.555 -31.168 1.00 89.38 346 GLN A N 1
ATOM 2749 C CA . GLN A 1 346 ? 4.432 -17.454 -30.025 1.00 89.38 346 GLN A CA 1
ATOM 2750 C C . GLN A 1 346 ? 3.030 -17.533 -29.403 1.00 89.38 346 GLN A C 1
ATOM 2752 O O . GLN A 1 346 ? 2.365 -16.521 -29.174 1.00 89.38 346 GLN A O 1
ATOM 2757 N N . VAL A 1 347 ? 2.601 -18.757 -29.094 1.00 93.50 347 VAL A N 1
ATOM 2758 C CA . VAL A 1 347 ? 1.355 -19.025 -28.372 1.00 93.50 347 VAL A CA 1
ATOM 2759 C C . VAL A 1 347 ? 1.678 -19.323 -26.915 1.00 93.50 347 VAL A C 1
ATOM 2761 O O . VAL A 1 347 ? 2.359 -20.305 -26.608 1.00 93.50 347 VAL A O 1
ATOM 2764 N N . LEU A 1 348 ? 1.163 -18.467 -26.039 1.00 95.31 348 LEU A N 1
ATOM 2765 C CA . LEU A 1 348 ? 1.185 -18.624 -24.589 1.00 95.31 348 LEU A CA 1
ATOM 2766 C C . LEU A 1 348 ? -0.244 -18.821 -24.079 1.00 95.31 348 LEU A C 1
ATOM 2768 O O . LEU A 1 348 ? -1.213 -18.561 -24.796 1.00 95.31 348 LEU A O 1
ATOM 2772 N N . TRP A 1 349 ? -0.371 -19.284 -22.846 1.00 96.62 349 TRP A N 1
ATOM 2773 C CA . TRP A 1 349 ? -1.642 -19.601 -22.207 1.00 96.62 349 TRP A CA 1
ATOM 2774 C C . TRP A 1 349 ? -1.771 -18.871 -20.878 1.00 96.62 349 TRP A C 1
ATOM 2776 O O . TRP A 1 349 ? -0.810 -18.770 -20.115 1.00 96.62 349 TRP A O 1
ATOM 2786 N N . ASN A 1 350 ? -2.970 -18.379 -20.597 1.00 97.00 350 ASN A N 1
ATOM 2787 C CA . ASN A 1 350 ? -3.342 -17.836 -19.300 1.00 97.00 350 ASN A CA 1
ATOM 2788 C C . ASN A 1 350 ? -4.090 -18.888 -18.484 1.00 97.00 350 ASN A C 1
ATOM 2790 O O . ASN A 1 350 ? -4.635 -19.857 -19.021 1.00 97.00 350 ASN A O 1
ATOM 2794 N N . CYS A 1 351 ? -4.140 -18.652 -17.178 1.00 96.69 351 CYS A N 1
ATOM 2795 C CA . CYS A 1 351 ? -4.918 -19.433 -16.234 1.00 96.69 351 CYS A CA 1
ATOM 2796 C C . CYS A 1 351 ? -5.783 -18.477 -15.404 1.00 96.69 351 CYS A C 1
ATOM 2798 O O . CYS A 1 351 ? -5.357 -17.374 -15.064 1.00 96.69 351 CYS A O 1
ATOM 2800 N N . ALA A 1 352 ? -7.009 -18.868 -15.084 1.00 97.25 352 ALA A N 1
ATOM 2801 C CA . ALA A 1 352 ? -7.878 -18.090 -14.212 1.00 97.25 352 ALA A CA 1
ATOM 2802 C C . ALA A 1 352 ? -8.734 -19.008 -13.346 1.00 97.25 352 ALA A C 1
ATOM 2804 O O . ALA A 1 352 ? -9.153 -20.082 -13.784 1.00 97.25 352 ALA A O 1
ATOM 2805 N N . ASN A 1 353 ? -9.040 -18.562 -12.131 1.00 97.06 353 ASN A N 1
ATOM 2806 C CA . ASN A 1 353 ? -10.047 -19.212 -11.305 1.00 97.06 353 ASN A CA 1
ATOM 2807 C C . ASN A 1 353 ? -11.368 -18.471 -11.446 1.00 97.06 353 ASN A C 1
ATOM 2809 O O . ASN A 1 353 ? -11.404 -17.241 -11.481 1.00 97.06 353 ASN A O 1
ATOM 2813 N N . ARG A 1 354 ? -12.455 -19.231 -11.465 1.00 96.62 354 ARG A N 1
ATOM 2814 C CA . ARG A 1 354 ? -13.821 -18.730 -11.441 1.00 96.62 354 ARG A CA 1
ATOM 2815 C C . ARG A 1 354 ? -14.504 -19.211 -10.173 1.00 96.62 354 ARG A C 1
ATOM 2817 O O . ARG A 1 354 ? -14.593 -20.415 -9.949 1.00 96.62 354 ARG A O 1
ATOM 2824 N N . TYR A 1 355 ? -15.030 -18.274 -9.396 1.00 96.00 355 TYR A N 1
ATOM 2825 C CA . TYR A 1 355 ? -15.953 -18.525 -8.295 1.00 96.00 355 TYR A CA 1
ATOM 2826 C C . TYR A 1 355 ? -17.338 -18.089 -8.760 1.00 96.00 355 TYR A C 1
ATOM 2828 O O . TYR A 1 355 ? -17.563 -16.900 -8.962 1.00 96.00 355 TYR A O 1
ATOM 2836 N N . VAL A 1 356 ? -18.267 -19.020 -8.950 1.00 94.50 356 VAL A N 1
ATOM 2837 C CA . VAL A 1 356 ? -19.643 -18.702 -9.368 1.00 94.50 356 VAL A CA 1
ATOM 2838 C C . VAL A 1 356 ? -20.631 -19.044 -8.269 1.00 94.50 356 VAL A C 1
ATOM 2840 O O . VAL A 1 356 ? -20.495 -20.078 -7.616 1.00 94.50 356 VAL A O 1
ATOM 2843 N N . ARG A 1 357 ? -21.625 -18.184 -8.059 1.00 93.12 357 ARG A N 1
ATOM 2844 C CA . ARG A 1 357 ? -22.666 -18.409 -7.060 1.00 93.12 357 ARG A CA 1
ATOM 2845 C C . ARG A 1 357 ? -23.468 -19.678 -7.365 1.00 93.12 357 ARG A C 1
ATOM 2847 O O . ARG A 1 357 ? -23.912 -19.902 -8.493 1.00 93.12 357 ARG A O 1
ATOM 2854 N N . ASN A 1 358 ? -23.673 -20.502 -6.343 1.00 91.81 358 ASN A N 1
ATOM 2855 C CA . ASN A 1 358 ? -24.405 -21.759 -6.465 1.00 91.81 358 ASN A CA 1
ATOM 2856 C C . ASN A 1 358 ? -25.874 -21.502 -6.835 1.00 91.81 358 ASN A C 1
ATOM 2858 O O . ASN A 1 358 ? -26.520 -20.629 -6.259 1.00 91.81 358 ASN A O 1
ATOM 2862 N N . GLY A 1 359 ? -26.404 -22.276 -7.788 1.00 89.19 359 GLY A N 1
ATOM 2863 C CA . GLY A 1 359 ? -27.798 -22.161 -8.233 1.00 89.19 359 GLY A CA 1
ATOM 2864 C C . GLY A 1 359 ? -28.118 -20.920 -9.077 1.00 89.19 359 GLY A C 1
ATOM 2865 O O . GLY A 1 359 ? -29.291 -20.647 -9.307 1.00 89.19 359 GLY A O 1
ATOM 2866 N N . LEU A 1 360 ? -27.110 -20.169 -9.536 1.00 88.81 360 LEU A N 1
ATOM 2867 C CA . LEU A 1 360 ? -27.309 -18.996 -10.388 1.00 88.81 360 LEU A CA 1
ATOM 2868 C C . LEU A 1 360 ? -27.875 -19.384 -11.767 1.00 88.81 360 LEU A C 1
ATOM 2870 O O . LEU A 1 360 ? -27.196 -20.054 -12.554 1.00 88.81 360 LEU A O 1
ATOM 2874 N N . ASP A 1 361 ? -29.090 -18.910 -12.056 1.00 80.06 361 ASP A N 1
ATOM 2875 C CA . ASP A 1 361 ? -29.748 -19.020 -13.360 1.00 80.06 361 ASP A CA 1
ATOM 2876 C C . ASP A 1 361 ? -29.295 -17.887 -14.298 1.00 80.06 361 ASP A C 1
ATOM 2878 O O . ASP A 1 361 ? -29.350 -16.702 -13.952 1.00 80.06 361 ASP A O 1
ATOM 2882 N N . GLY A 1 362 ? -28.860 -18.249 -15.507 1.00 70.06 362 GLY A N 1
ATOM 2883 C CA . GLY A 1 362 ? -28.316 -17.319 -16.500 1.00 70.06 362 GLY A CA 1
ATOM 2884 C C . GLY A 1 362 ? -29.318 -16.271 -16.997 1.00 70.06 362 GLY A C 1
ATOM 2885 O O . GLY A 1 362 ? -28.897 -15.252 -17.544 1.00 70.06 362 GLY A O 1
ATOM 2886 N N . THR A 1 363 ? -30.624 -16.469 -16.782 1.00 65.06 363 THR A N 1
ATOM 2887 C CA . THR A 1 363 ? -31.676 -15.498 -17.136 1.00 65.06 363 THR A CA 1
ATOM 2888 C C . THR A 1 363 ? -31.921 -14.428 -16.063 1.00 65.06 363 THR A C 1
ATOM 2890 O O . THR A 1 363 ? -32.599 -13.440 -16.345 1.00 65.06 363 THR A O 1
ATOM 2893 N N . GLN A 1 364 ? -31.379 -14.592 -14.847 1.00 55.97 364 GLN A N 1
ATOM 2894 C CA . GLN A 1 364 ? -31.520 -13.647 -13.723 1.00 55.97 364 GLN A CA 1
ATOM 2895 C C . GLN A 1 364 ? -30.247 -12.829 -13.428 1.00 55.97 364 GLN A C 1
ATOM 2897 O O . GLN A 1 364 ? -30.239 -12.028 -12.491 1.00 55.97 364 GLN A O 1
ATOM 2902 N N . ALA A 1 365 ? -29.185 -12.983 -14.226 1.00 59.31 365 ALA A N 1
ATOM 2903 C CA . ALA A 1 365 ? -27.906 -12.298 -14.038 1.00 59.31 365 ALA A CA 1
ATOM 2904 C C . ALA A 1 365 ? -28.025 -10.780 -14.306 1.00 59.31 365 ALA A C 1
ATOM 2906 O O . ALA A 1 365 ? -27.830 -10.292 -15.416 1.00 59.31 365 ALA A O 1
ATOM 2907 N N . ARG A 1 366 ? -28.404 -10.015 -13.279 1.00 63.25 366 ARG A N 1
ATOM 2908 C CA . ARG A 1 366 ? -28.189 -8.557 -13.178 1.00 63.25 366 ARG A CA 1
ATOM 2909 C C . ARG A 1 366 ? -27.144 -8.222 -12.105 1.00 63.25 366 ARG A C 1
ATOM 2911 O O . ARG A 1 366 ? -27.009 -7.057 -11.735 1.00 63.25 366 ARG A O 1
ATOM 2918 N N . GLY A 1 367 ? -26.463 -9.230 -11.562 1.00 71.38 367 GLY A N 1
ATOM 2919 C CA . GLY A 1 367 ? -25.488 -9.073 -10.494 1.00 71.38 367 GLY A CA 1
ATOM 2920 C C . GLY A 1 367 ? -24.111 -8.636 -10.995 1.00 71.38 367 GLY A C 1
ATOM 2921 O O . GLY A 1 367 ? -23.880 -8.333 -12.170 1.00 71.38 367 GLY A O 1
ATOM 2922 N N . LEU A 1 368 ? -23.187 -8.543 -10.045 1.00 91.19 368 LEU A N 1
ATOM 2923 C CA . LEU A 1 368 ? -21.822 -8.077 -10.244 1.00 91.19 368 LEU A CA 1
ATOM 2924 C C . LEU A 1 368 ? -20.918 -9.225 -10.701 1.00 91.19 368 LEU A C 1
ATOM 2926 O O . LEU A 1 368 ? -20.868 -10.277 -10.062 1.00 91.19 368 LEU A O 1
ATOM 2930 N N . THR A 1 369 ? -20.150 -8.994 -11.764 1.00 93.06 369 THR A N 1
ATOM 2931 C CA . THR A 1 369 ? -18.958 -9.784 -12.090 1.00 93.06 369 THR A CA 1
ATOM 2932 C C . THR A 1 369 ? -17.731 -9.050 -11.567 1.00 93.06 369 THR A C 1
ATOM 2934 O O . THR A 1 369 ? -17.461 -7.923 -11.987 1.00 93.06 369 THR A O 1
ATOM 2937 N N . LEU A 1 370 ? -16.986 -9.682 -10.663 1.00 95.31 370 LEU A N 1
ATOM 2938 C CA . LEU A 1 370 ? -15.734 -9.132 -10.146 1.00 95.31 370 LEU A CA 1
ATOM 2939 C C . LEU A 1 370 ? -14.542 -9.769 -10.857 1.00 95.31 370 LEU A C 1
ATOM 2941 O O . LEU A 1 370 ? -14.509 -10.982 -11.043 1.00 95.31 370 LEU A O 1
ATOM 2945 N N . PHE A 1 371 ? -13.546 -8.970 -11.217 1.00 95.62 371 PHE A N 1
ATOM 2946 C CA . PHE A 1 371 ? -12.323 -9.443 -11.858 1.00 95.62 371 PHE A CA 1
ATOM 2947 C C . PHE A 1 371 ? -11.104 -8.963 -11.084 1.00 95.62 371 PHE A C 1
ATOM 2949 O O . PHE A 1 371 ? -10.865 -7.763 -10.990 1.00 95.62 371 PHE A O 1
ATOM 2956 N N . PHE A 1 372 ? -10.337 -9.889 -10.523 1.00 96.69 372 PHE A N 1
ATOM 2957 C CA . PHE A 1 372 ? -9.198 -9.589 -9.666 1.00 96.69 372 PHE A CA 1
ATOM 2958 C C . PHE A 1 372 ? -7.876 -9.856 -10.386 1.00 96.69 372 PHE A C 1
ATOM 2960 O O . PHE A 1 372 ? -7.561 -11.005 -10.692 1.00 96.69 372 PHE A O 1
ATOM 2967 N N . ALA A 1 373 ? -7.076 -8.810 -10.592 1.00 95.00 373 ALA A N 1
ATOM 2968 C CA . ALA A 1 373 ? -5.751 -8.884 -11.206 1.00 95.00 373 ALA A CA 1
ATOM 2969 C C . ALA A 1 373 ? -4.647 -8.611 -10.167 1.00 95.00 373 ALA A C 1
ATOM 2971 O O . ALA A 1 373 ? -4.578 -7.536 -9.564 1.00 95.00 373 ALA A O 1
ATOM 2972 N N . HIS A 1 374 ? -3.774 -9.591 -9.930 1.00 93.50 374 HIS A N 1
ATOM 2973 C CA . HIS A 1 374 ? -2.723 -9.499 -8.910 1.00 93.50 374 HIS A CA 1
ATOM 2974 C C . HIS A 1 374 ? -1.510 -8.652 -9.349 1.00 93.50 374 HIS A C 1
ATOM 2976 O O . HIS A 1 374 ? -1.341 -8.305 -10.518 1.00 93.50 374 HIS A O 1
ATOM 2982 N N . ALA A 1 375 ? -0.634 -8.321 -8.395 1.00 88.44 375 ALA A N 1
ATOM 2983 C CA . ALA A 1 375 ? 0.636 -7.649 -8.678 1.00 88.44 375 ALA A CA 1
ATOM 2984 C C . ALA A 1 375 ? 1.700 -8.606 -9.239 1.00 88.44 375 ALA A C 1
ATOM 2986 O O . ALA A 1 375 ? 1.539 -9.824 -9.205 1.00 88.44 375 ALA A O 1
ATOM 2987 N N . ASN A 1 376 ? 2.808 -8.055 -9.739 1.00 84.88 376 ASN A N 1
ATOM 2988 C CA . ASN A 1 376 ? 3.914 -8.854 -10.259 1.00 84.88 376 ASN A CA 1
ATOM 2989 C C . ASN A 1 376 ? 4.485 -9.781 -9.171 1.00 84.88 376 ASN A C 1
ATOM 2991 O O . ASN A 1 376 ? 4.700 -9.338 -8.044 1.00 84.88 376 ASN A O 1
ATOM 2995 N N . GLY A 1 377 ? 4.744 -11.040 -9.526 1.00 81.25 377 GLY A N 1
ATOM 2996 C CA . GLY A 1 377 ? 5.330 -12.044 -8.634 1.00 81.25 377 GLY A CA 1
ATOM 2997 C C . GLY A 1 377 ? 4.330 -12.772 -7.732 1.00 81.25 377 GLY A C 1
ATOM 2998 O O . GLY A 1 377 ? 4.746 -13.584 -6.914 1.00 81.25 377 GLY A O 1
ATOM 2999 N N . PHE A 1 378 ? 3.031 -12.506 -7.879 1.00 91.38 378 PHE A N 1
ATOM 3000 C CA . PHE A 1 378 ? 1.967 -13.207 -7.157 1.00 91.38 378 PHE A CA 1
ATOM 3001 C C . PHE A 1 378 ? 1.189 -14.155 -8.077 1.00 91.38 378 PHE A C 1
ATOM 3003 O O . PHE A 1 378 ? 1.370 -14.116 -9.288 1.00 91.38 378 PHE A O 1
ATOM 3010 N N . MET A 1 379 ? 0.328 -14.993 -7.495 1.00 92.44 379 MET A N 1
ATOM 3011 C CA . MET A 1 379 ? -0.600 -15.880 -8.207 1.00 92.44 379 MET A CA 1
ATOM 3012 C C . MET A 1 379 ? -2.060 -15.487 -7.944 1.00 92.44 379 MET A C 1
ATOM 3014 O O . MET A 1 379 ? -2.353 -14.735 -7.007 1.00 92.44 379 MET A O 1
ATOM 3018 N N . LYS A 1 380 ? -2.990 -16.004 -8.752 1.00 93.38 380 LYS A N 1
ATOM 3019 C CA . LYS A 1 380 ? -4.432 -15.684 -8.676 1.00 93.38 380 LYS A CA 1
ATOM 3020 C C . LYS A 1 380 ? -5.079 -16.022 -7.321 1.00 93.38 380 LYS A C 1
ATOM 3022 O O . LYS A 1 380 ? -6.098 -15.428 -6.965 1.00 93.38 380 LYS A O 1
ATOM 3027 N N . GLU A 1 381 ? -4.477 -16.923 -6.545 1.00 92.75 381 GLU A N 1
ATOM 3028 C CA . GLU A 1 381 ? -4.905 -17.349 -5.203 1.00 92.75 381 GLU A CA 1
ATOM 3029 C C . GLU A 1 381 ? -4.626 -16.314 -4.112 1.00 92.75 381 GLU A C 1
ATOM 3031 O O . GLU A 1 381 ? -5.202 -16.404 -3.031 1.00 92.75 381 GLU A O 1
ATOM 3036 N N . ILE A 1 382 ? -3.793 -15.296 -4.368 1.00 93.88 382 ILE A N 1
ATOM 3037 C CA . ILE A 1 382 ? -3.517 -14.246 -3.371 1.00 93.88 382 ILE A CA 1
ATOM 3038 C C . ILE A 1 382 ? -4.796 -13.537 -2.899 1.00 93.88 382 ILE A C 1
ATOM 3040 O O . ILE A 1 382 ? -4.852 -12.985 -1.802 1.00 93.88 382 ILE A O 1
ATOM 3044 N N . TRP A 1 383 ? -5.837 -13.561 -3.729 1.00 94.12 383 TRP A N 1
ATOM 3045 C CA . TRP A 1 383 ? -7.125 -12.960 -3.428 1.00 94.12 383 TRP A CA 1
ATOM 3046 C C . TRP A 1 383 ? -8.008 -13.828 -2.531 1.00 94.12 383 TRP A C 1
ATOM 3048 O O . TRP A 1 383 ? -8.991 -13.310 -2.013 1.00 94.12 383 TRP A O 1
ATOM 3058 N N . GLU A 1 384 ? -7.683 -15.101 -2.285 1.00 93.38 384 GLU A N 1
ATOM 3059 C CA . GLU A 1 384 ? -8.528 -16.008 -1.495 1.00 93.38 384 GLU A CA 1
ATOM 3060 C C . GLU A 1 384 ? -8.888 -15.467 -0.096 1.00 93.38 384 GLU A C 1
ATOM 3062 O O . GLU A 1 384 ? -10.067 -15.537 0.248 1.00 93.38 384 GLU A O 1
ATOM 3067 N N . PRO A 1 385 ? -7.984 -14.835 0.684 1.00 92.62 385 PRO A N 1
ATOM 3068 C CA . PRO A 1 385 ? -8.360 -14.204 1.954 1.00 92.62 385 PRO A CA 1
ATOM 3069 C C . PRO A 1 385 ? -9.347 -13.035 1.793 1.00 92.62 385 PRO A C 1
ATOM 3071 O O . PRO A 1 385 ? -10.241 -12.844 2.618 1.00 92.62 385 PRO A O 1
ATOM 3074 N N . VAL A 1 386 ? -9.217 -12.255 0.714 1.00 93.06 386 VAL A N 1
ATOM 3075 C CA . VAL A 1 386 ? -10.147 -11.157 0.397 1.00 93.06 386 VAL A CA 1
ATOM 3076 C C . VAL A 1 386 ? -11.506 -11.725 -0.004 1.00 93.06 386 VAL A C 1
ATOM 3078 O O . VAL A 1 386 ? -12.536 -11.254 0.478 1.00 93.06 386 VAL A O 1
ATOM 3081 N N . LEU A 1 387 ? -11.513 -12.764 -0.842 1.00 95.00 387 LEU A N 1
ATOM 3082 C CA . LEU A 1 387 ? -12.728 -13.448 -1.272 1.00 95.00 387 LEU A CA 1
ATOM 3083 C C . LEU A 1 387 ? -13.430 -14.138 -0.107 1.00 95.00 387 LEU A C 1
ATOM 3085 O O . LEU A 1 387 ? -14.647 -14.040 -0.016 1.00 95.00 387 LEU A O 1
ATOM 3089 N N . GLN A 1 388 ? -12.693 -14.745 0.822 1.00 93.31 388 GLN A N 1
ATOM 3090 C CA . GLN A 1 388 ? -13.259 -15.319 2.039 1.00 93.31 388 GLN A CA 1
ATOM 3091 C C . GLN A 1 388 ? -14.077 -14.279 2.810 1.00 93.31 388 GLN A C 1
ATOM 3093 O O . GLN A 1 388 ? -15.214 -14.547 3.189 1.00 93.31 388 GLN A O 1
ATOM 3098 N N . HIS A 1 389 ? -13.528 -13.080 3.020 1.00 92.81 389 HIS A N 1
ATOM 3099 C CA . HIS A 1 389 ? -14.239 -12.029 3.745 1.00 92.81 389 HIS A CA 1
ATOM 3100 C C . HIS A 1 389 ? -15.410 -11.455 2.936 1.00 92.81 389 HIS A C 1
ATOM 3102 O O . HIS A 1 389 ? -16.505 -11.264 3.465 1.00 92.81 389 HIS A O 1
ATOM 3108 N N . LEU A 1 390 ? -15.195 -11.200 1.645 1.00 93.94 390 LEU A N 1
ATOM 3109 C CA . LEU A 1 390 ? -16.192 -10.595 0.767 1.00 93.94 390 LEU A CA 1
ATOM 3110 C C . LEU A 1 390 ? -17.393 -11.519 0.538 1.00 93.94 390 LEU A C 1
ATOM 3112 O O . LEU A 1 390 ? -18.537 -11.080 0.663 1.00 93.94 390 LEU A O 1
ATOM 3116 N N . LEU A 1 391 ? -17.141 -12.793 0.235 1.00 92.94 391 LEU A N 1
ATOM 3117 C CA . LEU A 1 391 ? -18.171 -13.781 -0.088 1.00 92.94 391 LEU A CA 1
ATOM 3118 C C . LEU A 1 391 ? -18.878 -14.343 1.156 1.00 92.94 391 LEU A C 1
ATOM 3120 O O . LEU A 1 391 ? -19.959 -14.909 1.024 1.00 92.94 391 LEU A O 1
ATOM 3124 N N . ALA A 1 392 ? -18.321 -14.140 2.354 1.00 89.06 392 ALA A N 1
ATOM 3125 C CA . ALA A 1 392 ? -19.021 -14.373 3.619 1.00 89.06 392 ALA A CA 1
ATOM 3126 C C . ALA A 1 392 ? -19.886 -13.174 4.065 1.00 89.06 392 ALA A C 1
ATOM 3128 O O . ALA A 1 392 ? -20.662 -13.284 5.014 1.00 89.06 392 ALA A O 1
ATOM 3129 N N . SER A 1 393 ? -19.751 -12.013 3.416 1.00 91.31 393 SER A N 1
ATOM 3130 C CA . SER A 1 393 ? -20.496 -10.803 3.773 1.00 91.31 393 SER A CA 1
ATOM 3131 C C . SER A 1 393 ? -21.885 -10.752 3.112 1.00 91.31 393 SER A C 1
ATOM 3133 O O . SER A 1 393 ? -22.114 -11.416 2.099 1.00 91.31 393 SER A O 1
ATOM 3135 N N . PRO A 1 394 ? -22.808 -9.890 3.584 1.00 90.62 394 PRO A N 1
ATOM 3136 C CA . PRO A 1 394 ? -24.097 -9.673 2.917 1.00 90.62 394 PRO A CA 1
ATOM 3137 C C . PRO A 1 394 ? -23.984 -9.235 1.444 1.00 90.62 394 PRO A C 1
ATOM 3139 O O . PRO A 1 394 ? -24.897 -9.489 0.652 1.00 90.62 394 PRO A O 1
ATOM 3142 N N . ALA A 1 395 ? -22.858 -8.622 1.052 1.00 89.06 395 ALA A N 1
ATOM 3143 C CA . ALA A 1 395 ? -22.595 -8.220 -0.331 1.00 89.06 395 ALA A CA 1
ATOM 3144 C C . ALA A 1 395 ? -22.440 -9.419 -1.284 1.00 89.06 395 ALA A C 1
ATOM 3146 O O . ALA A 1 395 ? -22.605 -9.267 -2.492 1.00 89.06 395 ALA A O 1
ATOM 3147 N N . ALA A 1 396 ? -22.205 -10.627 -0.766 1.00 90.88 396 ALA A N 1
ATOM 3148 C CA . ALA A 1 396 ? -22.153 -11.846 -1.568 1.00 90.88 396 ALA A CA 1
ATOM 3149 C C . ALA A 1 396 ? -23.457 -12.123 -2.337 1.00 90.88 396 ALA A C 1
ATOM 3151 O O . ALA A 1 396 ? -23.433 -12.797 -3.361 1.00 90.88 396 ALA A O 1
ATOM 3152 N N . SER A 1 397 ? -24.595 -11.597 -1.871 1.00 88.31 397 SER A N 1
ATOM 3153 C CA . SER A 1 397 ? -25.906 -11.774 -2.513 1.00 88.31 397 SER A CA 1
ATOM 3154 C C . SER A 1 397 ? -26.052 -11.057 -3.861 1.00 88.31 397 SER A C 1
ATOM 3156 O O . SER A 1 397 ? -26.907 -11.438 -4.662 1.00 88.31 397 SER A O 1
ATOM 3158 N N . ILE A 1 398 ? -25.220 -10.047 -4.128 1.00 89.94 398 ILE A N 1
ATOM 3159 C CA . ILE A 1 398 ? -25.236 -9.280 -5.382 1.00 89.94 398 ILE A CA 1
ATOM 3160 C C . ILE A 1 398 ? -24.078 -9.644 -6.317 1.00 89.94 398 ILE A C 1
ATOM 3162 O O . ILE A 1 398 ? -24.008 -9.108 -7.419 1.00 89.94 398 ILE A O 1
ATOM 3166 N N . ILE A 1 399 ? -23.173 -10.532 -5.897 1.00 93.62 399 ILE A N 1
ATOM 3167 C CA . ILE A 1 399 ? -22.053 -11.010 -6.712 1.00 93.62 399 ILE A CA 1
ATOM 3168 C C . IL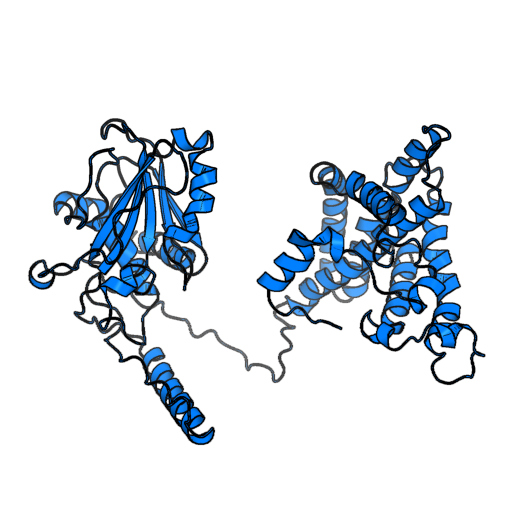E A 1 399 ? -22.508 -12.286 -7.437 1.00 93.62 399 ILE A C 1
ATOM 3170 O O . ILE A 1 399 ? -22.950 -13.254 -6.824 1.00 93.62 399 ILE A O 1
ATOM 3174 N N . ASP A 1 400 ? -22.454 -12.274 -8.765 1.00 93.62 400 ASP A N 1
ATOM 3175 C CA . ASP A 1 400 ? -22.817 -13.426 -9.599 1.00 93.62 400 ASP A CA 1
ATOM 3176 C C . ASP A 1 400 ? -21.629 -14.368 -9.752 1.00 93.62 400 ASP A C 1
ATOM 3178 O O . ASP A 1 400 ? -21.723 -15.578 -9.525 1.00 93.62 400 ASP A O 1
ATOM 3182 N N . GLU A 1 401 ? -20.492 -13.791 -10.126 1.00 94.38 401 GLU A N 1
ATOM 3183 C CA . GLU A 1 401 ? -19.256 -14.520 -10.333 1.00 94.38 401 GLU A CA 1
ATOM 3184 C C . GLU A 1 401 ? -18.028 -13.643 -10.095 1.00 94.38 401 GLU A C 1
ATOM 3186 O O . GLU A 1 401 ? -18.049 -12.420 -10.253 1.00 94.38 401 GLU A O 1
ATOM 3191 N N . VAL A 1 402 ? -16.938 -14.296 -9.717 1.00 96.81 402 VAL A N 1
ATOM 3192 C CA . VAL A 1 402 ? -15.626 -13.697 -9.527 1.00 96.81 402 VAL A CA 1
ATOM 3193 C C . VAL A 1 402 ? -14.621 -14.443 -10.384 1.00 96.81 402 VAL A C 1
ATOM 3195 O O . VAL A 1 402 ? -14.545 -15.667 -10.324 1.00 96.81 402 VAL A O 1
ATOM 3198 N N . TRP A 1 403 ? -13.817 -13.701 -11.131 1.00 97.62 403 TRP A N 1
ATOM 3199 C CA . TRP A 1 403 ? -12.674 -14.213 -11.867 1.00 97.62 403 TRP A CA 1
ATOM 3200 C C . TRP A 1 403 ? -11.393 -13.708 -11.216 1.00 97.62 403 TRP A C 1
ATOM 3202 O O . TRP A 1 403 ? -11.218 -12.499 -11.068 1.00 97.62 403 TRP A O 1
ATOM 3212 N N . THR A 1 404 ? -10.493 -14.606 -10.826 1.00 97.12 404 THR A N 1
ATOM 3213 C CA . THR A 1 404 ? -9.138 -14.226 -10.412 1.00 97.12 404 THR A CA 1
ATOM 3214 C C . THR A 1 404 ? -8.162 -14.574 -11.529 1.00 97.12 404 THR A C 1
ATOM 3216 O O . THR A 1 404 ? -8.105 -15.707 -12.009 1.00 97.12 404 THR A O 1
ATOM 3219 N N . TRP A 1 405 ? -7.457 -13.549 -11.994 1.00 95.88 405 TRP A N 1
ATOM 3220 C CA . TRP A 1 405 ? -6.626 -13.562 -13.191 1.00 95.88 405 TRP A CA 1
ATOM 3221 C C . TRP A 1 405 ? -5.187 -13.953 -12.886 1.00 95.88 405 TRP A C 1
ATOM 3223 O O . TRP A 1 405 ? -4.658 -13.519 -11.867 1.00 95.88 405 TRP A O 1
ATOM 3233 N N . GLU A 1 406 ? -4.546 -14.675 -13.806 1.00 93.62 406 GLU A N 1
ATOM 3234 C CA . GLU A 1 406 ? -3.117 -14.983 -13.772 1.00 93.62 406 GLU A CA 1
ATOM 3235 C C . GLU A 1 406 ? -2.439 -14.652 -15.109 1.00 93.62 406 GLU A C 1
ATOM 3237 O O . GLU A 1 406 ? -2.848 -15.108 -16.184 1.00 93.62 406 GLU A O 1
ATOM 3242 N N . SER A 1 407 ? -1.381 -13.842 -15.038 1.00 94.19 407 SER A N 1
ATOM 3243 C CA . SER A 1 407 ? -0.563 -13.491 -16.205 1.00 94.19 407 SER A CA 1
ATOM 3244 C C . SER A 1 407 ? 0.245 -14.695 -16.696 1.00 94.19 407 SER A C 1
ATOM 3246 O O . SER A 1 407 ? 0.584 -15.566 -15.900 1.00 94.19 407 SER A O 1
ATOM 3248 N N . VAL A 1 408 ? 0.601 -14.733 -17.986 1.00 94.88 408 VAL A N 1
ATOM 3249 C CA . VAL A 1 408 ? 1.244 -15.894 -18.644 1.00 94.88 408 VAL A CA 1
ATOM 3250 C C . VAL A 1 408 ? 2.534 -16.367 -17.957 1.00 94.88 408 VAL A C 1
ATOM 3252 O O . VAL A 1 408 ? 2.900 -17.535 -18.061 1.00 94.88 408 VAL A O 1
ATOM 3255 N N . GLN A 1 409 ? 3.216 -15.478 -17.237 1.00 92.56 409 GLN A N 1
ATOM 3256 C CA . GLN A 1 409 ? 4.472 -15.728 -16.530 1.00 92.56 409 GLN A CA 1
ATOM 3257 C C . GLN A 1 409 ? 4.326 -15.870 -15.005 1.00 92.56 409 GLN A C 1
ATOM 3259 O O . GLN A 1 409 ? 5.327 -15.810 -14.290 1.00 92.56 409 GLN A O 1
ATOM 3264 N N . HIS A 1 410 ? 3.111 -16.052 -14.480 1.00 93.75 410 HIS A N 1
ATOM 3265 C CA . HIS A 1 410 ? 2.856 -16.211 -13.044 1.00 93.75 410 HIS A CA 1
ATOM 3266 C C . HIS A 1 410 ? 2.108 -17.513 -12.724 1.00 93.75 410 HIS A C 1
ATOM 3268 O O . HIS A 1 410 ? 1.397 -18.046 -13.568 1.00 93.75 410 HIS A O 1
ATOM 3274 N N . GLY A 1 411 ? 2.283 -18.029 -11.503 1.00 93.81 411 GLY A N 1
ATOM 3275 C CA . GLY A 1 411 ? 1.539 -19.177 -10.962 1.00 93.81 411 GLY A CA 1
ATOM 3276 C C . GLY A 1 411 ? 1.425 -20.393 -11.893 1.00 93.81 411 GLY A C 1
ATOM 3277 O O . GLY A 1 411 ? 2.422 -20.861 -12.442 1.00 93.81 411 GLY A O 1
ATOM 3278 N N . ASP A 1 412 ? 0.209 -20.911 -12.065 1.00 95.44 412 ASP A N 1
ATOM 3279 C CA . ASP A 1 412 ? -0.064 -22.056 -12.943 1.00 95.44 412 ASP A CA 1
ATOM 3280 C C . ASP A 1 412 ? 0.155 -21.707 -14.422 1.00 95.44 412 ASP A C 1
ATOM 3282 O O . ASP A 1 412 ? 0.622 -22.552 -15.184 1.00 95.44 412 ASP A O 1
ATOM 3286 N N . ALA A 1 413 ? -0.141 -20.475 -14.846 1.00 95.38 413 ALA A N 1
ATOM 3287 C CA . ALA A 1 413 ? 0.112 -20.035 -16.220 1.00 95.38 413 ALA A CA 1
ATOM 3288 C C . ALA A 1 413 ? 1.609 -20.103 -16.580 1.00 95.38 413 ALA A C 1
ATOM 3290 O O . ALA A 1 413 ? 1.961 -20.579 -17.661 1.00 95.38 413 ALA A O 1
ATOM 3291 N N . PHE A 1 414 ? 2.501 -19.741 -15.652 1.00 94.38 414 PHE A N 1
ATOM 3292 C CA . PHE A 1 414 ? 3.945 -19.932 -15.820 1.00 94.38 414 PHE A CA 1
ATOM 3293 C C . PHE A 1 414 ? 4.301 -21.406 -16.030 1.00 94.38 414 PHE A C 1
ATOM 3295 O O . PHE A 1 414 ? 5.038 -21.734 -16.957 1.00 94.38 414 PHE A O 1
ATOM 3302 N N . LEU A 1 415 ? 3.750 -22.298 -15.201 1.00 94.50 415 LEU A N 1
ATOM 3303 C CA . LEU A 1 415 ? 4.009 -23.738 -15.290 1.00 94.50 415 LEU A CA 1
ATOM 3304 C C . LEU A 1 415 ? 3.506 -24.336 -16.611 1.00 94.50 415 LEU A C 1
ATOM 3306 O O . LEU A 1 415 ? 4.159 -25.213 -17.170 1.00 94.50 415 LEU A O 1
ATOM 3310 N N . ILE A 1 416 ? 2.376 -23.844 -17.127 1.00 95.25 416 ILE A N 1
ATOM 3311 C CA . ILE A 1 416 ? 1.824 -24.246 -18.428 1.00 95.25 416 ILE A CA 1
ATOM 3312 C C . ILE A 1 416 ? 2.747 -23.830 -19.576 1.00 95.25 416 ILE A C 1
ATOM 3314 O O . ILE A 1 416 ? 2.945 -24.588 -20.527 1.00 95.25 416 ILE A O 1
ATOM 3318 N N . ASN A 1 417 ? 3.273 -22.609 -19.513 1.00 94.50 417 ASN A N 1
ATOM 3319 C CA . ASN A 1 417 ? 4.086 -22.055 -20.588 1.00 94.50 417 ASN A CA 1
ATOM 3320 C C . ASN A 1 417 ? 5.535 -22.551 -20.543 1.00 94.50 417 ASN A C 1
ATOM 3322 O O . ASN A 1 417 ? 6.156 -22.669 -21.597 1.00 94.50 417 ASN A O 1
ATOM 3326 N N . GLY A 1 418 ? 6.055 -22.876 -19.358 1.00 87.94 418 GLY A N 1
ATOM 3327 C CA . GLY A 1 418 ? 7.341 -23.541 -19.171 1.00 87.94 418 GLY A CA 1
ATOM 3328 C C . GLY A 1 418 ? 8.494 -22.843 -19.894 1.00 87.94 418 GLY A C 1
ATOM 3329 O O . GLY A 1 418 ? 8.750 -21.654 -19.700 1.00 87.94 418 GLY A O 1
ATOM 3330 N N . ASP A 1 419 ? 9.177 -23.592 -20.758 1.00 86.56 419 ASP A N 1
ATOM 3331 C CA . ASP A 1 419 ? 10.337 -23.156 -21.545 1.00 86.56 419 ASP A CA 1
ATOM 3332 C C . ASP A 1 419 ? 10.019 -22.084 -22.602 1.00 86.56 419 ASP A C 1
ATOM 3334 O O . ASP A 1 419 ? 10.930 -21.430 -23.120 1.00 86.56 419 ASP A O 1
ATOM 3338 N N . LYS A 1 420 ? 8.733 -21.848 -22.888 1.00 90.19 420 LYS A N 1
ATOM 3339 C CA . LYS A 1 420 ? 8.272 -20.804 -23.811 1.00 90.19 420 LYS A CA 1
ATOM 3340 C C . LYS A 1 420 ? 8.336 -19.404 -23.200 1.00 90.19 420 LYS A C 1
ATOM 3342 O O . LYS A 1 420 ? 8.272 -18.431 -23.948 1.00 90.19 420 LYS A O 1
ATOM 3347 N N . ILE A 1 421 ? 8.475 -19.258 -21.881 1.00 89.19 421 ILE A N 1
ATOM 3348 C CA . ILE A 1 421 ? 8.628 -17.938 -21.253 1.00 89.19 421 ILE A CA 1
ATOM 3349 C C . ILE A 1 421 ? 10.064 -17.436 -21.441 1.00 89.19 421 ILE A C 1
ATOM 3351 O O . ILE A 1 421 ? 11.025 -18.070 -21.012 1.00 89.19 421 ILE A O 1
ATOM 3355 N N . GLY A 1 422 ? 10.205 -16.284 -22.097 1.00 84.81 422 GLY A N 1
ATOM 3356 C CA . GLY A 1 422 ? 11.496 -15.631 -22.306 1.00 84.81 422 GLY A CA 1
ATOM 3357 C C . GLY A 1 422 ? 11.948 -14.773 -21.118 1.00 84.81 422 GLY A C 1
ATOM 3358 O O . GLY A 1 422 ? 11.162 -14.408 -20.247 1.00 84.81 422 GLY A O 1
ATOM 3359 N N . GLY A 1 423 ? 13.223 -14.380 -21.115 1.00 81.12 423 GLY A N 1
ATOM 3360 C CA . GLY A 1 423 ? 13.813 -13.458 -20.137 1.00 81.12 423 GLY A CA 1
ATOM 3361 C C . GLY A 1 423 ? 13.366 -11.997 -20.283 1.00 81.12 423 GLY A C 1
ATOM 3362 O O . GLY A 1 423 ? 13.708 -11.167 -19.443 1.00 81.12 423 GLY A O 1
ATOM 3363 N N . VAL A 1 424 ? 12.611 -11.669 -21.337 1.00 81.50 424 VAL A N 1
ATOM 3364 C CA . VAL A 1 424 ? 12.042 -10.339 -21.586 1.00 81.50 424 VAL A CA 1
ATOM 3365 C C . VAL A 1 424 ? 10.575 -10.484 -21.968 1.00 81.50 424 VAL A C 1
ATOM 3367 O O . VAL A 1 424 ? 10.226 -11.338 -22.777 1.00 81.50 424 VAL A O 1
ATOM 3370 N N . PHE A 1 425 ? 9.735 -9.623 -21.401 1.00 83.00 425 PHE A N 1
ATOM 3371 C CA . PHE A 1 425 ? 8.321 -9.510 -21.740 1.00 83.00 425 PHE A CA 1
ATOM 3372 C C . PHE A 1 425 ? 7.869 -8.050 -21.626 1.00 83.00 425 PHE A C 1
ATOM 3374 O O . PHE A 1 425 ? 8.410 -7.287 -20.819 1.00 83.00 425 PHE A O 1
ATOM 3381 N N . ASP A 1 426 ? 6.875 -7.659 -22.422 1.00 85.38 426 ASP A N 1
ATOM 3382 C CA . ASP A 1 426 ? 6.218 -6.357 -22.296 1.00 85.38 426 ASP A CA 1
ATOM 3383 C C . ASP A 1 426 ? 5.046 -6.451 -21.306 1.00 85.38 426 ASP A C 1
ATOM 3385 O O . ASP A 1 426 ? 4.320 -7.442 -21.248 1.00 85.38 426 ASP A O 1
ATOM 3389 N N . TRP A 1 427 ? 4.836 -5.419 -20.493 1.00 85.56 427 TRP A N 1
ATOM 3390 C CA . TRP A 1 427 ? 3.716 -5.396 -19.549 1.00 85.56 427 TRP A CA 1
ATOM 3391 C C . TRP A 1 427 ? 2.375 -5.138 -20.237 1.00 85.56 427 TRP A C 1
ATOM 3393 O O . TRP A 1 427 ? 1.341 -5.568 -19.723 1.00 85.56 427 TRP A O 1
ATOM 3403 N N . THR A 1 428 ? 2.389 -4.476 -21.397 1.00 86.12 428 THR A N 1
ATOM 3404 C CA . THR A 1 428 ? 1.190 -4.227 -22.213 1.00 86.12 428 THR A CA 1
ATOM 3405 C C . THR A 1 428 ? 0.547 -5.522 -22.702 1.00 86.12 428 THR A C 1
ATOM 3407 O O . THR A 1 428 ? -0.672 -5.603 -22.823 1.00 86.12 428 THR A O 1
ATOM 3410 N N . ASP A 1 429 ? 1.347 -6.570 -22.880 1.00 90.56 429 ASP A N 1
ATOM 3411 C CA . ASP A 1 429 ? 0.899 -7.894 -23.294 1.00 90.56 429 ASP A CA 1
ATOM 3412 C C . ASP A 1 429 ? -0.107 -8.502 -22.301 1.00 90.56 429 ASP A C 1
ATOM 3414 O O . ASP A 1 429 ? -1.081 -9.109 -22.726 1.00 90.56 429 ASP A O 1
ATOM 3418 N N . ASN A 1 430 ? 0.018 -8.243 -20.993 1.00 93.44 430 ASN A N 1
ATOM 3419 C CA . ASN A 1 430 ? -0.984 -8.701 -20.023 1.00 93.44 430 ASN A CA 1
ATOM 3420 C C . ASN A 1 430 ? -2.300 -7.916 -20.102 1.00 93.44 430 ASN A C 1
ATOM 3422 O O . ASN A 1 430 ? -3.360 -8.488 -19.877 1.00 93.44 430 ASN A O 1
ATOM 3426 N N . ALA A 1 431 ? -2.262 -6.627 -20.454 1.00 91.38 431 ALA A N 1
ATOM 3427 C CA . ALA A 1 431 ? -3.492 -5.886 -20.740 1.00 91.38 431 ALA A CA 1
ATOM 3428 C C . ALA A 1 431 ? -4.187 -6.465 -21.986 1.00 91.38 431 ALA A C 1
ATOM 3430 O O . ALA A 1 431 ? -5.399 -6.684 -21.974 1.00 91.38 431 ALA A O 1
ATOM 3431 N N . ARG A 1 432 ? -3.409 -6.804 -23.024 1.00 92.94 432 ARG A N 1
ATOM 3432 C CA . ARG A 1 432 ? -3.908 -7.485 -24.229 1.00 92.94 432 ARG A CA 1
ATOM 3433 C C . ARG A 1 432 ? -4.482 -8.864 -23.908 1.00 92.94 432 ARG A C 1
ATOM 3435 O O . ARG A 1 432 ? -5.529 -9.212 -24.443 1.00 92.94 432 ARG A O 1
ATOM 3442 N N . ASP A 1 433 ? -3.854 -9.617 -23.012 1.00 95.50 433 ASP A N 1
ATOM 3443 C CA . ASP A 1 433 ? -4.320 -10.939 -22.577 1.00 95.50 433 ASP A CA 1
ATOM 3444 C C . ASP A 1 433 ? -5.656 -10.862 -21.837 1.00 95.50 433 ASP A C 1
ATOM 3446 O O . ASP A 1 433 ? -6.569 -11.639 -22.132 1.00 95.50 433 ASP A O 1
ATOM 3450 N N . ILE A 1 434 ? -5.809 -9.882 -20.941 1.00 94.25 434 ILE A N 1
ATOM 3451 C CA . ILE A 1 434 ? -7.085 -9.628 -20.270 1.00 94.25 434 ILE A CA 1
ATOM 3452 C C . ILE A 1 434 ? -8.145 -9.219 -21.301 1.00 94.25 434 ILE A C 1
ATOM 3454 O O . ILE A 1 434 ? -9.242 -9.775 -21.292 1.00 94.25 434 ILE A O 1
ATOM 3458 N N . LEU A 1 435 ? -7.835 -8.309 -22.231 1.00 91.75 435 LEU A N 1
ATOM 3459 C CA . LEU A 1 435 ? -8.786 -7.906 -23.274 1.00 91.75 435 LEU A CA 1
ATOM 3460 C C . LEU A 1 435 ? -9.177 -9.084 -24.179 1.00 91.75 435 LEU A C 1
ATOM 3462 O O . LEU A 1 435 ? -10.345 -9.237 -24.534 1.00 91.75 435 LEU A O 1
ATOM 3466 N N . ASN A 1 436 ? -8.224 -9.953 -24.511 1.00 94.38 436 ASN A N 1
ATOM 3467 C CA . ASN A 1 436 ? -8.471 -11.171 -25.270 1.00 94.38 436 ASN A CA 1
ATOM 3468 C C . ASN A 1 436 ? -9.413 -12.116 -24.509 1.00 94.38 436 ASN A C 1
ATOM 3470 O O . ASN A 1 436 ? -10.383 -12.611 -25.083 1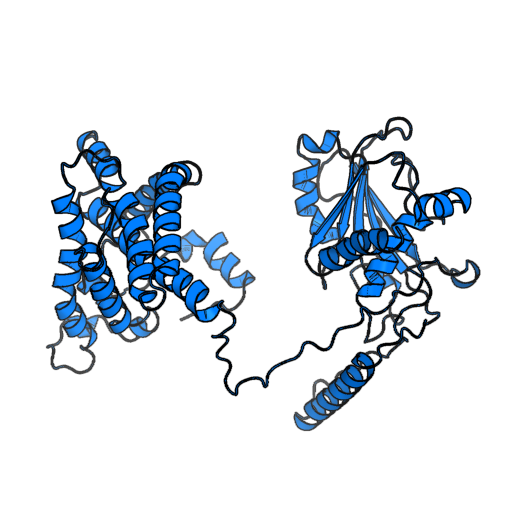.00 94.38 436 ASN A O 1
ATOM 3474 N N . PHE A 1 437 ? -9.196 -12.309 -23.207 1.00 95.62 437 PHE A N 1
ATOM 3475 C CA . PHE A 1 437 ? -10.104 -13.078 -22.359 1.00 95.62 437 PHE A CA 1
ATOM 3476 C C . PHE A 1 437 ? -11.518 -12.482 -22.344 1.00 95.62 437 PHE A C 1
ATOM 3478 O O . PHE A 1 437 ? -12.488 -13.183 -22.636 1.00 95.62 437 PHE A O 1
ATOM 3485 N N . LEU A 1 438 ? -11.643 -11.182 -22.072 1.00 92.19 438 LEU A N 1
ATOM 3486 C CA . LEU A 1 438 ? -12.931 -10.491 -21.979 1.00 92.19 438 LEU A CA 1
ATOM 3487 C C . LEU A 1 438 ? -13.713 -10.504 -23.300 1.00 92.19 438 LEU A C 1
ATOM 3489 O O . LEU A 1 438 ? -14.938 -10.650 -23.288 1.00 92.19 438 LEU A O 1
ATOM 3493 N N . THR A 1 439 ? -13.021 -10.396 -24.433 1.00 91.56 439 THR A N 1
ATOM 3494 C CA . THR A 1 439 ? -13.643 -10.345 -25.763 1.00 91.56 439 THR A CA 1
ATOM 3495 C C . THR A 1 439 ? -13.977 -11.730 -26.310 1.00 91.56 439 THR A C 1
ATOM 3497 O O . THR A 1 439 ? -15.046 -11.902 -26.893 1.00 91.56 439 THR A O 1
ATOM 3500 N N . TYR A 1 440 ? -13.099 -12.721 -26.123 1.00 94.38 440 TYR A N 1
ATOM 3501 C CA . TYR A 1 440 ? -13.173 -13.991 -26.855 1.00 94.38 440 TYR A CA 1
ATOM 3502 C C . TYR A 1 440 ? -13.428 -15.231 -25.991 1.00 94.38 440 TYR A C 1
ATOM 3504 O O . TYR A 1 440 ? -13.775 -16.259 -26.568 1.00 94.38 440 TYR A O 1
ATOM 3512 N N . TYR A 1 441 ? -13.287 -15.170 -24.660 1.00 95.81 441 TYR A N 1
ATOM 3513 C CA . TYR A 1 441 ? -13.344 -16.367 -23.797 1.00 95.81 441 TYR A CA 1
ATOM 3514 C C . TYR A 1 441 ? -14.262 -16.241 -22.574 1.00 95.81 441 TYR A C 1
ATOM 3516 O O . TYR A 1 441 ? -14.769 -17.254 -22.094 1.00 95.81 441 TYR A O 1
ATOM 3524 N N . LEU A 1 442 ? -14.526 -15.031 -22.069 1.00 93.75 442 LEU A N 1
ATOM 3525 C CA . LEU A 1 442 ? -15.444 -14.828 -20.947 1.00 93.75 442 LEU A CA 1
ATOM 3526 C C . LEU A 1 442 ? -16.878 -15.226 -21.364 1.00 93.75 442 LEU A C 1
ATOM 3528 O O . LEU A 1 442 ? -17.424 -14.608 -22.280 1.00 93.75 442 LEU A O 1
ATOM 3532 N N . PRO A 1 443 ? -17.546 -16.189 -20.704 1.00 92.00 443 PRO A N 1
ATOM 3533 C CA . PRO A 1 443 ? -18.911 -16.587 -21.060 1.00 92.00 443 PRO A CA 1
ATOM 3534 C C . PRO A 1 443 ? -19.882 -15.400 -21.085 1.00 92.00 443 PRO A C 1
ATOM 3536 O O . PRO A 1 443 ? -19.796 -14.525 -20.228 1.00 92.00 443 PRO A O 1
ATOM 3539 N N . SER A 1 444 ? -20.826 -15.359 -22.035 1.00 87.00 444 SER A N 1
ATOM 3540 C CA . SER A 1 444 ? -21.769 -14.229 -22.187 1.00 87.00 444 SER A CA 1
ATOM 3541 C C . SER A 1 444 ? -22.670 -14.014 -20.980 1.00 87.00 444 SER A C 1
ATOM 3543 O O . SER A 1 444 ? -22.899 -12.877 -20.563 1.00 87.00 444 SER A O 1
ATOM 3545 N N . THR A 1 445 ? -23.094 -15.093 -20.331 1.00 86.94 445 THR A N 1
ATOM 3546 C CA . THR A 1 445 ? -23.936 -15.061 -19.130 1.00 86.94 445 THR A CA 1
ATOM 3547 C C . THR A 1 445 ? -23.249 -15.777 -17.976 1.00 86.94 445 THR A C 1
ATOM 3549 O O . THR A 1 445 ? -22.702 -16.867 -18.155 1.00 86.94 445 THR A O 1
ATOM 3552 N N . ALA A 1 446 ? -23.296 -15.177 -16.788 1.00 89.38 446 ALA A N 1
ATOM 3553 C CA . ALA A 1 446 ? -22.872 -15.842 -15.569 1.00 89.38 446 ALA A CA 1
ATOM 3554 C C . ALA A 1 446 ? -23.939 -16.882 -15.208 1.00 89.38 446 ALA A C 1
ATOM 3556 O O . ALA A 1 446 ? -25.108 -16.546 -15.046 1.00 89.38 446 ALA A O 1
ATOM 3557 N N . SER A 1 447 ? -23.552 -18.151 -15.134 1.00 91.06 447 SER A N 1
ATOM 3558 C CA . SER A 1 447 ? -24.445 -19.233 -14.707 1.00 91.06 447 SER A CA 1
ATOM 3559 C C . SER A 1 447 ? -23.682 -20.282 -13.913 1.00 91.06 447 SER A C 1
ATOM 3561 O O . SER A 1 447 ? -22.472 -20.449 -14.105 1.00 91.06 447 SER A O 1
ATOM 3563 N N . ALA A 1 448 ? -24.390 -21.017 -13.058 1.00 91.81 448 ALA A N 1
ATOM 3564 C CA . ALA A 1 448 ? -23.822 -22.130 -12.299 1.00 91.81 448 ALA A CA 1
ATOM 3565 C C . ALA A 1 448 ? -23.461 -23.352 -13.173 1.00 91.81 448 ALA A C 1
ATOM 3567 O O . ALA A 1 448 ? -22.986 -24.357 -12.646 1.00 91.81 448 ALA A O 1
ATOM 3568 N N . ALA A 1 449 ? -23.667 -23.286 -14.496 1.00 91.31 449 ALA A N 1
ATOM 3569 C CA . ALA A 1 449 ? -23.239 -24.332 -15.413 1.00 91.31 449 ALA A CA 1
ATOM 3570 C C . ALA A 1 449 ? -21.718 -24.533 -15.335 1.00 91.31 449 ALA A C 1
ATOM 3572 O O . ALA A 1 449 ? -20.938 -23.572 -15.318 1.00 91.31 449 ALA A O 1
ATOM 3573 N N . ALA A 1 450 ? -21.310 -25.803 -15.296 1.00 92.19 450 ALA A N 1
ATOM 3574 C CA . ALA A 1 450 ? -19.906 -26.175 -15.306 1.00 92.19 450 ALA A CA 1
ATOM 3575 C C . ALA A 1 450 ? -19.264 -25.734 -16.625 1.00 92.19 450 ALA A C 1
ATOM 3577 O O . ALA A 1 450 ? -19.779 -26.015 -17.708 1.00 92.19 450 ALA A O 1
ATOM 3578 N N . LEU A 1 451 ? -18.130 -25.049 -16.520 1.00 95.25 451 LEU A N 1
ATOM 3579 C CA . LEU A 1 451 ? -17.322 -24.673 -17.672 1.00 95.25 451 LEU A CA 1
ATOM 3580 C C . LEU A 1 451 ? -16.191 -25.692 -17.863 1.00 95.25 451 LEU A C 1
ATOM 3582 O O . LEU A 1 451 ? -15.670 -26.216 -16.874 1.00 95.25 451 LEU A O 1
ATOM 3586 N N . PRO A 1 452 ? -15.787 -25.969 -19.112 1.00 95.44 452 PRO A N 1
ATOM 3587 C CA . PRO A 1 452 ? -14.654 -26.846 -19.381 1.00 95.44 452 PRO A CA 1
ATOM 3588 C C . PRO A 1 452 ? -13.343 -26.232 -18.877 1.00 95.44 452 PRO A C 1
ATOM 3590 O O . PRO A 1 452 ? -13.202 -25.013 -18.789 1.00 95.44 452 PRO A O 1
ATOM 3593 N N . THR A 1 453 ? -12.354 -27.080 -18.591 1.00 95.12 453 THR A N 1
ATOM 3594 C CA . THR A 1 453 ? -10.993 -26.636 -18.251 1.00 95.12 453 THR A CA 1
ATOM 3595 C C . THR A 1 453 ? -10.410 -25.734 -19.338 1.00 95.12 453 THR A C 1
ATOM 3597 O O . THR A 1 453 ? -9.907 -24.663 -19.023 1.00 95.12 453 THR A O 1
ATOM 3600 N N . HIS A 1 454 ? -10.524 -26.120 -20.610 1.00 95.88 454 HIS A N 1
ATOM 3601 C CA . HIS A 1 454 ? -10.165 -25.268 -21.745 1.00 95.88 454 HIS A CA 1
ATOM 3602 C C . HIS A 1 454 ? -11.371 -24.435 -22.154 1.00 95.88 454 HIS A C 1
ATOM 3604 O O . HIS A 1 454 ? -12.347 -24.990 -22.664 1.00 95.88 454 HIS A O 1
ATOM 3610 N N . LEU A 1 455 ? -11.328 -23.118 -21.939 1.00 96.06 455 LEU A N 1
ATOM 3611 C CA . LEU A 1 455 ? -12.456 -22.274 -22.334 1.00 96.06 455 LEU A CA 1
ATOM 3612 C C . LEU A 1 455 ? -12.557 -22.212 -23.862 1.00 96.06 455 LEU A C 1
ATOM 3614 O O . LEU A 1 455 ? -11.567 -21.887 -24.525 1.00 96.06 455 LEU A O 1
ATOM 3618 N N . PRO A 1 456 ? -13.739 -22.497 -24.435 1.00 94.81 456 PRO A N 1
ATOM 3619 C CA . PRO A 1 456 ? -13.940 -22.377 -25.866 1.00 94.81 456 PRO A CA 1
ATOM 3620 C C . PRO A 1 456 ? -13.948 -20.904 -26.270 1.00 94.81 456 PRO A C 1
ATOM 3622 O O . PRO A 1 456 ? -14.371 -20.032 -25.506 1.00 94.81 456 PRO A O 1
ATOM 3625 N N . ARG A 1 457 ? -13.536 -20.632 -27.510 1.00 94.81 457 ARG A N 1
ATOM 3626 C CA . ARG A 1 457 ? -13.746 -19.314 -28.105 1.00 94.81 457 ARG A CA 1
ATOM 3627 C C . ARG A 1 457 ? -15.247 -19.063 -28.259 1.00 94.81 457 ARG A C 1
ATOM 3629 O O . ARG A 1 457 ? -15.994 -19.944 -28.683 1.00 94.81 457 ARG A O 1
ATOM 3636 N N . LEU A 1 458 ? -15.679 -17.853 -27.932 1.00 93.81 458 LEU A N 1
ATOM 3637 C CA . LEU A 1 458 ? -17.055 -17.414 -28.129 1.00 93.81 458 LEU A CA 1
ATOM 3638 C C . LEU A 1 458 ? -17.425 -17.378 -29.620 1.00 93.81 458 LEU A C 1
ATOM 3640 O O . LEU A 1 458 ? -16.550 -17.192 -30.472 1.00 93.81 458 LEU A O 1
ATOM 3644 N N . PRO A 1 459 ? -18.726 -17.475 -29.951 1.00 94.19 459 PRO A N 1
ATOM 3645 C CA . PRO A 1 459 ? -19.193 -17.271 -31.314 1.00 94.19 459 PRO A CA 1
ATOM 3646 C C . PRO A 1 459 ? -18.709 -15.926 -31.894 1.00 94.19 459 PRO A C 1
ATOM 3648 O O . PRO A 1 459 ? -18.702 -14.919 -31.175 1.00 94.19 459 PRO A O 1
ATOM 3651 N N . PRO A 1 460 ? -18.370 -15.858 -33.197 1.00 92.69 460 PRO A N 1
ATOM 3652 C CA . PRO A 1 460 ? -17.918 -14.620 -33.835 1.00 92.69 460 PRO A CA 1
ATOM 3653 C C . PRO A 1 460 ? -18.877 -13.441 -33.627 1.00 92.69 460 PRO A C 1
ATOM 3655 O O . PRO A 1 460 ? -18.445 -12.347 -33.294 1.00 92.69 460 PRO A O 1
ATOM 3658 N N . ALA A 1 461 ? -20.191 -13.676 -33.712 1.00 92.44 461 ALA A N 1
ATOM 3659 C CA . ALA A 1 461 ? -21.196 -12.632 -33.505 1.00 92.44 461 ALA A CA 1
ATOM 3660 C C . ALA A 1 461 ? -21.120 -11.972 -32.112 1.00 92.44 461 ALA A C 1
ATOM 3662 O O . ALA A 1 461 ? -21.321 -10.766 -31.987 1.00 92.44 461 ALA A O 1
ATOM 3663 N N . GLU A 1 462 ? -20.808 -12.747 -31.070 1.00 90.56 462 GLU A N 1
ATOM 3664 C CA . GLU A 1 462 ? -20.681 -12.240 -29.701 1.00 90.56 462 GLU A CA 1
ATOM 3665 C C . GLU A 1 462 ? -19.376 -11.459 -29.513 1.00 90.56 462 GLU A C 1
ATOM 3667 O O . GLU A 1 462 ? -19.374 -10.372 -28.937 1.00 90.56 462 GLU A O 1
ATOM 3672 N N . SER A 1 463 ? -18.262 -11.997 -30.013 1.00 90.25 463 SER A N 1
ATOM 3673 C CA . SER A 1 463 ? -16.956 -11.336 -29.899 1.00 90.25 463 SER A CA 1
ATOM 3674 C C . SER A 1 463 ? -16.895 -10.032 -30.704 1.00 90.25 463 SER A C 1
ATOM 3676 O O . SER A 1 463 ? -16.409 -9.033 -30.177 1.00 90.25 463 SER A O 1
ATOM 3678 N N . GLU A 1 464 ? -17.473 -9.981 -31.911 1.00 90.19 464 GLU A N 1
ATOM 3679 C CA . GLU A 1 464 ? -17.622 -8.731 -32.677 1.00 90.19 464 GLU A CA 1
ATOM 3680 C C . GLU A 1 464 ? -18.498 -7.707 -31.949 1.00 90.19 464 GLU A C 1
ATOM 3682 O O . GLU A 1 464 ? -18.178 -6.519 -31.917 1.00 90.19 464 GLU A O 1
ATOM 3687 N N . HIS A 1 465 ? -19.576 -8.154 -31.300 1.00 88.31 465 HIS A N 1
ATOM 3688 C CA . HIS A 1 465 ? -20.429 -7.262 -30.522 1.00 88.31 465 HIS A CA 1
ATOM 3689 C C . HIS A 1 465 ? -19.670 -6.599 -29.357 1.00 88.31 465 HIS A C 1
ATOM 3691 O O . HIS A 1 465 ? -19.812 -5.392 -29.135 1.00 88.31 465 HIS A O 1
ATOM 3697 N N . ARG A 1 466 ? -18.835 -7.359 -28.636 1.00 87.06 466 ARG A N 1
ATOM 3698 C CA . ARG A 1 466 ? -18.083 -6.878 -27.461 1.00 87.06 466 ARG A CA 1
ATOM 3699 C C . ARG A 1 466 ? -16.998 -5.856 -27.777 1.00 87.06 466 ARG A C 1
ATOM 3701 O O . ARG A 1 466 ? -16.681 -5.044 -26.909 1.00 87.06 466 ARG A O 1
ATOM 3708 N N . LYS A 1 467 ? -16.462 -5.855 -29.001 1.00 83.81 467 LYS A N 1
ATOM 3709 C CA . LYS A 1 467 ? -15.462 -4.862 -29.428 1.00 83.81 467 LYS A CA 1
ATOM 3710 C C . LYS A 1 467 ? -15.991 -3.434 -29.308 1.00 83.81 467 LYS A C 1
ATOM 3712 O O . LYS A 1 467 ? -15.263 -2.550 -28.881 1.00 83.81 467 LYS A O 1
ATOM 3717 N N . THR A 1 468 ? -17.270 -3.223 -29.614 1.00 81.38 468 THR A N 1
ATOM 3718 C CA . THR A 1 468 ? -17.882 -1.884 -29.667 1.00 81.38 468 THR A CA 1
ATOM 3719 C C . THR A 1 468 ? -18.922 -1.632 -28.578 1.00 81.38 468 THR A C 1
ATOM 3721 O O . THR A 1 468 ? -19.374 -0.504 -28.420 1.00 81.38 468 THR A O 1
ATOM 3724 N N . ASN A 1 469 ? -19.315 -2.649 -27.802 1.00 80.38 469 ASN A N 1
ATOM 3725 C CA . ASN A 1 469 ? -20.400 -2.523 -26.827 1.00 80.38 469 ASN A CA 1
ATOM 3726 C C . ASN A 1 469 ? -20.010 -3.031 -25.432 1.00 80.38 469 ASN A C 1
ATOM 3728 O O . ASN A 1 469 ? -19.251 -3.995 -25.299 1.00 80.38 469 ASN A O 1
ATOM 3732 N N . PRO A 1 470 ? -20.524 -2.412 -24.354 1.00 71.69 470 PRO A N 1
ATOM 3733 C CA . PRO A 1 470 ? -20.347 -2.922 -23.000 1.00 71.69 470 PRO A CA 1
ATOM 3734 C C . PRO A 1 470 ? -21.102 -4.244 -22.796 1.00 71.69 470 PRO A C 1
ATOM 3736 O O . PRO A 1 470 ? -22.001 -4.601 -23.559 1.00 71.69 470 PRO A O 1
ATOM 3739 N N . PHE A 1 471 ? -20.755 -4.974 -21.735 1.00 79.00 471 PHE A N 1
ATOM 3740 C CA . PHE A 1 471 ? -21.436 -6.218 -21.389 1.00 79.00 471 PHE A CA 1
ATOM 3741 C C . PHE A 1 471 ? -22.933 -5.979 -21.126 1.00 79.00 471 PHE A C 1
ATOM 3743 O O . PHE A 1 471 ? -23.303 -5.275 -20.191 1.00 79.00 471 PHE A O 1
ATOM 3750 N N . ARG A 1 472 ? -23.805 -6.593 -21.939 1.00 71.81 472 ARG A N 1
ATOM 3751 C CA . ARG A 1 472 ? -25.266 -6.372 -21.898 1.00 71.81 472 ARG A CA 1
ATOM 3752 C C . ARG A 1 472 ? -25.956 -6.889 -20.632 1.00 71.81 472 ARG A C 1
ATOM 3754 O O . ARG A 1 472 ? -26.997 -6.369 -20.246 1.00 71.81 472 ARG A O 1
ATOM 3761 N N . HIS A 1 473 ? -25.405 -7.936 -20.020 1.00 75.38 473 HIS A N 1
ATOM 3762 C CA . HIS A 1 473 ? -26.082 -8.738 -18.991 1.00 75.38 473 HIS A CA 1
ATOM 3763 C C . HIS A 1 473 ? -25.300 -8.819 -17.675 1.00 75.38 473 HIS A C 1
ATOM 3765 O O . HIS A 1 473 ? -25.455 -9.777 -16.931 1.00 75.38 473 HIS A O 1
ATOM 3771 N N . ARG A 1 474 ? -24.390 -7.877 -17.411 1.00 81.56 474 ARG A N 1
ATOM 3772 C CA . ARG A 1 474 ? -23.625 -7.837 -16.155 1.00 81.56 474 ARG A CA 1
ATOM 3773 C C . ARG A 1 474 ? -22.984 -6.479 -15.943 1.00 81.56 474 ARG A C 1
ATOM 3775 O O . ARG A 1 474 ? -22.542 -5.841 -16.897 1.00 81.56 474 ARG A O 1
ATOM 3782 N N . THR A 1 475 ? -22.835 -6.109 -14.679 1.00 86.50 475 THR A N 1
ATOM 3783 C CA . THR A 1 475 ? -21.952 -5.013 -14.282 1.00 86.50 475 THR A CA 1
ATOM 3784 C C . THR A 1 475 ? -20.588 -5.597 -13.946 1.00 86.50 475 THR A C 1
ATOM 3786 O O . THR A 1 475 ? -20.481 -6.491 -13.106 1.00 86.50 475 THR A O 1
ATOM 3789 N N . PHE A 1 476 ? -19.549 -5.110 -14.617 1.00 86.50 476 PHE A N 1
ATOM 3790 C CA . PHE A 1 476 ? -18.188 -5.612 -14.469 1.00 86.50 476 PHE A CA 1
ATOM 3791 C C . PHE A 1 476 ? -17.359 -4.656 -13.610 1.00 86.50 476 PHE A C 1
ATOM 3793 O O . PHE A 1 476 ? -17.294 -3.464 -13.906 1.00 86.50 476 PHE A O 1
ATOM 3800 N N . ILE A 1 477 ? -16.715 -5.172 -12.563 1.00 89.81 477 ILE A N 1
ATOM 3801 C CA . ILE A 1 477 ? -15.816 -4.400 -11.699 1.00 89.81 477 ILE A CA 1
ATOM 3802 C C . ILE A 1 477 ? -14.452 -5.082 -11.693 1.00 89.81 477 ILE A C 1
ATOM 3804 O O . ILE A 1 477 ? -14.313 -6.210 -11.220 1.00 89.81 477 ILE A O 1
ATOM 3808 N N . ALA A 1 478 ? -13.440 -4.377 -12.193 1.00 90.19 478 ALA A N 1
ATOM 3809 C CA . ALA A 1 478 ? -12.055 -4.811 -12.100 1.00 90.19 478 ALA A CA 1
ATOM 3810 C C . ALA A 1 478 ? -11.417 -4.277 -10.809 1.00 90.19 478 ALA A C 1
ATOM 3812 O O . ALA A 1 478 ? -11.504 -3.090 -10.499 1.00 90.19 478 ALA A O 1
ATOM 3813 N N . VAL A 1 479 ? -10.746 -5.155 -10.072 1.00 90.62 479 VAL A N 1
ATOM 3814 C CA . VAL A 1 479 ? -9.945 -4.844 -8.889 1.00 90.62 479 VAL A CA 1
ATOM 3815 C C . VAL A 1 479 ? -8.518 -5.277 -9.186 1.00 90.62 479 VAL A C 1
ATOM 3817 O O . VAL A 1 479 ? -8.252 -6.452 -9.422 1.00 90.62 479 VAL A O 1
ATOM 3820 N N . GLY A 1 480 ? -7.582 -4.333 -9.191 1.00 87.06 480 GLY A N 1
ATOM 3821 C CA . GLY A 1 480 ? -6.191 -4.620 -9.522 1.00 87.06 480 GLY A CA 1
ATOM 3822 C C . GLY A 1 480 ? -5.215 -4.054 -8.500 1.00 87.06 480 GLY A C 1
ATOM 3823 O O . GLY A 1 480 ? -5.410 -2.952 -7.992 1.00 87.06 480 GLY A O 1
ATOM 3824 N N . HIS A 1 481 ? -4.142 -4.795 -8.218 1.00 79.12 481 HIS A N 1
ATOM 3825 C CA . HIS A 1 481 ? -3.037 -4.342 -7.367 1.00 79.12 481 HIS A CA 1
ATOM 3826 C C . HIS A 1 481 ? -1.768 -4.130 -8.205 1.00 79.12 481 HIS A C 1
ATOM 3828 O O . HIS A 1 481 ? -1.352 -5.034 -8.928 1.00 79.12 481 HIS A O 1
ATOM 3834 N N . SER A 1 482 ? -1.135 -2.952 -8.102 1.00 88.31 482 SER A N 1
ATOM 3835 C CA . SER A 1 482 ? 0.112 -2.600 -8.812 1.00 88.31 482 SER A CA 1
ATOM 3836 C C . SER A 1 482 ? 0.069 -2.998 -10.302 1.00 88.31 482 SER A C 1
ATOM 3838 O O . SER A 1 482 ? -0.780 -2.483 -11.018 1.00 88.31 482 SER A O 1
ATOM 3840 N N . TYR A 1 483 ? 0.908 -3.934 -10.764 1.00 84.88 483 TYR A N 1
ATOM 3841 C CA . TYR A 1 483 ? 0.916 -4.488 -12.128 1.00 84.88 483 TYR A CA 1
ATOM 3842 C C . TYR A 1 483 ? -0.478 -4.862 -12.669 1.00 84.88 483 TYR A C 1
ATOM 3844 O O . TYR A 1 483 ? -0.846 -4.437 -13.767 1.00 84.88 483 TYR A O 1
ATOM 3852 N N . GLY A 1 484 ? -1.282 -5.595 -11.893 1.00 85.38 484 GLY A N 1
ATOM 3853 C CA . GLY A 1 484 ? -2.653 -5.948 -12.264 1.00 85.38 484 GLY A CA 1
ATOM 3854 C C . GLY A 1 484 ? -3.579 -4.733 -12.322 1.00 85.38 484 GLY A C 1
ATOM 3855 O O . GLY A 1 484 ? -4.455 -4.664 -13.178 1.00 85.38 484 GLY A O 1
ATOM 3856 N N . GLY A 1 485 ? -3.346 -3.733 -11.467 1.00 86.75 485 GLY A N 1
ATOM 3857 C CA . GLY A 1 485 ? -4.047 -2.445 -11.502 1.00 86.75 485 GLY A CA 1
ATOM 3858 C C . GLY A 1 485 ? -3.710 -1.629 -12.748 1.00 86.75 485 GLY A C 1
ATOM 3859 O O . GLY A 1 485 ? -4.616 -1.188 -13.448 1.00 86.75 485 GLY A O 1
ATOM 3860 N N . CYS A 1 486 ? -2.423 -1.488 -13.074 1.00 83.94 486 CYS A N 1
ATOM 3861 C CA . CYS A 1 486 ? -1.960 -0.774 -14.263 1.00 83.94 486 CYS A CA 1
ATOM 3862 C C . CYS A 1 486 ? -2.494 -1.416 -15.550 1.00 83.94 486 CYS A C 1
ATOM 3864 O O . CYS A 1 486 ? -3.010 -0.721 -16.416 1.00 83.94 486 CYS A O 1
ATOM 3866 N N . THR A 1 487 ? -2.408 -2.742 -15.664 1.00 84.75 487 THR A N 1
ATOM 3867 C CA . THR A 1 487 ? -2.876 -3.468 -16.856 1.00 84.75 487 THR A CA 1
ATOM 3868 C C . THR A 1 487 ? -4.398 -3.486 -16.973 1.00 84.75 487 THR A C 1
ATOM 3870 O O . THR A 1 487 ? -4.907 -3.373 -18.082 1.00 84.75 487 THR A O 1
ATOM 3873 N N . SER A 1 488 ? -5.128 -3.520 -15.852 1.00 83.44 488 SER A N 1
ATOM 3874 C CA . SER A 1 488 ? -6.588 -3.347 -15.858 1.00 83.44 488 SER A CA 1
ATOM 3875 C C . SER A 1 488 ? -7.003 -1.919 -16.226 1.00 83.44 488 SER A C 1
ATOM 3877 O O . SER A 1 488 ? -8.010 -1.739 -16.897 1.00 83.44 488 SER A O 1
ATOM 3879 N N . TYR A 1 489 ? -6.237 -0.899 -15.824 1.00 75.81 489 TYR A N 1
ATOM 3880 C CA . TYR A 1 489 ? -6.509 0.502 -16.165 1.00 75.81 489 TYR A CA 1
ATOM 3881 C C . TYR A 1 489 ? -6.358 0.783 -17.666 1.00 75.81 489 TYR A C 1
ATOM 3883 O O . TYR A 1 489 ? -7.182 1.492 -18.239 1.00 75.81 489 TYR A O 1
ATOM 3891 N N . VAL A 1 490 ? -5.355 0.183 -18.319 1.00 64.00 490 VAL A N 1
ATOM 3892 C CA . VAL A 1 490 ? -5.159 0.298 -19.778 1.00 64.00 490 VAL A CA 1
ATOM 3893 C C . VAL A 1 490 ? -6.410 -0.140 -20.555 1.00 64.00 490 VAL A C 1
ATOM 3895 O O . VAL A 1 490 ? -6.740 0.491 -21.552 1.00 64.00 490 VAL A O 1
ATOM 3898 N N . LEU A 1 491 ? -7.170 -1.123 -20.051 1.00 64.75 491 LEU A N 1
ATOM 3899 C CA . LEU A 1 491 ? -8.440 -1.563 -20.653 1.00 64.75 491 LEU A CA 1
ATOM 3900 C C . LEU A 1 491 ? -9.495 -0.449 -20.736 1.00 64.75 491 LEU A C 1
ATOM 3902 O O . LEU A 1 491 ? -10.350 -0.485 -21.616 1.00 64.75 491 LEU A O 1
ATOM 3906 N N . PHE A 1 492 ? -9.469 0.506 -19.802 1.00 59.62 492 PHE A N 1
ATOM 3907 C CA . PHE A 1 492 ? -10.446 1.592 -19.730 1.00 59.62 492 PHE A CA 1
ATOM 3908 C C . PHE A 1 492 ? -10.015 2.822 -20.534 1.00 59.62 492 PHE A C 1
ATOM 3910 O O . PHE A 1 492 ? -10.873 3.490 -21.092 1.00 59.62 492 PHE A O 1
ATOM 3917 N N . VAL A 1 493 ? -8.709 3.096 -20.637 1.00 52.69 493 VAL A N 1
ATOM 3918 C CA . VAL A 1 493 ? -8.186 4.261 -21.379 1.00 52.69 493 VAL A CA 1
ATOM 3919 C C . VAL A 1 493 ? -8.168 4.041 -22.890 1.00 52.69 493 VAL A C 1
ATOM 3921 O O . VAL A 1 493 ? -8.386 4.987 -23.640 1.00 52.69 493 VAL A O 1
ATOM 3924 N N . ASP A 1 494 ? -7.921 2.816 -23.354 1.00 49.56 494 ASP A N 1
ATOM 3925 C CA . ASP A 1 494 ? -7.872 2.529 -24.796 1.00 49.56 494 ASP A CA 1
ATOM 3926 C C . ASP A 1 494 ? -9.268 2.561 -25.439 1.00 49.56 494 ASP A C 1
ATOM 3928 O O . ASP A 1 494 ? -9.425 2.899 -26.606 1.00 49.56 494 ASP A O 1
ATOM 3932 N N . ARG A 1 495 ? -10.317 2.316 -24.643 1.00 48.91 495 ARG A N 1
ATOM 3933 C CA . ARG A 1 495 ? -11.710 2.388 -25.100 1.00 48.91 495 ARG A CA 1
ATOM 3934 C C . ARG A 1 495 ? -12.170 3.806 -25.456 1.00 48.91 495 ARG A C 1
ATOM 3936 O O . ARG A 1 495 ? -13.068 3.947 -26.277 1.00 48.91 495 ARG A O 1
ATOM 3943 N N . ASP A 1 496 ? -11.544 4.823 -24.866 1.00 38.19 496 ASP A N 1
ATOM 3944 C CA . ASP A 1 496 ? -11.833 6.239 -25.127 1.00 38.19 496 ASP A CA 1
ATOM 3945 C C . ASP A 1 496 ? -11.028 6.802 -26.315 1.00 38.19 496 ASP A C 1
ATOM 3947 O O . ASP A 1 496 ? -11.224 7.955 -26.688 1.00 38.19 496 ASP A O 1
ATOM 3951 N N . ARG A 1 497 ? -10.108 6.027 -26.915 1.00 40.25 497 ARG A N 1
ATOM 3952 C CA . ARG A 1 497 ? -9.315 6.470 -28.080 1.00 40.25 497 ARG A CA 1
ATOM 3953 C C . ARG A 1 497 ? -9.970 6.187 -29.432 1.00 40.25 497 ARG A C 1
ATOM 3955 O O . ARG A 1 497 ? -9.573 6.808 -30.412 1.00 40.25 497 ARG A O 1
ATOM 3962 N N . ASP A 1 498 ? -10.978 5.319 -29.460 1.00 33.84 498 ASP A N 1
ATOM 3963 C CA . ASP A 1 498 ? -11.764 4.976 -30.654 1.00 33.84 498 ASP A CA 1
ATOM 3964 C C . ASP A 1 498 ? -13.176 5.619 -30.654 1.00 33.84 498 ASP A C 1
ATOM 3966 O O . ASP A 1 498 ? -14.071 5.147 -31.362 1.00 33.84 498 ASP A O 1
ATOM 3970 N N . VAL A 1 499 ? -13.390 6.694 -29.873 1.00 30.72 499 VAL A N 1
ATOM 3971 C CA . VAL A 1 499 ? -14.613 7.534 -29.891 1.00 30.72 499 VAL A CA 1
ATOM 3972 C C . VAL A 1 499 ? -14.320 8.930 -30.424 1.00 30.72 499 VAL A C 1
ATOM 3974 O O . VAL A 1 499 ? -13.376 9.573 -29.912 1.00 30.72 499 VAL A O 1
#

Radius of gyration: 31.59 Å; Cα contacts (8 Å, |Δi|>4): 648; chains: 1; bounding box: 67×65×82 Å

Organism: NCBI:txid117069

Nearest PDB structures (foldseek):
  3qoa-assembly1_A  TM=7.717E-01  e=1.144E-05  Homo sapiens
  4mgj-assembly1_A  TM=7.237E-01  e=3.409E-05  Oryctolagus cuniculus
  3lc4-assembly1_A  TM=7.591E-01  e=8.167E-05  Homo sapiens
  4ejh-assembly8_H  TM=6.970E-01  e=1.853E-04  Homo sapiens
  3t3z-assembly1_A  TM=7.377E-01  e=8.546E-04  Homo sapiens

InterPro domains:
  IPR001128 Cytochrome P450 [PF00067] (1-222)
  IPR029058 Alpha/Beta hydrolase fold [G3DSA:3.40.50.1820] (321-496)
  IPR029058 Alpha/Beta hydrolase fold [SSF53474] (365-493)
  IPR036396 Cytochrome P450 superfamily [G3DSA:1.10.630.10] (1-239)
  IPR036396 Cytochrome P450 superfamily [SSF48264] (1-224)
  IPR050364 Cytochrome P450 monooxygenase, fungi [PTHR46300] (1-223)

pLDDT: mean 84.26, std 12.81, range [30.72, 97.62]

Solvent-accessible surface area (backbone atoms only — not comparable to full-atom values): 28466 Å² total; per-residue (Å²): 141,84,86,77,90,48,69,66,57,41,43,55,41,62,57,79,36,24,92,80,59,64,59,50,76,81,49,69,46,50,44,58,20,61,41,58,55,22,69,92,64,31,50,65,49,73,66,39,53,48,45,51,46,58,50,48,68,56,64,32,89,76,46,48,61,77,45,48,66,54,49,53,52,41,50,52,53,37,54,51,47,44,73,74,44,58,86,50,40,68,60,49,42,47,41,39,25,35,21,49,31,36,28,51,35,55,44,43,76,60,87,55,78,83,35,68,69,53,51,45,51,56,54,49,51,52,51,50,60,73,71,53,55,81,79,59,40,78,71,61,57,76,72,46,76,80,51,62,82,86,45,91,83,22,63,51,58,56,50,15,62,70,40,21,64,56,46,47,46,58,39,44,54,61,46,66,74,36,64,91,49,93,50,87,18,52,51,52,52,51,49,53,60,52,72,77,50,65,97,81,63,90,76,50,72,67,50,53,38,14,44,46,38,38,50,38,55,57,41,24,54,54,44,29,55,55,49,46,46,49,65,56,48,66,35,93,89,40,71,81,61,80,76,77,74,71,90,74,72,76,71,82,74,74,75,71,81,76,77,72,72,39,70,61,61,75,85,75,50,69,84,69,80,67,79,83,64,80,91,61,74,66,99,52,93,50,75,50,48,54,48,65,36,35,42,71,30,30,27,46,29,54,47,61,85,35,78,59,76,82,77,68,61,96,82,52,54,70,68,56,45,48,51,54,51,51,54,47,52,51,53,54,52,61,57,68,68,59,76,69,69,74,54,23,82,61,85,49,35,28,30,34,38,38,38,30,29,63,84,39,52,53,89,72,38,72,31,32,38,40,35,38,27,45,35,83,97,48,40,41,67,74,47,49,71,56,47,46,57,47,49,68,36,83,66,35,80,48,44,43,33,36,37,23,37,31,50,48,81,25,56,63,11,24,64,61,35,49,90,70,60,38,63,53,79,60,70,64,51,52,27,36,27,51,51,28,39,64,41,35,44,55,71,86,54,63,42,51,69,87,74,60,51,64,50,60,74,55,59,67,74,57,28,62,48,45,75,81,42,77,69,89,53,44,49,80,45,80,48,46,39,66,56,20,26,55,29,54,48,51,64,62,57,59,64,62,70,82,107